Protein AF-0000000084718515 (afdb_homodimer)

Solvent-accessible surface area (backbone atoms only — not comparable to full-atom values): 38782 Å² total; per-residue (Å²): 119,48,33,38,30,37,17,71,44,68,52,27,39,49,36,49,44,44,31,42,60,73,72,44,54,61,37,30,25,18,54,46,82,58,81,75,83,65,68,54,65,41,51,36,40,34,71,29,39,22,52,46,25,47,61,64,68,50,67,68,65,65,75,66,34,21,59,36,51,31,43,33,36,21,38,40,81,62,50,79,64,43,79,39,67,63,70,60,83,90,62,51,68,36,34,62,23,34,24,26,42,37,41,55,54,45,49,58,44,55,68,71,47,57,76,86,33,52,42,56,45,34,25,74,71,43,78,46,82,69,85,79,34,35,38,38,33,26,70,74,67,53,71,50,75,24,52,31,37,36,25,25,46,27,71,79,25,60,53,35,48,70,43,28,66,84,68,66,65,40,80,70,53,34,29,38,36,33,36,62,37,72,55,84,49,94,87,59,58,70,44,28,35,41,35,36,36,46,80,30,19,38,40,33,37,36,39,37,32,71,92,69,28,28,27,32,41,40,38,36,35,63,43,81,89,46,84,81,71,52,66,70,48,46,47,59,75,48,58,75,38,49,65,67,58,47,50,51,59,66,69,36,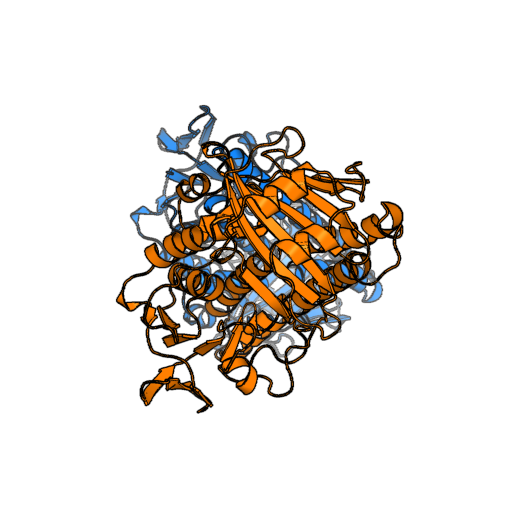56,66,91,60,48,50,70,48,75,42,56,29,43,69,37,67,82,57,55,49,42,88,55,34,35,55,38,32,39,33,42,47,19,51,68,77,76,80,36,48,52,61,24,49,18,48,46,44,39,51,44,40,45,44,24,66,50,19,40,62,53,91,50,68,56,43,22,54,50,29,28,39,64,63,40,38,58,56,49,31,52,51,46,50,48,48,48,54,53,44,40,47,47,43,70,38,60,76,78,54,76,36,59,80,61,45,46,64,52,50,50,53,49,50,58,56,64,64,68,61,85,112,118,48,32,36,31,37,18,70,42,67,54,28,39,48,36,49,45,43,32,42,60,74,73,43,54,58,36,30,24,16,54,48,84,56,82,76,81,65,67,54,66,41,52,34,42,35,68,29,39,22,51,46,24,48,60,64,68,50,67,70,65,63,76,65,34,20,60,34,51,31,44,34,36,21,38,42,80,62,51,78,62,44,80,39,68,62,70,59,84,89,62,51,69,36,34,60,23,33,22,24,40,36,40,54,54,43,49,57,45,55,67,70,48,57,74,85,34,52,40,56,44,33,23,72,72,43,78,45,80,71,84,80,33,34,38,38,32,26,69,72,68,53,70,50,77,24,54,30,38,38,24,25,45,29,70,80,25,60,54,35,49,69,42,29,66,84,67,66,64,43,79,70,52,34,29,36,37,33,38,61,36,73,56,86,50,96,87,59,58,70,44,29,35,43,34,34,37,46,81,29,19,38,40,34,35,36,38,37,32,74,93,69,27,29,27,31,40,39,39,36,36,64,42,84,89,47,83,81,72,53,67,69,48,46,48,60,76,49,57,73,38,49,65,67,57,47,50,49,58,66,68,35,57,66,92,61,48,50,70,47,76,43,57,30,43,70,38,66,82,58,55,47,43,87,55,33,37,55,38,34,39,32,42,47,20,52,68,74,78,81,36,48,50,62,24,51,18,48,45,44,38,51,45,41,45,45,25,67,50,20,40,60,53,91,51,67,55,43,21,53,50,29,28,41,64,63,40,38,59,57,47,30,51,51,44,49,49,48,48,53,52,44,40,48,48,42,70,38,63,76,79,55,77,34,58,80,61,45,46,63,54,51,52,55,50,50,56,56,65,64,67,60,84,113

Nearest PDB structures (foldseek):
  8twg-assembly1_B  TM=7.413E-01  e=2.910E-28  Legionella clemsonensis
  5tuf-assembly2_B  TM=7.878E-01  e=1.140E-26  uncultured bacterium
  8r2t-assembly1_B  TM=8.567E-01  e=8.988E-25  Gelatoporia subvermispora
  8twf-assembly1_C  TM=7.196E-01  e=1.486E-27  Legionella massiliensis
  5tuk-assembly4_D  TM=7.466E-01  e=1.817E-26  uncultured bacterium

Foldseek 3Di:
DEEEEEALALLSLLLQLLLVLLPDHYAYEEQAQDDDPDDAKAKAALLLQVLVCVSLVHCVCVVQWAFAQWAFEAEQALHTFDIDGRDDPPLPRPGTITMHGSNSSSCSSVVSDDPRRYHYNFHWDDWDDPQQWIWTATPVGDIDIGNAYEFPHALPTPLLCVFPVPWHWDFPQKKKKKAKDQADDPSDDAHHWYWYADFLKIKIKYQTDVVRSIMMMMIMAGCVPPDDDFLVRSCVVSVSHPVRVNVRSVRTDRVRMDMDGAIFTQLDDGQGDRRYGYAFNSRGNADCLVSCRVVLRSQLSNLLSCLQSPDPDPDPVSSRVSSCVVNRVLSNLLRVLRVLSSCQRRVDGPPSPHPVSVVVSVVSVSVSVSPRSD/DEEEEEALALLSLLLQLLLVLLPHHYAYEEQAQDDDQDDAKAKAALLLQVLVCVSLVHCVCVVQWAFAQWAFEAEQALHTFDIDGRDDPPLPRPGTITMHGSNSSSCSSVVSDDPRRYHYNFHWDDWDDPQQWIWTATPVGDIDIGNAYEFPHALPTPLLCVFPVPWHWDFPQKKKKKAKDQADDPSDDAHHWYWYADFLKIKIKYHTDVVRSIIMMMIMAGCVPPDDDFLVRSCVVSVSHPVRVNVRSVRTDRVRMDMDGDIFTQLDDGQGDRRYGYAFNSRGNADCLVSCRVVLRSQLSNLLSCLQSPDPDPGVVSSRVSSCVVNRVLSNLLRVLRVLSSCQRRPDGPPSPHPVSVVVSVVSVVVSVSDRSD

Organism: Cystobacter fuscus (strain ATCC 25194 / DSM 2262 / NBRC 100088 / M29) (NCBI:txid1242864)

Secondary structure (DSSP, 8-state):
-EEEEE--SHHHHHHHHHHHHTT-EEEEE-SSSS------EEEE-HHHHHHHHHHH-SSGGGGGSEEE-EEEEE-TTS-EEEEEESS-TTT-----EEEEEHHHHHHHHHHTS-GGGEE-S--EEEEEE-SS-EEEEETTS-EEEESEEEE---TT-HHHHHH-TT---EEEEEEEEEEEEE---TTS-SSEEEEEEETTEEEEEEEEETTTTEEEEEEEEE-TTPPPP-HHHHHHHTTTS-HHHHHHHHTS-GGG-EEEEEEE----S-SEETTEEE-THHHH---TTSS-HHHHHHHHHHHHHHHHHH--SS-HHHHHHHHHHHHHHHHHHHHHHHHHHHHHHHTSPTT---HHHHHHHHHHHHHHHTS---/-EEEEE--SHHHHHHHHHHHHTT-EEEEE-SSSS------EEEE-HHHHHHHHHHH-SSGGGGGSEEE-EEEEE-TTS-EEEEEESS-TTT-----EEEEEHHHHHHHHHHTS-GGGEE-S--EEEEEE-SS-EEEEETTS-EEEESEEEE---TT-HHHHHH-TT---EEEEEEEEEEEEE---TTS-SSEEEEEEETTEEEEEEEEETTTTEEEEEEEEE-TTPPPP-HHHHHHHTTTS-HHHHHHHHTS-GGG-EEEEEEE----S-SEETTEEE-THHHH---TTSS-HHHHHHHHHHHHHHHHHH--SS-HHHHHHHHHHHHHHHHHHHHHHHHHHHHHHHTSPTT---HHHHHHHHHHHHHHHHS---

InterPro domains:
  IPR002938 FAD-binding domain [PF01494] (3-335)
  IPR036188 FAD/NAD(P)-binding domain superfamily [G3DSA:3.50.50.60] (2-362)
  IPR036188 FAD/NAD(P)-binding domain superfamily [SSF51905] (1-348)
  IPR050493 FAD-dependent Monooxygenases in Biosynthesis and Metabolism [PTHR13789] (2-341)

Sequence (748 aa):
MRIAIIGAGLNGLACAIMLKRFGLECTVFERGQGPRDSGTGIYVWPQAMQVLRFVLKNRDFLGRGQAIEFLDTHDKQGRLIHSQPVRPEGLGIPAPAMMFLRTELFRLLAASLEERDIRYGMGCERLEDLGDQVQVTFSNGQVEGFDLVIGADGVSSTVRSFVDPGMIPYDTGLVASRGVVAFRSPLLHSDRCQIFTSTHSRVVTYPLNEATSLRYWFAAYQHRNQPLLDRAGLLELFAALPEELLRMIGATEEKEILTHKLKALTGEGHWFRGRVVMLGDSIHAMLPTLGYGLTLGLENGFMLAQALVGHCDKSLESALKRYELRAAQRSRDMLKVMRDMTDLYYFEREGEVSKARLTPIVQRFHHLAQSTVFMRIAIIGAGLNGLACAIMLKRFGLECTVFERGQGPRDSGTGIYVWPQAMQVLRFVLKNRDFLGRGQAIEFLDTHDKQGRLIHSQPVRPEGLGIPAPAMMFLRTELFRLLAASLEERDIRYGMGCERLEDLGDQVQVTFSNGQVEGFDLVIGADGVSSTVRSFVDPGMIPYDTGLVASRGVVAFRSPLLHSDRCQIFTSTHSRVVTYPLNEATSLRYWFAAYQHRNQPLLDRAGLLELFAALPEELLRMIGATEEKEILTHKLKALTGEGHWFRGRVVMLGDSIHAMLPTLGYGLTLGLENGFMLAQALVGHCDKSLESALKRYELRAAQRSRDMLKVMRDMTDLYYFEREGEVSKARLTPIVQRFHHLAQSTVF

pLDDT: mean 93.55, std 5.58, range [66.19, 98.94]

Radius of gyration: 28.92 Å; Cα contacts (8 Å, |Δi|>4): 1668; chains: 2; bounding box: 56×89×69 Å

Structure (mmCIF, N/CA/C/O backbone):
data_AF-0000000084718515-model_v1
#
loop_
_entity.id
_entity.type
_entity.pdbx_description
1 polymer 'Salicylate hydroxylase'
#
loop_
_atom_site.group_PDB
_atom_site.id
_atom_site.type_symbol
_atom_site.label_atom_id
_atom_site.label_alt_id
_atom_site.label_comp_id
_atom_site.label_asym_id
_atom_site.label_entity_id
_atom_site.label_seq_id
_atom_site.pdbx_PDB_ins_code
_atom_site.Cartn_x
_atom_site.Cartn_y
_atom_site.Cartn_z
_atom_site.occupancy
_atom_site.B_iso_or_equiv
_atom_site.auth_seq_id
_atom_site.auth_comp_id
_atom_site.auth_asym_id
_atom_site.auth_atom_id
_atom_site.pdbx_PDB_model_num
ATOM 1 N N . MET A 1 1 ? 9.773 7.676 -19.422 1 90.5 1 MET A N 1
ATOM 2 C CA . MET A 1 1 ? 10.508 6.457 -19.094 1 90.5 1 MET A CA 1
ATOM 3 C C . MET A 1 1 ? 10 5.273 -19.906 1 90.5 1 MET A C 1
ATOM 5 O O . MET A 1 1 ? 8.797 5.008 -19.938 1 90.5 1 MET A O 1
ATOM 9 N N . ARG A 1 2 ? 10.844 4.602 -20.734 1 96.25 2 ARG A N 1
ATOM 10 C CA . ARG A 1 2 ? 10.5 3.416 -21.5 1 96.25 2 ARG A CA 1
ATOM 11 C C . ARG A 1 2 ? 10.859 2.143 -20.75 1 96.25 2 ARG A C 1
ATOM 13 O O . ARG A 1 2 ? 12.031 1.876 -20.484 1 96.25 2 ARG A O 1
ATOM 20 N N . ILE A 1 3 ? 9.805 1.309 -20.453 1 98.62 3 ILE A N 1
ATOM 21 C CA . ILE A 1 3 ? 10.016 0.133 -19.609 1 98.62 3 ILE A CA 1
ATOM 22 C C . ILE A 1 3 ? 9.789 -1.134 -20.438 1 98.62 3 ILE A C 1
ATOM 24 O O . ILE A 1 3 ? 8.805 -1.236 -21.172 1 98.62 3 ILE A O 1
ATOM 28 N N . ALA A 1 4 ? 10.719 -2.072 -20.359 1 98.88 4 ALA A N 1
ATOM 29 C CA . ALA A 1 4 ? 10.539 -3.402 -20.938 1 98.88 4 ALA A CA 1
ATOM 30 C C . ALA A 1 4 ? 10.242 -4.438 -19.844 1 98.88 4 ALA A C 1
ATOM 32 O O . ALA A 1 4 ? 10.922 -4.477 -18.828 1 98.88 4 ALA A O 1
ATOM 33 N N . ILE A 1 5 ? 9.25 -5.18 -20.062 1 98.94 5 ILE A N 1
ATOM 34 C CA . ILE A 1 5 ? 8.969 -6.344 -19.234 1 98.94 5 ILE A CA 1
ATOM 35 C C . ILE A 1 5 ? 9.281 -7.621 -20 1 98.94 5 ILE A C 1
ATOM 37 O O . ILE A 1 5 ? 8.695 -7.875 -21.062 1 98.94 5 ILE A O 1
ATOM 41 N N . ILE A 1 6 ? 10.203 -8.375 -19.469 1 98.88 6 ILE A N 1
ATOM 42 C CA . ILE A 1 6 ? 10.602 -9.609 -20.141 1 98.88 6 ILE A CA 1
ATOM 43 C C . ILE A 1 6 ? 9.789 -10.781 -19.594 1 98.88 6 ILE A C 1
ATOM 45 O O . ILE A 1 6 ? 9.961 -11.18 -18.438 1 98.88 6 ILE A O 1
ATOM 49 N N . GLY A 1 7 ? 8.906 -11.367 -20.422 1 98.19 7 GLY A N 1
ATOM 50 C CA . GLY A 1 7 ? 8.047 -12.477 -20.031 1 98.19 7 GLY A CA 1
ATOM 51 C C . GLY A 1 7 ? 6.578 -12.102 -19.984 1 98.19 7 GLY A C 1
ATOM 52 O O . GLY A 1 7 ? 6.164 -11.289 -19.156 1 98.19 7 GLY A O 1
ATOM 53 N N . ALA A 1 8 ? 5.801 -12.719 -20.875 1 97.25 8 ALA A N 1
ATOM 54 C CA . ALA A 1 8 ? 4.359 -12.492 -20.906 1 97.25 8 ALA A CA 1
ATOM 55 C C . ALA A 1 8 ? 3.604 -13.594 -20.172 1 97.25 8 ALA A C 1
ATOM 57 O O . ALA A 1 8 ? 2.645 -14.156 -20.703 1 97.25 8 ALA A O 1
ATOM 58 N N . GLY A 1 9 ? 4.105 -13.953 -18.984 1 96.25 9 GLY A N 1
ATOM 59 C CA . GLY A 1 9 ? 3.342 -14.758 -18.047 1 96.25 9 GLY A CA 1
ATOM 60 C C . GLY A 1 9 ? 2.365 -13.953 -17.219 1 96.25 9 GLY A C 1
ATOM 61 O O . GLY A 1 9 ? 2.197 -12.75 -17.438 1 96.25 9 GLY A O 1
ATOM 62 N N . LEU A 1 10 ? 1.733 -14.555 -16.266 1 96.69 10 LEU A N 1
ATOM 63 C CA . LEU A 1 10 ? 0.721 -13.891 -15.453 1 96.69 10 LEU A CA 1
ATOM 64 C C . LEU A 1 10 ? 1.317 -12.695 -14.719 1 96.69 10 LEU A C 1
ATOM 66 O O . LEU A 1 10 ? 0.747 -11.602 -14.734 1 96.69 10 LEU A O 1
ATOM 70 N N . ASN A 1 11 ? 2.49 -12.859 -14.141 1 97.62 11 ASN A N 1
ATOM 71 C CA . ASN A 1 11 ? 3.143 -11.773 -13.43 1 97.62 11 ASN A CA 1
ATOM 72 C C . ASN A 1 11 ? 3.512 -10.625 -14.367 1 97.62 11 ASN A C 1
ATOM 74 O O . ASN A 1 11 ? 3.311 -9.453 -14.031 1 97.62 11 ASN A O 1
ATOM 78 N N . GLY A 1 12 ? 4.07 -10.977 -15.516 1 98.31 12 GLY A N 1
ATOM 79 C CA . GLY A 1 12 ? 4.465 -9.953 -16.469 1 98.31 12 GLY A CA 1
ATOM 80 C C . GLY A 1 12 ? 3.293 -9.148 -17 1 98.31 12 GLY A C 1
ATOM 81 O O . GLY A 1 12 ? 3.361 -7.914 -17.047 1 98.31 12 GLY A O 1
ATOM 82 N N . LEU A 1 13 ? 2.217 -9.812 -17.359 1 98.06 13 LEU A N 1
ATOM 83 C CA . LEU A 1 13 ? 1.031 -9.141 -17.875 1 98.06 13 LEU A CA 1
ATOM 84 C C . LEU A 1 13 ? 0.385 -8.266 -16.812 1 98.06 13 LEU A C 1
ATOM 86 O O . LEU A 1 13 ? 0.033 -7.113 -17.062 1 98.06 13 LEU A O 1
ATOM 90 N N . ALA A 1 14 ? 0.233 -8.82 -15.625 1 98.25 14 ALA A N 1
ATOM 91 C CA . ALA A 1 14 ? -0.358 -8.055 -14.531 1 98.25 14 ALA A CA 1
ATOM 92 C C . ALA A 1 14 ? 0.478 -6.82 -14.211 1 98.25 14 ALA A C 1
ATOM 94 O O . ALA A 1 14 ? -0.066 -5.738 -13.969 1 98.25 14 ALA A O 1
ATOM 95 N N . CYS A 1 15 ? 1.761 -7.016 -14.227 1 98.44 15 CYS A N 1
ATOM 96 C CA . CYS A 1 15 ? 2.66 -5.895 -13.969 1 98.44 15 CYS A CA 1
ATOM 97 C C . CYS A 1 15 ? 2.48 -4.801 -15.016 1 98.44 15 CYS A C 1
ATOM 99 O O . CYS A 1 15 ? 2.432 -3.615 -14.68 1 98.44 15 CYS A O 1
ATOM 101 N N . ALA A 1 16 ? 2.383 -5.195 -16.234 1 98.69 16 ALA A N 1
ATOM 102 C CA . ALA A 1 16 ? 2.195 -4.234 -17.312 1 98.69 16 ALA A CA 1
ATOM 103 C C . ALA A 1 16 ? 0.931 -3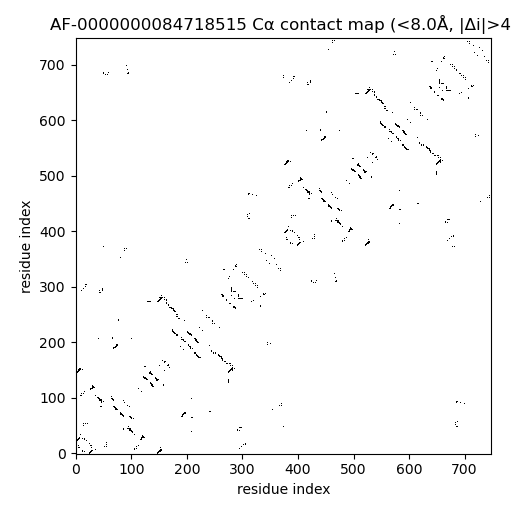.408 -17.109 1 98.69 16 ALA A C 1
ATOM 105 O O . ALA A 1 16 ? 0.961 -2.178 -17.203 1 98.69 16 ALA A O 1
ATOM 106 N N . ILE A 1 17 ? -0.158 -4.07 -16.812 1 98.06 17 ILE A N 1
ATOM 107 C CA . ILE A 1 17 ? -1.426 -3.383 -16.594 1 98.06 17 ILE A CA 1
ATOM 108 C C . ILE A 1 17 ? -1.304 -2.439 -15.398 1 98.06 17 ILE A C 1
ATOM 110 O O . ILE A 1 17 ? -1.737 -1.287 -15.461 1 98.06 17 ILE A O 1
ATOM 114 N N . MET A 1 18 ? -0.661 -2.898 -14.336 1 96.56 18 MET A N 1
ATOM 115 C CA . MET A 1 18 ? -0.479 -2.09 -13.133 1 96.56 18 MET A CA 1
ATOM 116 C C . MET A 1 18 ? 0.313 -0.824 -13.445 1 96.56 18 MET A C 1
ATOM 118 O O . MET A 1 18 ? -0.078 0.272 -13.039 1 96.56 18 MET A O 1
ATOM 122 N N . LEU A 1 19 ? 1.41 -1.029 -14.141 1 97.31 19 LEU A N 1
ATOM 123 C CA . LEU A 1 19 ? 2.24 0.117 -14.492 1 97.31 19 LEU A CA 1
ATOM 124 C C . LEU A 1 19 ? 1.449 1.126 -15.32 1 97.31 19 LEU A C 1
ATOM 126 O O . LEU A 1 19 ? 1.514 2.33 -15.062 1 97.31 19 LEU A O 1
ATOM 130 N N . LYS A 1 20 ? 0.68 0.659 -16.219 1 96 20 LYS A N 1
ATOM 131 C CA . LYS A 1 20 ? -0.125 1.544 -17.062 1 96 20 LYS A CA 1
ATOM 132 C C . LYS A 1 20 ? -1.19 2.26 -16.234 1 96 20 LYS A C 1
ATOM 134 O O . LYS A 1 20 ? -1.473 3.439 -16.453 1 96 20 LYS A O 1
ATOM 139 N N . ARG A 1 21 ? -1.737 1.547 -15.281 1 93.12 21 ARG A N 1
ATOM 140 C CA . ARG A 1 21 ? -2.727 2.152 -14.391 1 93.12 21 ARG A CA 1
ATOM 141 C C . ARG A 1 21 ? -2.111 3.277 -13.57 1 93.12 21 ARG A C 1
ATOM 143 O O . ARG A 1 21 ? -2.793 4.242 -13.219 1 93.12 21 ARG A O 1
ATOM 150 N N . PHE A 1 22 ? -0.82 3.17 -13.336 1 92.38 22 PHE A N 1
ATOM 151 C CA . PHE A 1 22 ? -0.12 4.203 -12.578 1 92.38 22 PHE A CA 1
ATOM 152 C C . PHE A 1 22 ? 0.458 5.258 -13.516 1 92.38 22 PHE A C 1
ATOM 154 O O . PHE A 1 22 ? 1.197 6.145 -13.086 1 92.38 22 PHE A O 1
ATOM 161 N N . GLY A 1 23 ? 0.194 5.152 -14.828 1 91.69 23 GLY A N 1
ATOM 162 C CA . GLY A 1 23 ? 0.554 6.184 -15.789 1 91.69 23 GLY A CA 1
ATOM 163 C C . GLY A 1 23 ? 1.896 5.941 -16.453 1 91.69 23 GLY A C 1
ATOM 164 O O . GLY A 1 23 ? 2.449 6.836 -17.094 1 91.69 23 GLY A O 1
ATOM 165 N N . LEU A 1 24 ? 2.49 4.746 -16.328 1 95.44 24 LEU A N 1
ATOM 166 C CA . LEU A 1 24 ? 3.777 4.426 -16.938 1 95.44 24 LEU A CA 1
ATOM 167 C C . LEU A 1 24 ? 3.59 3.668 -18.25 1 95.44 24 LEU A C 1
ATOM 169 O O . LEU A 1 24 ? 2.646 2.887 -18.391 1 95.44 24 LEU A O 1
ATOM 173 N N . GLU A 1 25 ? 4.461 3.883 -19.141 1 96.12 25 GLU A N 1
ATOM 174 C CA . GLU A 1 25 ? 4.445 3.168 -20.406 1 96.12 25 GLU A CA 1
ATOM 175 C C . GLU A 1 25 ? 5.398 1.978 -20.391 1 96.12 25 GLU A C 1
ATOM 177 O O . GLU A 1 25 ? 6.523 2.088 -19.891 1 96.12 25 GLU A O 1
ATOM 182 N N . CYS A 1 26 ? 4.895 0.847 -20.891 1 98.38 26 CYS A N 1
ATOM 183 C CA . CYS A 1 26 ? 5.738 -0.343 -20.906 1 98.38 26 CYS A CA 1
ATOM 184 C C . CYS A 1 26 ? 5.348 -1.271 -22.062 1 98.38 26 CYS A C 1
ATOM 186 O O . CYS A 1 26 ? 4.273 -1.129 -22.641 1 98.38 26 CYS A O 1
ATOM 188 N N . THR A 1 27 ? 6.254 -2.096 -22.438 1 98.62 27 THR A N 1
ATOM 189 C CA . THR A 1 27 ? 6.055 -3.137 -23.438 1 98.62 27 THR A CA 1
ATOM 190 C C . THR A 1 27 ? 6.496 -4.496 -22.891 1 98.62 27 THR A C 1
ATOM 192 O O . THR A 1 27 ? 7.555 -4.609 -22.266 1 98.62 27 THR A O 1
ATOM 195 N N . VAL A 1 28 ? 5.641 -5.516 -23.125 1 98.75 28 VAL A N 1
ATOM 196 C CA . VAL A 1 28 ? 5.953 -6.879 -22.703 1 98.75 28 VAL A CA 1
ATOM 197 C C . VAL A 1 28 ? 6.566 -7.652 -23.859 1 98.75 28 VAL A C 1
ATOM 199 O O . VAL A 1 28 ? 6.043 -7.621 -24.984 1 98.75 28 VAL A O 1
ATOM 202 N N . PHE A 1 29 ? 7.645 -8.305 -23.609 1 98.75 29 PHE A N 1
ATOM 203 C CA . PHE A 1 29 ? 8.312 -9.117 -24.625 1 98.75 29 PHE A CA 1
ATOM 204 C C . PHE A 1 29 ? 8.258 -10.594 -24.25 1 98.75 29 PHE A C 1
ATOM 206 O O . PHE A 1 29 ? 8.531 -10.961 -23.109 1 98.75 29 PHE A O 1
ATOM 213 N N . GLU A 1 30 ? 7.91 -11.43 -25.172 1 98.06 30 GLU A N 1
ATOM 214 C CA . GLU A 1 30 ? 7.715 -12.859 -24.938 1 98.06 30 GLU A CA 1
ATOM 215 C C . GLU A 1 30 ? 8.453 -13.695 -25.969 1 98.06 30 GLU A C 1
ATOM 217 O O . GLU A 1 30 ? 8.461 -13.359 -27.156 1 98.06 30 GLU A O 1
ATOM 222 N N . ARG A 1 31 ? 9.086 -14.727 -25.484 1 96.69 31 ARG A N 1
ATOM 223 C CA . ARG A 1 31 ? 9.836 -15.625 -26.359 1 96.69 31 ARG A CA 1
ATOM 224 C C . ARG A 1 31 ? 8.898 -16.406 -27.281 1 96.69 31 ARG A C 1
ATOM 226 O O . ARG A 1 31 ? 9.234 -16.672 -28.438 1 96.69 31 ARG A O 1
ATOM 233 N N . GLY A 1 32 ? 7.738 -16.781 -26.781 1 94.88 32 GLY A N 1
ATOM 234 C CA . GLY A 1 32 ? 6.781 -17.531 -27.578 1 94.88 32 GLY A CA 1
ATOM 235 C C . GLY A 1 32 ? 6.258 -16.766 -28.781 1 94.88 32 GLY A C 1
ATOM 236 O O . GLY A 1 32 ? 6.32 -15.539 -28.812 1 94.88 32 GLY A O 1
ATOM 237 N N . GLN A 1 33 ? 5.637 -17.484 -29.703 1 94.44 33 GLN A N 1
ATOM 238 C CA . GLN A 1 33 ? 5.16 -16.891 -30.938 1 94.44 33 GLN A CA 1
ATOM 239 C C . GLN A 1 33 ? 3.734 -16.359 -30.781 1 94.44 33 GLN A C 1
ATOM 241 O O . GLN A 1 33 ? 3.242 -15.625 -31.641 1 94.44 33 GLN A O 1
ATOM 246 N N . GLY A 1 34 ? 3.16 -16.703 -29.656 1 90.38 34 GLY A N 1
ATOM 247 C CA . GLY A 1 34 ? 1.795 -16.297 -29.359 1 90.38 34 GLY A CA 1
ATOM 248 C C . GLY A 1 34 ? 1.396 -16.531 -27.922 1 90.38 34 GLY A C 1
ATOM 249 O O . GLY A 1 34 ? 2.221 -16.953 -27.109 1 90.38 34 GLY A O 1
ATOM 250 N N . PRO A 1 35 ? 0.18 -16.219 -27.625 1 86.75 35 PRO A N 1
ATOM 251 C CA . PRO A 1 35 ? -0.299 -16.375 -26.25 1 86.75 35 PRO A CA 1
ATOM 252 C C . PRO A 1 35 ? -0.216 -17.812 -25.75 1 86.75 35 PRO A C 1
ATOM 254 O O . PRO A 1 35 ? -0.342 -18.75 -26.562 1 86.75 35 PRO A O 1
ATOM 257 N N . ARG A 1 36 ? 0.043 -17.859 -24.453 1 75.31 36 ARG A N 1
ATOM 258 C CA . ARG A 1 36 ? 0.109 -19.172 -23.844 1 75.31 36 ARG A CA 1
ATOM 259 C C . ARG A 1 36 ? -1.279 -19.797 -23.719 1 75.31 36 ARG A C 1
ATOM 261 O O . ARG A 1 36 ? -2.182 -19.203 -23.125 1 75.31 36 ARG A O 1
ATOM 268 N N . ASP A 1 37 ? -1.415 -20.844 -24.281 1 68.19 37 ASP A N 1
ATOM 269 C CA . ASP A 1 37 ? -2.705 -21.531 -24.281 1 68.19 37 ASP A CA 1
ATOM 270 C C . ASP A 1 37 ? -2.646 -22.812 -23.469 1 68.19 37 ASP A C 1
ATOM 272 O O . ASP A 1 37 ? -3.381 -23.766 -23.75 1 68.19 37 ASP A O 1
ATOM 276 N N . SER A 1 38 ? -1.701 -22.812 -22.578 1 70.44 38 SER A N 1
ATOM 277 C CA . SER A 1 38 ? -1.604 -24.062 -21.812 1 70.44 38 SER A CA 1
ATOM 278 C C . SER A 1 38 ? -1.572 -23.781 -20.312 1 70.44 38 SER A C 1
ATOM 280 O O . SER A 1 38 ? -1.324 -22.656 -19.891 1 70.44 38 SER A O 1
ATOM 282 N N . GLY A 1 39 ? -2.125 -24.719 -19.688 1 73.62 39 GLY A N 1
ATOM 283 C CA . GLY A 1 39 ? -2.086 -24.688 -18.234 1 73.62 39 GLY A CA 1
ATOM 284 C C . GLY A 1 39 ? -3.301 -25.328 -17.578 1 73.62 39 GLY A C 1
ATOM 285 O O . GLY A 1 39 ? -4.301 -25.594 -18.25 1 73.62 39 GLY A O 1
ATOM 286 N N . THR A 1 40 ? -3.082 -25.625 -16.406 1 86.5 40 THR A N 1
ATOM 287 C CA . THR A 1 40 ? -4.148 -26.312 -15.688 1 86.5 40 THR A CA 1
ATOM 288 C C . THR A 1 40 ? -4.914 -25.328 -14.797 1 86.5 40 THR A C 1
ATOM 290 O O . THR A 1 40 ? -5.723 -24.547 -15.281 1 86.5 40 THR A O 1
ATOM 293 N N . GLY A 1 41 ? -4.57 -25.219 -13.539 1 93.5 41 GLY A N 1
ATOM 294 C CA . GLY A 1 41 ? -5.23 -24.328 -12.594 1 93.5 41 GLY A CA 1
ATOM 295 C C . GLY A 1 41 ? -4.266 -23.406 -11.867 1 93.5 41 GLY A C 1
ATOM 296 O O . GLY A 1 41 ? -3.068 -23.703 -11.781 1 93.5 41 GLY A O 1
ATOM 297 N N . ILE A 1 42 ? -4.773 -22.297 -11.477 1 95.75 42 ILE A N 1
ATOM 298 C CA . ILE A 1 42 ? -3.973 -21.359 -10.703 1 95.75 42 ILE A CA 1
ATOM 299 C C . ILE A 1 42 ? -4.809 -20.781 -9.562 1 95.75 42 ILE A C 1
ATOM 301 O O . ILE A 1 42 ? -5.93 -20.328 -9.773 1 95.75 42 ILE A O 1
ATOM 305 N N . TYR A 1 43 ? -4.254 -20.906 -8.398 1 96.75 43 TYR A N 1
ATOM 306 C CA . TYR A 1 43 ? -4.922 -20.438 -7.188 1 96.75 43 TYR A CA 1
ATOM 307 C C . TYR A 1 43 ? -4.461 -19.047 -6.805 1 96.75 43 TYR A C 1
ATOM 309 O O . TYR A 1 43 ? -3.264 -18.734 -6.855 1 96.75 43 TYR A O 1
ATOM 317 N N . VAL A 1 44 ? -5.422 -18.156 -6.477 1 96.62 44 VAL A N 1
ATOM 318 C CA . VAL A 1 44 ? -5.125 -16.781 -6.094 1 96.62 44 VAL A CA 1
ATOM 319 C C . VAL A 1 44 ? -5.711 -16.484 -4.719 1 96.62 44 VAL A C 1
ATOM 321 O O . VAL A 1 44 ? -6.926 -16.578 -4.52 1 96.62 44 VAL A O 1
ATOM 324 N N . TRP A 1 45 ? -4.852 -16.109 -3.814 1 95.31 45 TRP A N 1
ATOM 325 C CA . TRP A 1 45 ? -5.277 -15.789 -2.457 1 95.31 45 TRP A CA 1
ATOM 326 C C . TRP A 1 45 ? -6.012 -14.453 -2.42 1 95.31 45 TRP A C 1
ATOM 328 O O . TRP A 1 45 ? -5.887 -13.641 -3.344 1 95.31 45 TRP A O 1
ATOM 338 N N . PRO A 1 46 ? -6.746 -14.156 -1.31 1 94.38 46 PRO A N 1
ATOM 339 C CA . PRO A 1 46 ? -7.535 -12.922 -1.212 1 94.38 46 PRO A CA 1
ATOM 340 C C . PRO A 1 46 ? -6.688 -11.664 -1.38 1 94.38 46 PRO A C 1
ATOM 342 O O . PRO A 1 46 ? -7.156 -10.672 -1.939 1 94.38 46 PRO A O 1
ATOM 345 N N . GLN A 1 47 ? -5.469 -11.727 -0.935 1 93.19 47 GLN A N 1
ATOM 346 C CA . GLN A 1 47 ? -4.57 -10.586 -1.032 1 93.19 47 GLN A CA 1
ATOM 347 C C . GLN A 1 47 ? -4.371 -10.164 -2.484 1 93.19 47 GLN A C 1
ATOM 349 O O . GLN A 1 47 ? -4.492 -8.977 -2.816 1 93.19 47 GLN A O 1
ATOM 354 N N . ALA A 1 48 ? -4.184 -11.133 -3.301 1 95.44 48 ALA A N 1
ATOM 355 C CA . ALA A 1 48 ? -3.908 -10.844 -4.707 1 95.44 48 ALA A CA 1
ATOM 356 C C . ALA A 1 48 ? -5.199 -10.586 -5.477 1 95.44 48 ALA A C 1
ATOM 358 O O . ALA A 1 48 ? -5.188 -9.938 -6.523 1 95.44 48 ALA A O 1
ATOM 359 N N . MET A 1 49 ? -6.312 -11.133 -4.961 1 96.19 49 MET A N 1
ATOM 360 C CA . MET A 1 49 ? -7.59 -10.867 -5.613 1 96.19 49 MET A CA 1
ATOM 361 C C . MET A 1 49 ? -7.926 -9.383 -5.574 1 96.19 49 MET A C 1
ATOM 363 O O . MET A 1 49 ? -8.531 -8.852 -6.508 1 96.19 49 MET A O 1
ATOM 367 N N . GLN A 1 50 ? -7.523 -8.734 -4.527 1 95.31 50 GLN A N 1
ATOM 368 C CA . GLN A 1 50 ? -7.727 -7.289 -4.453 1 95.31 50 GLN A CA 1
ATOM 369 C C . GLN A 1 50 ? -6.895 -6.562 -5.508 1 95.31 50 GLN A C 1
ATOM 371 O O . GLN A 1 50 ? -7.352 -5.582 -6.102 1 95.31 50 GLN A O 1
ATOM 376 N N . VAL A 1 51 ? -5.715 -7.023 -5.734 1 96.19 51 VAL A N 1
ATOM 377 C CA . VAL A 1 51 ? -4.84 -6.438 -6.742 1 96.19 51 VAL A CA 1
ATOM 378 C C . VAL A 1 51 ? -5.434 -6.664 -8.133 1 96.19 51 VAL A C 1
ATOM 380 O O . VAL A 1 51 ? -5.461 -5.75 -8.961 1 96.19 51 VAL A O 1
ATOM 383 N N . LEU A 1 52 ? -5.953 -7.883 -8.312 1 97.56 52 LEU A N 1
ATOM 384 C CA . LEU A 1 52 ? -6.562 -8.195 -9.602 1 97.56 52 LEU A CA 1
ATOM 385 C C . LEU A 1 52 ? -7.785 -7.32 -9.852 1 97.56 52 LEU A C 1
ATOM 387 O O . LEU A 1 52 ? -8.016 -6.879 -10.977 1 97.56 52 LEU A O 1
ATOM 391 N N . ARG A 1 53 ? -8.531 -7.09 -8.797 1 97 53 ARG A N 1
ATOM 392 C CA . ARG A 1 53 ? -9.688 -6.207 -8.914 1 97 53 ARG A CA 1
ATOM 393 C C . ARG A 1 53 ? -9.273 -4.82 -9.398 1 97 53 ARG A C 1
ATOM 395 O O . ARG A 1 53 ? -9.93 -4.234 -10.258 1 97 53 ARG A O 1
ATOM 402 N N . PHE A 1 54 ? -8.242 -4.348 -8.867 1 94.69 54 PHE A N 1
ATOM 403 C CA . PHE A 1 54 ? -7.699 -3.057 -9.273 1 94.69 54 PHE A CA 1
ATOM 404 C C . PHE A 1 54 ? -7.203 -3.113 -10.719 1 94.69 54 PHE A C 1
ATOM 406 O O . PHE A 1 54 ? -7.535 -2.248 -11.531 1 94.69 54 PHE A O 1
ATOM 413 N N . VAL A 1 55 ? -6.531 -4.168 -11.008 1 95.31 55 VAL A N 1
ATOM 414 C CA . VAL A 1 55 ? -5.891 -4.348 -12.305 1 95.31 55 VAL A CA 1
ATOM 415 C C . VAL A 1 55 ? -6.957 -4.523 -13.391 1 95.31 55 VAL A C 1
ATOM 417 O O . VAL A 1 55 ? -6.871 -3.92 -14.461 1 95.31 55 VAL A O 1
ATOM 420 N N . LEU A 1 56 ? -7.973 -5.242 -13.094 1 95.81 56 LEU A N 1
ATOM 421 C CA . LEU A 1 56 ? -8.961 -5.605 -14.102 1 95.81 56 LEU A CA 1
ATOM 422 C C . LEU A 1 56 ? -10.148 -4.645 -14.078 1 95.81 56 LEU A C 1
ATOM 424 O O . LEU A 1 56 ? -11.023 -4.711 -14.938 1 95.81 56 LEU A O 1
ATOM 428 N N . LYS A 1 57 ? -10.289 -3.764 -13.102 1 90.94 57 LYS A N 1
ATOM 429 C CA . LYS A 1 57 ? -11.172 -2.602 -12.992 1 90.94 57 LYS A CA 1
ATOM 430 C C . LYS A 1 57 ? -12.578 -3.012 -12.57 1 90.94 57 LYS A C 1
ATOM 432 O O . LYS A 1 57 ? -13.289 -2.236 -11.922 1 90.94 57 LYS A O 1
ATOM 437 N N . ASN A 1 58 ? -13.047 -4.199 -13.008 1 89.69 58 ASN A N 1
ATOM 438 C CA . ASN A 1 58 ? -14.414 -4.551 -12.641 1 89.69 58 ASN A CA 1
ATOM 439 C C . ASN A 1 58 ? -14.484 -5.941 -12.016 1 89.69 58 ASN A C 1
ATOM 441 O O . ASN A 1 58 ? -13.477 -6.645 -11.938 1 89.69 58 ASN A O 1
ATOM 445 N N . ARG A 1 59 ? -15.672 -6.312 -11.555 1 94 59 ARG A N 1
ATOM 446 C CA . ARG A 1 59 ? -15.867 -7.539 -10.789 1 94 59 ARG A CA 1
ATOM 447 C C . ARG A 1 59 ? -16.25 -8.695 -11.695 1 94 59 ARG A C 1
ATOM 449 O O . ARG A 1 59 ? -16.469 -9.82 -11.234 1 94 59 ARG A O 1
ATOM 456 N N . ASP A 1 60 ? -16.297 -8.477 -12.992 1 93.81 60 ASP A N 1
ATOM 457 C CA . ASP A 1 60 ? -16.734 -9.516 -13.922 1 93.81 60 ASP A CA 1
ATOM 458 C C . ASP A 1 60 ? -15.805 -10.719 -13.891 1 93.81 60 ASP A C 1
ATOM 460 O O . ASP A 1 60 ? -16.25 -11.852 -14.078 1 93.81 60 ASP A O 1
ATOM 464 N N . PHE A 1 61 ? -14.57 -10.477 -13.578 1 96.06 61 PHE A N 1
ATOM 465 C CA . PHE A 1 61 ? -13.586 -11.547 -13.602 1 96.06 61 PHE A CA 1
ATOM 466 C C . PHE A 1 61 ? -13.867 -12.57 -12.508 1 96.06 61 PHE A C 1
ATOM 468 O O . PHE A 1 61 ? -13.43 -13.719 -12.594 1 96.06 61 PHE A O 1
ATOM 475 N N . LEU A 1 62 ? -14.633 -12.195 -11.492 1 95.88 62 LEU A N 1
ATOM 476 C CA . LEU A 1 62 ? -14.961 -13.086 -10.383 1 95.88 62 LEU A CA 1
ATOM 477 C C . LEU A 1 62 ? -15.797 -14.266 -10.867 1 95.88 62 LEU A C 1
ATOM 479 O O . LEU A 1 62 ? -15.734 -15.352 -10.289 1 95.88 62 LEU A O 1
ATOM 483 N N . GLY A 1 63 ? -16.531 -14.023 -11.922 1 94.88 63 GLY A N 1
ATOM 484 C CA . GLY A 1 63 ? -17.359 -15.078 -12.469 1 94.88 63 GLY A CA 1
ATOM 485 C C . GLY A 1 63 ? -16.594 -16.062 -13.336 1 94.88 63 GLY A C 1
ATOM 486 O O . GLY A 1 63 ? -17.141 -17.094 -13.75 1 94.88 63 GLY A O 1
ATOM 487 N N . ARG A 1 64 ? -15.336 -15.797 -13.508 1 95 64 ARG A N 1
ATOM 488 C CA . ARG A 1 64 ? -14.531 -16.609 -14.406 1 95 64 ARG A CA 1
ATOM 489 C C . ARG A 1 64 ? -13.727 -17.656 -13.633 1 95 64 ARG A C 1
ATOM 491 O O . ARG A 1 64 ? -12.992 -18.438 -14.227 1 95 64 ARG A O 1
ATOM 498 N N . GLY A 1 65 ? -13.844 -17.672 -12.352 1 96 65 GLY A N 1
ATOM 499 C CA . GLY A 1 65 ? -13.195 -18.641 -11.484 1 96 65 GLY A CA 1
ATOM 500 C C . GLY A 1 65 ? -14.117 -19.219 -10.438 1 96 65 GLY A C 1
ATOM 501 O O . GLY A 1 65 ? -15.336 -19.047 -10.516 1 96 65 GLY A O 1
ATOM 502 N N . GLN A 1 66 ? -13.547 -20.062 -9.57 1 97.06 66 GLN A N 1
ATOM 503 C CA . GLN A 1 66 ? -14.289 -20.703 -8.5 1 97.06 66 GLN A CA 1
ATOM 504 C C . GLN A 1 66 ? -13.766 -20.281 -7.129 1 97.06 66 GLN A C 1
ATOM 506 O O . GLN A 1 66 ? -12.562 -20.375 -6.863 1 97.06 66 GLN A O 1
ATOM 511 N N . ALA A 1 67 ? -14.727 -19.766 -6.266 1 96.38 67 ALA A N 1
ATOM 512 C CA . ALA A 1 67 ? -14.328 -19.312 -4.934 1 96.38 67 ALA A CA 1
ATOM 513 C C . ALA A 1 67 ? -13.93 -20.5 -4.051 1 96.38 67 ALA A C 1
ATOM 515 O O . ALA A 1 67 ? -14.578 -21.547 -4.086 1 96.38 67 ALA A O 1
ATOM 516 N N . ILE A 1 68 ? -12.852 -20.359 -3.277 1 96.94 68 ILE A N 1
ATOM 517 C CA . ILE A 1 68 ? -12.359 -21.328 -2.299 1 96.94 68 ILE A CA 1
ATOM 518 C C . ILE A 1 68 ? -12.453 -20.734 -0.896 1 96.94 68 ILE A C 1
ATOM 520 O O . ILE A 1 68 ? -11.875 -19.672 -0.619 1 96.94 68 ILE A O 1
ATOM 524 N N . GLU A 1 69 ? -13.086 -21.422 -0.011 1 94.69 69 GLU A N 1
ATOM 525 C CA . GLU A 1 69 ? -13.336 -20.859 1.309 1 94.69 69 GLU A CA 1
ATOM 526 C C . GLU A 1 69 ? -12.461 -21.516 2.369 1 94.69 69 GLU A C 1
ATOM 528 O O . GLU A 1 69 ? -12.156 -20.906 3.396 1 94.69 69 GLU A O 1
ATOM 533 N N . PHE A 1 70 ? -12.055 -22.75 2.045 1 94.69 70 PHE A N 1
ATOM 534 C CA . PHE A 1 70 ? -11.297 -23.484 3.053 1 94.69 70 PHE A CA 1
ATOM 535 C C . PHE A 1 70 ? -10.156 -24.266 2.414 1 94.69 70 PHE A C 1
ATOM 537 O O . PHE A 1 70 ? -10.227 -24.641 1.241 1 94.69 70 PHE A O 1
ATOM 544 N N . LEU A 1 71 ? -9.102 -24.469 3.18 1 93.31 71 LEU A N 1
ATOM 545 C CA . LEU A 1 71 ? -8.062 -25.453 2.916 1 93.31 71 LEU A CA 1
ATOM 546 C C . LEU A 1 71 ? -8.117 -26.594 3.934 1 93.31 71 LEU A C 1
ATOM 548 O O . LEU A 1 71 ? -7.875 -26.375 5.125 1 93.31 71 LEU A O 1
ATOM 552 N N . ASP A 1 72 ? -8.414 -27.781 3.453 1 95.06 72 ASP A N 1
ATOM 553 C CA . ASP A 1 72 ? -8.547 -28.953 4.324 1 95.06 72 ASP A CA 1
ATOM 554 C C . ASP A 1 72 ? -7.406 -29.938 4.098 1 95.06 72 ASP A C 1
ATOM 556 O O . ASP A 1 72 ? -7.109 -30.297 2.957 1 95.06 72 ASP A O 1
ATOM 560 N N . THR A 1 73 ? -6.812 -30.312 5.184 1 93.44 73 THR A N 1
ATOM 561 C CA . THR A 1 73 ? -5.801 -31.375 5.133 1 93.44 73 THR A CA 1
ATOM 562 C C . THR A 1 73 ? -6.355 -32.688 5.695 1 93.44 73 THR A C 1
ATOM 564 O O . THR A 1 73 ? -6.902 -32.688 6.801 1 93.44 73 THR A O 1
ATOM 567 N N . HIS A 1 74 ? -6.215 -33.719 4.859 1 94.25 74 HIS A N 1
ATOM 568 C CA . HIS A 1 74 ? -6.672 -35.031 5.234 1 94.25 74 HIS A CA 1
ATOM 569 C C . HIS A 1 74 ? -5.508 -36 5.332 1 94.25 74 HIS A C 1
ATOM 571 O O . HIS A 1 74 ? -4.473 -35.812 4.688 1 94.25 74 HIS A O 1
ATOM 577 N N . ASP A 1 75 ? -5.762 -37 6.164 1 90.94 75 ASP A N 1
ATOM 578 C CA . ASP A 1 75 ? -4.766 -38.062 6.199 1 90.94 75 ASP A CA 1
ATOM 579 C C . ASP A 1 75 ? -4.988 -39.094 5.07 1 90.94 75 ASP A C 1
ATOM 581 O O . ASP A 1 75 ? -5.809 -38.844 4.18 1 90.94 75 ASP A O 1
ATOM 585 N N . LYS A 1 76 ? -4.262 -40.188 5.086 1 89.88 76 LYS A N 1
ATOM 586 C CA . LYS A 1 76 ? -4.246 -41.188 4.008 1 89.88 76 LYS A CA 1
ATOM 587 C C . LYS A 1 76 ? -5.586 -41.906 3.898 1 89.88 76 LYS A C 1
ATOM 589 O O . LYS A 1 76 ? -5.918 -42.438 2.846 1 89.88 76 LYS A O 1
ATOM 594 N N . GLN A 1 77 ? -6.328 -41.875 4.949 1 90.62 77 GLN A N 1
ATOM 595 C CA . GLN A 1 77 ? -7.621 -42.562 4.957 1 90.62 77 GLN A CA 1
ATOM 596 C C . GLN A 1 77 ? -8.758 -41.594 4.633 1 90.62 77 GLN A C 1
ATOM 598 O O . GLN A 1 77 ? -9.914 -42 4.555 1 90.62 77 GLN A O 1
ATOM 603 N N . GLY A 1 78 ? -8.445 -40.312 4.418 1 92.31 78 GLY A N 1
ATOM 604 C CA . GLY A 1 78 ? -9.445 -39.312 4.078 1 92.31 78 GLY A CA 1
ATOM 605 C C . GLY A 1 78 ? -10.023 -38.594 5.289 1 92.31 78 GLY A C 1
ATOM 606 O O . GLY A 1 78 ? -10.961 -37.812 5.164 1 92.31 78 GLY A O 1
ATOM 607 N N . ARG A 1 79 ? -9.508 -38.875 6.535 1 93.25 79 ARG A N 1
ATOM 608 C CA . ARG A 1 79 ? -9.969 -38.219 7.746 1 93.25 79 ARG A CA 1
ATOM 609 C C . ARG A 1 79 ? -9.414 -36.812 7.836 1 93.25 79 ARG A C 1
ATOM 611 O O . ARG A 1 79 ? -8.234 -36.562 7.539 1 93.25 79 ARG A O 1
ATOM 618 N N . LEU A 1 80 ? -10.18 -35.875 8.188 1 93.75 80 LEU A N 1
ATOM 619 C CA . LEU A 1 80 ? -9.797 -34.469 8.289 1 93.75 80 LEU A CA 1
ATOM 620 C C . LEU A 1 80 ? -8.82 -34.25 9.445 1 93.75 80 LEU A C 1
ATOM 622 O O . LEU A 1 80 ? -9.117 -34.594 10.586 1 93.75 80 LEU A O 1
ATOM 626 N N . ILE A 1 81 ? -7.664 -33.688 9.148 1 89.19 81 ILE A N 1
ATOM 627 C CA . ILE A 1 81 ? -6.648 -33.375 10.141 1 89.19 81 ILE A CA 1
ATOM 628 C C . ILE A 1 81 ? -6.801 -31.906 10.57 1 89.19 81 ILE A C 1
ATOM 630 O O . ILE A 1 81 ? -6.723 -31.594 11.758 1 89.19 81 ILE A O 1
ATOM 634 N N . HIS A 1 82 ? -7.008 -31.125 9.594 1 89.5 82 HIS A N 1
ATOM 635 C CA . HIS A 1 82 ? -7.039 -29.688 9.836 1 89.5 82 HIS A CA 1
ATOM 636 C C . HIS A 1 82 ? -7.852 -28.969 8.766 1 89.5 82 HIS A C 1
ATOM 638 O O . HIS A 1 82 ? -7.762 -29.297 7.586 1 89.5 82 HIS A O 1
ATOM 644 N N . SER A 1 83 ? -8.719 -28.016 9.234 1 91.38 83 SER A N 1
ATOM 645 C CA . SER A 1 83 ? -9.453 -27.141 8.336 1 91.38 83 SER A CA 1
ATOM 646 C C . SER A 1 83 ? -9.125 -25.672 8.617 1 91.38 83 SER A C 1
ATOM 648 O O . SER A 1 83 ? -9.211 -25.219 9.758 1 91.38 83 SER A O 1
ATOM 650 N N . GLN A 1 84 ? -8.766 -25.016 7.508 1 86.62 84 GLN A N 1
ATOM 651 C CA . GLN A 1 84 ? -8.359 -23.625 7.656 1 86.62 84 GLN A CA 1
ATOM 652 C C . GLN A 1 84 ? -9.188 -22.719 6.754 1 86.62 84 GLN A C 1
ATOM 654 O O . GLN A 1 84 ? -9.227 -22.906 5.535 1 86.62 84 GLN A O 1
ATOM 659 N N . PRO A 1 85 ? -9.844 -21.703 7.367 1 89 85 PRO A N 1
ATOM 660 C CA . PRO A 1 85 ? -10.445 -20.688 6.496 1 89 85 PRO A CA 1
ATOM 661 C C . PRO A 1 85 ? -9.406 -19.891 5.719 1 89 85 PRO A C 1
ATOM 663 O O . PRO A 1 85 ? -8.32 -19.594 6.242 1 89 85 PRO A O 1
ATOM 666 N N . VAL A 1 86 ? -9.766 -19.641 4.492 1 88.38 86 VAL A N 1
ATOM 667 C CA . VAL A 1 86 ? -8.805 -18.953 3.639 1 88.38 86 VAL A CA 1
ATOM 668 C C . VAL A 1 86 ? -8.797 -17.453 3.971 1 88.38 86 VAL A C 1
ATOM 670 O O . VAL A 1 86 ? -7.773 -16.781 3.818 1 88.38 86 VAL A O 1
ATOM 673 N N . ARG A 1 87 ? -9.867 -16.812 4.391 1 82.94 87 ARG A N 1
ATOM 674 C CA . ARG A 1 87 ? -9.906 -15.406 4.785 1 82.94 87 ARG A CA 1
ATOM 675 C C . ARG A 1 87 ? -9.531 -15.242 6.258 1 82.94 87 ARG A C 1
ATOM 677 O O . ARG A 1 87 ? -10.227 -15.758 7.137 1 82.94 87 ARG A O 1
ATOM 684 N N . PRO A 1 88 ? -8.359 -14.68 6.461 1 70.06 88 PRO A N 1
ATOM 685 C CA . PRO A 1 88 ? -7.93 -14.516 7.852 1 70.06 88 PRO A CA 1
ATOM 686 C C . PRO A 1 88 ? -8.898 -13.672 8.672 1 70.06 88 PRO A C 1
ATOM 688 O O . PRO A 1 88 ? -9.43 -12.68 8.18 1 70.06 88 PRO A O 1
ATOM 691 N N . GLU A 1 89 ? -9.148 -14.18 9.867 1 71.75 89 GLU A N 1
ATOM 692 C CA . GLU A 1 89 ? -10.008 -13.422 10.773 1 71.75 89 GLU A CA 1
ATOM 693 C C . GLU A 1 89 ? -9.383 -12.07 11.125 1 71.75 89 GLU A C 1
ATOM 695 O O . GLU A 1 89 ? -8.156 -11.969 11.258 1 71.75 89 GLU A O 1
ATOM 700 N N . GLY A 1 90 ? -10.086 -11.102 11.094 1 74.19 90 GLY A N 1
ATOM 701 C CA . GLY A 1 90 ? -9.617 -9.844 11.641 1 74.19 90 GLY A CA 1
ATOM 702 C C . GLY A 1 90 ? -9.062 -8.898 10.586 1 74.19 90 GLY A C 1
ATOM 703 O O . GLY A 1 90 ? -8.914 -7.703 10.828 1 74.19 90 GLY A O 1
ATOM 704 N N . LEU A 1 91 ? -8.797 -9.477 9.344 1 78.88 91 LEU A N 1
ATOM 705 C CA . LEU A 1 91 ? -8.188 -8.594 8.359 1 78.88 91 LEU A CA 1
ATOM 706 C C . LEU A 1 91 ? -9.242 -7.93 7.484 1 78.88 91 LEU A C 1
ATOM 708 O O . LEU A 1 91 ? -8.961 -6.945 6.801 1 78.88 91 LEU A O 1
ATOM 712 N N . GLY A 1 92 ? -10.414 -8.523 7.48 1 85.69 92 GLY A N 1
ATOM 713 C CA . GLY A 1 92 ? -11.508 -7.91 6.742 1 85.69 92 GLY A CA 1
ATOM 714 C C . GLY A 1 92 ? -11.211 -7.746 5.262 1 85.69 92 GLY A C 1
ATOM 715 O O . GLY A 1 92 ? -11.562 -6.73 4.66 1 85.69 92 GLY A O 1
ATOM 716 N N . ILE A 1 93 ? -10.484 -8.656 4.664 1 87.94 93 ILE A N 1
ATOM 717 C CA . ILE A 1 93 ? -10.18 -8.562 3.242 1 87.94 93 ILE A CA 1
ATOM 718 C C . ILE A 1 93 ? -11.438 -8.82 2.424 1 87.94 93 ILE A C 1
ATOM 720 O O . ILE A 1 93 ? -12.016 -9.914 2.486 1 87.94 93 ILE A O 1
ATOM 724 N N . PRO A 1 94 ? -11.836 -7.828 1.713 1 91.19 94 PRO A N 1
ATOM 725 C CA . PRO A 1 94 ? -13.102 -7.953 0.983 1 91.19 94 PRO A CA 1
ATOM 726 C C . PRO A 1 94 ? -12.938 -8.648 -0.367 1 91.19 94 PRO A C 1
ATOM 728 O O . PRO A 1 94 ? -13.344 -8.109 -1.396 1 91.19 94 PRO A O 1
ATOM 731 N N . ALA A 1 95 ? -12.391 -9.812 -0.354 1 93.12 95 ALA A N 1
ATOM 732 C CA . ALA A 1 95 ? -12.148 -10.609 -1.553 1 93.12 95 ALA A CA 1
ATOM 733 C C . ALA A 1 95 ? -12.094 -12.102 -1.219 1 93.12 95 ALA A C 1
ATOM 735 O O . ALA A 1 95 ? -11.578 -12.492 -0.171 1 93.12 95 ALA A O 1
ATOM 736 N N . PRO A 1 96 ? -12.617 -12.922 -2.07 1 93.44 96 PRO A N 1
ATOM 737 C CA . PRO A 1 96 ? -12.43 -14.367 -1.914 1 93.44 96 PRO A CA 1
ATOM 738 C C . PRO A 1 96 ? -11.094 -14.852 -2.455 1 93.44 96 PRO A C 1
ATOM 740 O O . PRO A 1 96 ? -10.414 -14.125 -3.182 1 93.44 96 PRO A O 1
ATOM 743 N N . ALA A 1 97 ? -10.664 -16.031 -1.976 1 95.81 97 ALA A N 1
ATOM 744 C CA . ALA A 1 97 ? -9.688 -16.766 -2.771 1 95.81 97 ALA A CA 1
ATOM 745 C C . ALA A 1 97 ? -10.352 -17.453 -3.957 1 95.81 97 ALA A C 1
ATOM 747 O O . ALA A 1 97 ? -11.508 -17.891 -3.863 1 95.81 97 ALA A O 1
ATOM 748 N N . MET A 1 98 ? -9.594 -17.562 -5.008 1 96.94 98 MET A N 1
ATOM 749 C CA . MET A 1 98 ? -10.242 -18.125 -6.184 1 96.94 98 MET A CA 1
ATOM 750 C C . MET A 1 98 ? -9.297 -19.062 -6.926 1 96.94 98 MET A C 1
ATOM 752 O O . MET A 1 98 ? -8.086 -18.844 -6.953 1 96.94 98 MET A O 1
ATOM 756 N N . MET A 1 99 ? -9.883 -20.047 -7.504 1 97.44 99 MET A N 1
ATOM 757 C CA . MET A 1 99 ? -9.211 -20.922 -8.469 1 97.44 99 MET A CA 1
ATOM 758 C C . MET A 1 99 ? -9.656 -20.594 -9.891 1 97.44 99 MET A C 1
ATOM 760 O O . MET A 1 99 ? -10.852 -20.484 -10.164 1 97.44 99 MET A O 1
ATOM 764 N N . PHE A 1 100 ? -8.68 -20.344 -10.75 1 96.75 100 PHE A N 1
ATOM 765 C CA . PHE A 1 100 ? -8.93 -20.109 -12.172 1 96.75 100 PHE A CA 1
ATOM 766 C C . PHE A 1 100 ? -8.281 -21.188 -13.023 1 96.75 100 PHE A C 1
ATOM 768 O O . PHE A 1 100 ? -7.285 -21.797 -12.617 1 96.75 100 PHE A O 1
ATOM 775 N N . LEU A 1 101 ? -8.938 -21.438 -14.18 1 95.56 101 LEU A N 1
ATOM 776 C CA . LEU A 1 101 ? -8.086 -21.969 -15.234 1 95.56 101 LEU A CA 1
ATOM 777 C C . LEU A 1 101 ? -6.98 -20.969 -15.586 1 95.56 101 LEU A C 1
ATOM 779 O O . LEU A 1 101 ? -7.254 -19.781 -15.789 1 95.56 101 LEU A O 1
ATOM 783 N N . ARG A 1 102 ? -5.801 -21.453 -15.625 1 94.44 102 ARG A N 1
ATOM 784 C CA . ARG A 1 102 ? -4.676 -20.562 -15.891 1 94.44 102 ARG A CA 1
ATOM 785 C C . ARG A 1 102 ? -4.879 -19.781 -17.188 1 94.44 102 ARG A C 1
ATOM 787 O O . ARG A 1 102 ? -4.594 -18.594 -17.266 1 94.44 102 ARG A O 1
ATOM 794 N N . THR A 1 103 ? -5.398 -20.438 -18.188 1 93.88 103 THR A N 1
ATOM 795 C CA . THR A 1 103 ? -5.633 -19.844 -19.484 1 93.88 103 THR A CA 1
ATOM 796 C C . THR A 1 103 ? -6.691 -18.734 -19.406 1 93.88 103 THR A C 1
ATOM 798 O O . THR A 1 103 ? -6.613 -17.734 -20.109 1 93.88 103 THR A O 1
ATOM 801 N N . GLU A 1 104 ? -7.613 -18.922 -18.516 1 94.38 104 GLU A N 1
ATOM 802 C CA . GLU A 1 104 ? -8.664 -17.922 -18.344 1 94.38 104 GLU A CA 1
ATOM 803 C C . GLU A 1 104 ? -8.109 -16.641 -17.734 1 94.38 104 GLU A C 1
ATOM 805 O O . GLU A 1 104 ? -8.414 -15.547 -18.203 1 94.38 104 GLU A O 1
ATOM 810 N N . LEU A 1 105 ? -7.348 -16.828 -16.766 1 95.81 105 LEU A N 1
ATOM 811 C CA . LEU A 1 105 ? -6.746 -15.648 -16.141 1 95.81 105 LEU A CA 1
ATOM 812 C C . LEU A 1 105 ? -5.785 -14.953 -17.094 1 95.81 105 LEU A C 1
ATOM 814 O O . LEU A 1 105 ? -5.754 -13.719 -17.172 1 95.81 105 LEU A O 1
ATOM 818 N N . PHE A 1 106 ? -5.074 -15.719 -17.828 1 96 106 PHE A N 1
ATOM 819 C CA . PHE A 1 106 ? -4.172 -15.18 -18.828 1 96 106 PHE A CA 1
ATOM 820 C C . PHE A 1 106 ? -4.938 -14.328 -19.844 1 96 106 PHE A C 1
ATOM 822 O O . PHE A 1 106 ? -4.543 -13.195 -20.141 1 96 106 PHE A O 1
ATOM 829 N N . ARG A 1 107 ? -6.016 -14.852 -20.312 1 94.94 107 ARG A N 1
ATOM 830 C CA . ARG A 1 107 ? -6.82 -14.156 -21.312 1 94.94 107 ARG A CA 1
ATOM 831 C C . ARG A 1 107 ? -7.387 -12.852 -20.75 1 94.94 107 ARG A C 1
ATOM 833 O O . ARG A 1 107 ? -7.41 -11.836 -21.438 1 94.94 107 ARG A O 1
ATOM 840 N N . LEU A 1 108 ? -7.828 -12.914 -19.547 1 95.75 108 LEU A N 1
ATOM 841 C CA . LEU A 1 108 ? -8.359 -11.727 -18.891 1 95.75 108 LEU A CA 1
ATOM 842 C C . LEU A 1 108 ? -7.297 -10.625 -18.812 1 95.75 108 LEU A C 1
ATOM 844 O O . LEU A 1 108 ? -7.574 -9.469 -19.125 1 95.75 108 LEU A O 1
ATOM 848 N N . LEU A 1 109 ? -6.082 -11.008 -18.453 1 97 109 LEU A N 1
ATOM 849 C CA . LEU A 1 109 ? -4.996 -10.039 -18.328 1 97 109 LEU A CA 1
ATOM 850 C C . LEU A 1 109 ? -4.559 -9.531 -19.688 1 97 109 LEU A C 1
ATOM 852 O O . LEU A 1 109 ? -4.387 -8.328 -19.875 1 97 109 LEU A O 1
ATOM 856 N N . ALA A 1 110 ? -4.41 -10.445 -20.625 1 95.88 110 ALA A N 1
ATOM 857 C CA . ALA A 1 110 ? -3.979 -10.07 -21.969 1 95.88 110 ALA A CA 1
ATOM 858 C C . ALA A 1 110 ? -4.98 -9.125 -22.625 1 95.88 110 ALA A C 1
ATOM 860 O O . ALA A 1 110 ? -4.594 -8.172 -23.312 1 95.88 110 ALA A O 1
ATOM 861 N N . ALA A 1 111 ? -6.258 -9.352 -22.375 1 95.19 111 ALA A N 1
ATOM 862 C CA . ALA A 1 111 ? -7.32 -8.555 -22.984 1 95.19 111 ALA A CA 1
ATOM 863 C C . ALA A 1 111 ? -7.32 -7.129 -22.422 1 95.19 111 ALA A C 1
ATOM 865 O O . ALA A 1 111 ? -7.906 -6.223 -23.016 1 95.19 111 ALA A O 1
ATOM 866 N N . SER A 1 112 ? -6.691 -6.98 -21.297 1 95.75 112 SER A N 1
ATOM 867 C CA . SER A 1 112 ? -6.645 -5.668 -20.656 1 95.75 112 SER A CA 1
ATOM 868 C C . SER A 1 112 ? -5.516 -4.816 -21.234 1 95.75 112 SER A C 1
ATOM 870 O O . SER A 1 112 ? -5.348 -3.66 -20.828 1 95.75 112 SER A O 1
ATOM 872 N N . LEU A 1 113 ? -4.699 -5.375 -22.125 1 96.88 113 LEU A N 1
ATOM 873 C CA . LEU A 1 113 ? -3.604 -4.676 -22.781 1 96.88 113 LEU A CA 1
ATOM 874 C C . LEU A 1 113 ? -3.895 -4.473 -24.266 1 96.88 113 LEU A C 1
ATOM 876 O O . LEU A 1 113 ? -4.707 -5.199 -24.844 1 96.88 113 LEU A O 1
ATOM 880 N N . GLU A 1 114 ? -3.279 -3.459 -24.844 1 96.25 114 GLU A N 1
ATOM 881 C CA . GLU A 1 114 ? -3.383 -3.246 -26.281 1 96.25 114 GLU A CA 1
ATOM 882 C C . GLU A 1 114 ? -2.463 -4.195 -27.047 1 96.25 114 GLU A C 1
ATOM 884 O O . GLU A 1 114 ? -1.487 -4.703 -26.5 1 96.25 114 GLU A O 1
ATOM 889 N N . GLU A 1 115 ? -2.787 -4.391 -28.25 1 92.56 115 GLU A N 1
ATOM 890 C CA . GLU A 1 115 ? -2 -5.293 -29.078 1 92.56 115 GLU A CA 1
ATOM 891 C C . GLU A 1 115 ? -0.539 -4.859 -29.141 1 92.56 115 GLU A C 1
ATOM 893 O O . GLU A 1 115 ? 0.364 -5.699 -29.141 1 92.56 115 GLU A O 1
ATOM 898 N N . ARG A 1 116 ? -0.297 -3.645 -29.156 1 94.19 116 ARG A N 1
ATOM 899 C CA . ARG A 1 116 ? 1.056 -3.111 -29.281 1 94.19 116 ARG A CA 1
ATOM 900 C C . ARG A 1 116 ? 1.839 -3.307 -27.984 1 94.19 116 ARG A C 1
ATOM 902 O O . ARG A 1 116 ? 3.061 -3.146 -27.953 1 94.19 116 ARG A O 1
ATOM 909 N N . ASP A 1 117 ? 1.141 -3.678 -26.922 1 97.75 117 ASP A N 1
ATOM 910 C CA . ASP A 1 117 ? 1.766 -3.75 -25.609 1 97.75 117 ASP A CA 1
ATOM 911 C C . ASP A 1 117 ? 2.506 -5.074 -25.422 1 97.75 117 ASP A C 1
ATOM 913 O O . ASP A 1 117 ? 3.316 -5.211 -24.5 1 97.75 117 ASP A O 1
ATOM 917 N N . ILE A 1 118 ? 2.229 -6.062 -26.234 1 98.06 118 ILE A N 1
ATOM 918 C CA . ILE A 1 118 ? 2.863 -7.375 -26.141 1 98.06 118 ILE A CA 1
ATOM 919 C C . ILE A 1 118 ? 3.529 -7.727 -27.469 1 98.06 118 ILE A C 1
ATOM 921 O O . ILE A 1 118 ? 2.877 -7.727 -28.516 1 98.06 118 ILE A O 1
ATOM 925 N N . ARG A 1 119 ? 4.766 -8 -27.422 1 98.19 119 ARG A N 1
ATOM 926 C CA . ARG A 1 119 ? 5.523 -8.414 -28.594 1 98.19 119 ARG A CA 1
ATOM 927 C C . ARG A 1 119 ? 6.008 -9.852 -28.453 1 98.19 119 ARG A C 1
ATOM 929 O O . ARG A 1 119 ? 6.863 -10.148 -27.625 1 98.19 119 ARG A O 1
ATOM 936 N N . TYR A 1 120 ? 5.484 -10.711 -29.297 1 97.06 120 TYR A N 1
ATOM 937 C CA . TYR A 1 120 ? 5.82 -12.133 -29.297 1 97.06 120 TYR A CA 1
ATOM 938 C C . TYR A 1 120 ? 7.023 -12.414 -30.188 1 97.06 120 TYR A C 1
ATOM 940 O O . TYR A 1 120 ? 7.398 -11.578 -31.016 1 97.06 120 TYR A O 1
ATOM 948 N N . GLY A 1 121 ? 7.629 -13.586 -29.938 1 97.06 121 GLY A N 1
ATOM 949 C CA . GLY A 1 121 ? 8.805 -13.977 -30.719 1 97.06 121 GLY A CA 1
ATOM 950 C C . GLY A 1 121 ? 10.031 -13.156 -30.375 1 97.06 121 GLY A C 1
ATOM 951 O O . GLY A 1 121 ? 10.938 -13.016 -31.203 1 97.06 121 GLY A O 1
ATOM 952 N N . MET A 1 122 ? 10.008 -12.578 -29.219 1 97.44 122 MET A N 1
ATOM 953 C CA . MET A 1 122 ? 11.086 -11.68 -28.781 1 97.44 122 MET A CA 1
ATOM 954 C C . MET A 1 122 ? 11.617 -12.094 -27.406 1 97.44 122 MET A C 1
ATOM 956 O O . MET A 1 122 ? 11.562 -11.305 -26.469 1 97.44 122 MET A O 1
ATOM 960 N N . GLY A 1 123 ? 12.25 -13.234 -27.391 1 97.38 123 GLY A N 1
ATOM 961 C CA . GLY A 1 123 ? 12.906 -13.688 -26.172 1 97.38 123 GLY A CA 1
ATOM 962 C C . GLY A 1 123 ? 14.164 -12.914 -25.859 1 97.38 123 GLY A C 1
ATOM 963 O O . GLY A 1 123 ? 14.938 -12.578 -26.75 1 97.38 123 GLY A O 1
ATOM 964 N N . CYS A 1 124 ? 14.359 -12.555 -24.641 1 98.5 124 CYS A N 1
ATOM 965 C CA . CYS A 1 124 ? 15.562 -11.859 -24.203 1 98.5 124 CYS A CA 1
ATOM 966 C C . CYS A 1 124 ? 16.781 -12.781 -24.219 1 98.5 124 CYS A C 1
ATOM 968 O O . CYS A 1 124 ? 16.766 -13.828 -23.562 1 98.5 124 CYS A O 1
ATOM 970 N N . GLU A 1 125 ? 17.781 -12.383 -24.859 1 98 125 GLU A N 1
ATOM 971 C CA . GLU A 1 125 ? 18.984 -13.211 -24.969 1 98 125 GLU A CA 1
ATOM 972 C C . GLU A 1 125 ? 20.141 -12.594 -24.203 1 98 125 GLU A C 1
ATOM 974 O O . GLU A 1 125 ? 21 -13.305 -23.672 1 98 125 GLU A O 1
ATOM 979 N N . ARG A 1 126 ? 20.141 -11.305 -24.234 1 97.31 126 ARG A N 1
ATOM 980 C CA . ARG A 1 126 ? 21.266 -10.617 -23.609 1 97.31 126 ARG A CA 1
ATOM 981 C C . ARG A 1 126 ? 20.875 -9.211 -23.156 1 97.31 126 ARG A C 1
ATOM 983 O O . ARG A 1 126 ? 20.078 -8.547 -23.812 1 97.31 126 ARG A O 1
ATOM 990 N N . LEU A 1 127 ? 21.484 -8.852 -22.016 1 98.25 127 LEU A N 1
ATOM 991 C CA . LEU A 1 127 ? 21.312 -7.496 -21.5 1 98.25 127 LEU A CA 1
ATOM 992 C C . LEU A 1 127 ? 22.672 -6.812 -21.328 1 98.25 127 LEU A C 1
ATOM 994 O O . LEU A 1 127 ? 23.656 -7.453 -20.953 1 98.25 127 LEU A O 1
ATOM 998 N N . GLU A 1 128 ? 22.672 -5.527 -21.625 1 96.88 128 GLU A N 1
ATOM 999 C CA . GLU A 1 128 ? 23.844 -4.684 -21.375 1 96.88 128 GLU A CA 1
ATOM 1000 C C . GLU A 1 128 ? 23.438 -3.371 -20.719 1 96.88 128 GLU A C 1
ATOM 1002 O O . GLU A 1 128 ? 22.609 -2.623 -21.25 1 96.88 128 GLU A O 1
ATOM 1007 N N . ASP A 1 129 ? 23.953 -3.156 -19.547 1 92.38 129 ASP A N 1
ATOM 1008 C CA . ASP A 1 129 ? 23.703 -1.898 -18.844 1 92.38 129 ASP A CA 1
ATOM 1009 C C . ASP A 1 129 ? 24.641 -0.805 -19.328 1 92.38 129 ASP A C 1
ATOM 1011 O O . ASP A 1 129 ? 25.859 -0.867 -19.078 1 92.38 129 ASP A O 1
ATOM 1015 N N . LEU A 1 130 ? 24.125 0.263 -19.922 1 94.56 130 LEU A N 1
ATOM 1016 C CA . LEU A 1 130 ? 24.938 1.348 -20.469 1 94.56 130 LEU A CA 1
ATOM 1017 C C . LEU A 1 130 ? 24.969 2.539 -19.516 1 94.56 130 LEU A C 1
ATOM 1019 O O . LEU A 1 130 ? 25.453 3.611 -19.875 1 94.56 130 LEU A O 1
ATOM 1023 N N . GLY A 1 131 ? 24.469 2.404 -18.328 1 90 131 GLY A N 1
ATOM 1024 C CA . GLY A 1 131 ? 24.438 3.465 -17.344 1 90 131 GLY A CA 1
ATOM 1025 C C . GLY A 1 131 ? 23.141 4.246 -17.32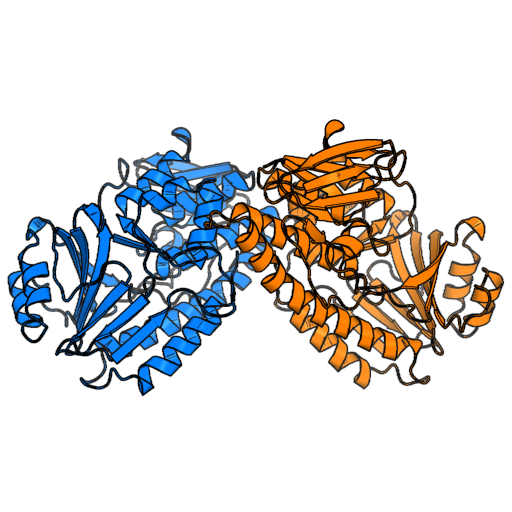8 1 90 131 GLY A C 1
ATOM 1026 O O . GLY A 1 131 ? 22.422 4.254 -16.344 1 90 131 GLY A O 1
ATOM 1027 N N . ASP A 1 132 ? 22.812 4.793 -18.594 1 91.56 132 ASP A N 1
ATOM 1028 C CA . ASP A 1 132 ? 21.594 5.609 -18.672 1 91.56 132 ASP A CA 1
ATOM 1029 C C . ASP A 1 132 ? 20.453 4.832 -19.328 1 91.56 132 ASP A C 1
ATOM 1031 O O . ASP A 1 132 ? 19.312 5.277 -19.297 1 91.56 132 ASP A O 1
ATOM 1035 N N . GLN A 1 133 ? 20.844 3.66 -19.844 1 96.69 133 GLN A N 1
ATOM 1036 C CA . GLN A 1 133 ? 19.859 2.775 -20.453 1 96.69 133 GLN A CA 1
ATOM 1037 C C . GLN A 1 133 ? 20.328 1.326 -20.438 1 96.69 133 GLN A C 1
ATOM 1039 O O . GLN A 1 133 ? 21.5 1.056 -20.188 1 96.69 133 GLN A O 1
ATOM 1044 N N . VAL A 1 134 ? 19.406 0.419 -20.672 1 98 134 VAL A N 1
ATOM 1045 C CA . VAL A 1 134 ? 19.703 -1 -20.828 1 98 134 VAL A CA 1
ATOM 1046 C C . VAL A 1 134 ? 19.391 -1.448 -22.25 1 98 134 VAL A C 1
ATOM 1048 O O . VAL A 1 134 ? 18.281 -1.218 -22.75 1 98 134 VAL A O 1
ATOM 1051 N N . GLN A 1 135 ? 20.359 -2 -22.844 1 98.5 135 GLN A N 1
ATOM 1052 C CA . GLN A 1 135 ? 20.141 -2.582 -24.172 1 98.5 135 GLN A CA 1
ATOM 1053 C C . GLN A 1 135 ? 19.766 -4.055 -24.062 1 98.5 135 GLN A C 1
ATOM 1055 O O . GLN A 1 135 ? 20.438 -4.828 -23.375 1 98.5 135 GLN A O 1
ATOM 1060 N N . VAL A 1 136 ? 18.688 -4.445 -24.75 1 98.69 136 VAL A N 1
ATOM 1061 C CA . VAL A 1 136 ? 18.219 -5.832 -24.781 1 98.69 136 VAL A CA 1
ATOM 1062 C C . VAL A 1 136 ? 18.375 -6.406 -26.188 1 98.69 136 VAL A C 1
ATOM 1064 O O . VAL A 1 136 ? 17.922 -5.809 -27.156 1 98.69 136 VAL A O 1
ATOM 1067 N N . THR A 1 137 ? 19.031 -7.477 -26.25 1 98.69 137 THR A N 1
ATOM 1068 C CA . THR A 1 137 ? 19.094 -8.25 -27.5 1 98.69 137 THR A CA 1
ATOM 1069 C C . THR A 1 137 ? 18.078 -9.391 -27.469 1 98.69 137 THR A C 1
ATOM 1071 O O . THR A 1 137 ? 18.078 -10.211 -26.547 1 98.69 137 THR A O 1
ATOM 1074 N N . PHE A 1 138 ? 17.266 -9.391 -28.5 1 98.38 138 PHE A N 1
ATOM 1075 C CA . PHE A 1 138 ? 16.203 -10.391 -28.547 1 98.38 138 PHE A CA 1
ATOM 1076 C C . PHE A 1 138 ? 16.578 -11.539 -29.484 1 98.38 138 PHE A C 1
ATOM 1078 O O . PHE A 1 138 ? 17.531 -11.43 -30.266 1 98.38 138 PHE A O 1
ATOM 1085 N N . SER A 1 139 ? 15.867 -12.602 -29.344 1 96.62 139 SER A N 1
ATOM 1086 C CA . SER A 1 139 ? 16.141 -13.844 -30.062 1 96.62 139 SER A CA 1
ATOM 1087 C C . SER A 1 139 ? 16 -13.648 -31.562 1 96.62 139 SER A C 1
ATOM 1089 O O . SER A 1 139 ? 16.609 -14.383 -32.344 1 96.62 139 SER A O 1
ATOM 1091 N N . ASN A 1 140 ? 15.195 -12.672 -32.031 1 96.5 140 ASN A N 1
ATOM 1092 C CA . ASN A 1 140 ? 15.016 -12.43 -33.438 1 96.5 140 ASN A CA 1
ATOM 1093 C C . ASN A 1 140 ? 16.094 -11.5 -34 1 96.5 140 ASN A C 1
ATOM 1095 O O . ASN A 1 140 ? 16.047 -11.086 -35.156 1 96.5 140 ASN A O 1
ATOM 1099 N N . GLY A 1 141 ? 16.953 -11.078 -33.156 1 96.62 141 GLY A N 1
ATOM 1100 C CA . GLY A 1 141 ? 18.094 -10.273 -33.594 1 96.62 141 GLY A CA 1
ATOM 1101 C C . GLY A 1 141 ? 17.906 -8.789 -33.312 1 96.62 141 GLY A C 1
ATOM 1102 O O . GLY A 1 141 ? 18.875 -8.023 -33.344 1 96.62 141 GLY A O 1
ATOM 1103 N N . GLN A 1 142 ? 16.781 -8.352 -32.969 1 97.81 142 GLN A N 1
ATOM 1104 C CA . GLN A 1 142 ? 16.531 -6.945 -32.688 1 97.81 142 GLN A CA 1
ATOM 1105 C C . GLN A 1 142 ? 17.203 -6.516 -31.391 1 97.81 142 GLN A C 1
ATOM 1107 O O . GLN A 1 142 ? 17.312 -7.301 -30.453 1 97.81 142 GLN A O 1
ATOM 1112 N N . VAL A 1 143 ? 17.688 -5.324 -31.391 1 98.12 143 VAL A N 1
ATOM 1113 C CA . VAL A 1 143 ? 18.281 -4.699 -30.219 1 98.12 143 VAL A CA 1
ATOM 1114 C C . VAL A 1 143 ? 17.562 -3.391 -29.906 1 98.12 143 VAL A C 1
ATOM 1116 O O . VAL A 1 143 ? 17.391 -2.543 -30.781 1 98.12 143 VAL A O 1
ATOM 1119 N N . GLU A 1 144 ? 17.078 -3.256 -28.688 1 98.12 144 GLU A N 1
ATOM 1120 C CA . GLU A 1 144 ? 16.344 -2.062 -28.281 1 98.12 144 GLU A CA 1
ATOM 1121 C C . GLU A 1 144 ? 16.812 -1.552 -26.938 1 98.12 144 GLU A C 1
ATOM 1123 O O . GLU A 1 144 ? 17.25 -2.336 -26.078 1 98.12 144 GLU A O 1
ATOM 1128 N N . GLY A 1 145 ? 16.75 -0.243 -26.734 1 98.25 145 GLY A N 1
ATOM 1129 C CA . GLY A 1 145 ? 17.125 0.381 -25.484 1 98.25 145 GLY A CA 1
ATOM 1130 C C . GLY A 1 145 ? 15.938 0.751 -24.625 1 98.25 145 GLY A C 1
ATOM 1131 O O . GLY A 1 145 ? 14.914 1.202 -25.125 1 98.25 145 GLY A O 1
ATOM 1132 N N . PHE A 1 146 ? 16.094 0.563 -23.297 1 98.56 146 PHE A N 1
ATOM 1133 C CA . PHE A 1 146 ? 15.031 0.867 -22.344 1 98.56 146 PHE A CA 1
ATOM 1134 C C . PHE A 1 146 ? 15.586 1.593 -21.125 1 98.56 146 PHE A C 1
ATOM 1136 O O . PHE A 1 146 ? 16.766 1.442 -20.781 1 98.56 146 PHE A O 1
ATOM 1143 N N . ASP A 1 147 ? 14.773 2.398 -20.484 1 97.94 147 ASP A N 1
ATOM 1144 C CA . ASP A 1 147 ? 15.156 3.078 -19.25 1 97.94 147 ASP A CA 1
ATOM 1145 C C . ASP A 1 147 ? 15.141 2.113 -18.078 1 97.94 147 ASP A C 1
ATOM 1147 O O . ASP A 1 147 ? 15.867 2.316 -17.094 1 97.94 147 ASP A O 1
ATOM 1151 N N . LEU A 1 148 ? 14.336 1.075 -18.156 1 98.44 148 LEU A N 1
ATOM 1152 C CA . LEU A 1 148 ? 14.18 0.055 -17.125 1 98.44 148 LEU A CA 1
ATOM 1153 C C . LEU A 1 148 ? 13.75 -1.273 -17.75 1 98.44 148 LEU A C 1
ATOM 1155 O O . LEU A 1 148 ? 12.891 -1.307 -18.625 1 98.44 148 LEU A O 1
ATOM 1159 N N . VAL A 1 149 ? 14.359 -2.342 -17.266 1 98.81 149 VAL A N 1
ATOM 1160 C CA . VAL A 1 149 ? 13.969 -3.691 -17.656 1 98.81 149 VAL A CA 1
ATOM 1161 C C . VAL A 1 149 ? 13.477 -4.465 -16.438 1 98.81 149 VAL A C 1
ATOM 1163 O O . VAL A 1 149 ? 14.156 -4.512 -15.406 1 98.81 149 VAL A O 1
ATOM 1166 N N . ILE A 1 150 ? 12.297 -4.992 -16.516 1 98.88 150 ILE A N 1
ATOM 1167 C CA . ILE A 1 150 ? 11.727 -5.836 -15.477 1 98.88 150 ILE A CA 1
ATOM 1168 C C . ILE A 1 150 ? 11.75 -7.297 -15.93 1 98.88 150 ILE A C 1
ATOM 1170 O O . ILE A 1 150 ? 11.141 -7.652 -16.938 1 98.88 150 ILE A O 1
ATOM 1174 N N . GLY A 1 151 ? 12.484 -8.109 -15.156 1 98.81 151 GLY A N 1
ATOM 1175 C CA . GLY A 1 151 ? 12.562 -9.531 -15.461 1 98.81 151 GLY A CA 1
ATOM 1176 C C . GLY A 1 151 ? 11.438 -10.336 -14.844 1 98.81 151 GLY A C 1
ATOM 1177 O O . GLY A 1 151 ? 11.469 -10.641 -13.648 1 98.81 151 GLY A O 1
ATOM 1178 N N . ALA A 1 152 ? 10.492 -10.727 -15.633 1 98.5 152 ALA A N 1
ATOM 1179 C CA . ALA A 1 152 ? 9.398 -11.625 -15.258 1 98.5 152 ALA A CA 1
ATOM 1180 C C . ALA A 1 152 ? 9.391 -12.875 -16.125 1 98.5 152 ALA A C 1
ATOM 1182 O O . ALA A 1 152 ? 8.328 -13.344 -16.547 1 98.5 152 ALA A O 1
ATOM 1183 N N . ASP A 1 153 ? 10.562 -13.398 -16.375 1 97.94 153 ASP A N 1
ATOM 1184 C CA . ASP A 1 153 ? 10.719 -14.453 -17.375 1 97.94 153 ASP A CA 1
ATOM 1185 C C . ASP A 1 153 ? 10.859 -15.82 -16.719 1 97.94 153 ASP A C 1
ATOM 1187 O O . ASP A 1 153 ? 11.367 -16.766 -17.328 1 97.94 153 ASP A O 1
ATOM 1191 N N . GLY A 1 154 ? 10.477 -15.945 -15.508 1 95.75 154 GLY A N 1
ATOM 1192 C CA . GLY A 1 154 ? 10.234 -17.234 -14.875 1 95.75 154 GLY A CA 1
ATOM 1193 C C . GLY A 1 154 ? 11.484 -17.844 -14.273 1 95.75 154 GLY A C 1
ATOM 1194 O O . GLY A 1 154 ? 12.508 -17.172 -14.133 1 95.75 154 GLY A O 1
ATOM 1195 N N . VAL A 1 155 ? 11.383 -19.062 -13.891 1 94.94 155 VAL A N 1
ATOM 1196 C CA . VAL A 1 155 ? 12.375 -19.797 -13.102 1 94.94 155 VAL A CA 1
ATOM 1197 C C . VAL A 1 155 ? 13.664 -19.938 -13.906 1 94.94 155 VAL A C 1
ATOM 1199 O O . VAL A 1 155 ? 14.758 -20 -13.336 1 94.94 155 VAL A O 1
ATOM 1202 N N . SER A 1 156 ? 13.594 -19.953 -15.211 1 93.88 156 SER A N 1
ATOM 1203 C CA . SER A 1 156 ? 14.758 -20.047 -16.094 1 93.88 156 SER A CA 1
ATOM 1204 C C . SER A 1 156 ? 15.133 -18.672 -16.641 1 93.88 156 SER A C 1
ATOM 1206 O O . SER A 1 156 ? 15.516 -18.547 -17.797 1 93.88 156 SER A O 1
ATOM 1208 N N . SER A 1 157 ? 15.141 -17.75 -15.891 1 96.75 157 SER A N 1
ATOM 1209 C CA . SER A 1 157 ? 15.242 -16.328 -16.234 1 96.75 157 SER A CA 1
ATOM 1210 C C . SER A 1 157 ? 16.625 -16 -16.797 1 96.75 157 SER A C 1
ATOM 1212 O O . SER A 1 157 ? 17.625 -16.188 -16.125 1 96.75 157 SER A O 1
ATOM 1214 N N . THR A 1 158 ? 16.625 -15.43 -17.984 1 96.88 158 THR A N 1
ATOM 1215 C CA . THR A 1 158 ? 17.812 -14.812 -18.562 1 96.88 158 THR A CA 1
ATOM 1216 C C . THR A 1 158 ? 18.156 -13.516 -17.828 1 96.88 158 THR A C 1
ATOM 1218 O O . THR A 1 158 ? 19.328 -13.203 -17.609 1 96.88 158 THR A O 1
ATOM 1221 N N . VAL A 1 159 ? 17.188 -12.82 -17.422 1 97.88 159 VAL A N 1
ATOM 1222 C CA . VAL A 1 159 ? 17.375 -11.539 -16.734 1 97.88 159 VAL A CA 1
ATOM 1223 C C . VAL A 1 159 ? 18.062 -11.773 -15.391 1 97.88 159 VAL A C 1
ATOM 1225 O O . VAL A 1 159 ? 18.953 -11.008 -15 1 97.88 159 VAL A O 1
ATOM 1228 N N . ARG A 1 160 ? 17.656 -12.82 -14.711 1 97.12 160 ARG A N 1
ATOM 1229 C CA . ARG A 1 160 ? 18.266 -13.133 -13.422 1 97.12 160 ARG A CA 1
ATOM 1230 C C . ARG A 1 160 ? 19.766 -13.359 -13.57 1 97.12 160 ARG A C 1
ATOM 1232 O O . ARG A 1 160 ? 20.562 -12.938 -12.727 1 97.12 160 ARG A O 1
ATOM 1239 N N . SER A 1 161 ? 20.125 -14.062 -14.648 1 95.88 161 SER A N 1
ATOM 1240 C CA . SER A 1 161 ? 21.547 -14.336 -14.883 1 95.88 161 SER A CA 1
ATOM 1241 C C . SER A 1 161 ? 22.344 -13.047 -15 1 95.88 161 SER A C 1
ATOM 1243 O O . SER A 1 161 ? 23.531 -13.008 -14.641 1 95.88 161 SER A O 1
ATOM 1245 N N . PHE A 1 162 ? 21.703 -12.008 -15.469 1 96.06 162 PHE A N 1
ATOM 1246 C CA . PHE A 1 162 ? 22.344 -10.703 -15.539 1 96.06 162 PHE A CA 1
ATOM 1247 C C . PHE A 1 162 ? 22.391 -10.039 -14.172 1 96.06 162 PHE A C 1
ATOM 1249 O O . PHE A 1 162 ? 23.438 -9.516 -13.758 1 96.06 162 PHE A O 1
ATOM 1256 N N . VAL A 1 163 ? 21.328 -10.062 -13.422 1 96.75 163 VAL A N 1
ATOM 1257 C CA . VAL A 1 163 ? 21.188 -9.344 -12.164 1 96.75 163 VAL A CA 1
ATOM 1258 C C . VAL A 1 163 ? 22.031 -10.016 -11.086 1 96.75 163 VAL A C 1
ATOM 1260 O O . VAL A 1 163 ? 22.75 -9.336 -10.328 1 96.75 163 VAL A O 1
ATOM 1263 N N . ASP A 1 164 ? 21.906 -11.312 -11.039 1 95.12 164 ASP A N 1
ATOM 1264 C CA . ASP A 1 164 ? 22.625 -12.102 -10.039 1 95.12 164 ASP A CA 1
ATOM 1265 C C . ASP A 1 164 ? 23.031 -13.461 -10.594 1 95.12 164 ASP A C 1
ATOM 1267 O O . ASP A 1 164 ? 22.391 -14.477 -10.305 1 95.12 164 ASP A O 1
ATOM 1271 N N . PRO A 1 165 ? 24.219 -13.523 -11.211 1 91.19 165 PRO A N 1
ATOM 1272 C CA . PRO A 1 165 ? 24.656 -14.75 -11.867 1 91.19 165 PRO A CA 1
ATOM 1273 C C . PRO A 1 165 ? 24.828 -15.914 -10.891 1 91.19 165 PRO A C 1
ATOM 1275 O O . PRO A 1 165 ? 24.75 -17.078 -11.297 1 91.19 165 PRO A O 1
ATOM 1278 N N . GLY A 1 166 ? 24.969 -15.641 -9.672 1 90.44 166 GLY A N 1
ATOM 1279 C CA . GLY A 1 166 ? 25.172 -16.688 -8.688 1 90.44 166 GLY A CA 1
ATOM 1280 C C . GLY A 1 166 ? 23.875 -17.297 -8.18 1 90.44 166 GLY A C 1
ATOM 1281 O O . GLY A 1 166 ? 23.875 -18.359 -7.57 1 90.44 166 GLY A O 1
ATOM 1282 N N . MET A 1 167 ? 22.844 -16.672 -8.516 1 91.38 167 MET A N 1
ATOM 1283 C CA . MET A 1 167 ? 21.547 -17.172 -8.078 1 91.38 167 MET A CA 1
ATOM 1284 C C . MET A 1 167 ? 20.969 -18.156 -9.086 1 91.38 167 MET A C 1
ATOM 1286 O O . MET A 1 167 ? 20.469 -17.766 -10.141 1 91.38 167 MET A O 1
ATOM 1290 N N . ILE A 1 168 ? 21 -19.438 -8.75 1 92.31 168 ILE A N 1
ATOM 1291 C CA . ILE A 1 168 ? 20.547 -20.516 -9.633 1 92.31 168 ILE A CA 1
ATOM 1292 C C . ILE A 1 168 ? 19.406 -21.281 -8.961 1 92.31 168 ILE A C 1
ATOM 1294 O O . ILE A 1 168 ? 19.469 -21.547 -7.758 1 92.31 168 ILE A O 1
ATOM 1298 N N . PRO A 1 169 ? 18.391 -21.578 -9.758 1 94.44 169 PRO A N 1
ATOM 1299 C CA . PRO A 1 169 ? 17.344 -22.422 -9.18 1 94.44 169 PRO A CA 1
ATOM 1300 C C . PRO A 1 169 ? 17.875 -23.781 -8.719 1 94.44 169 PRO A C 1
ATOM 1302 O O . PRO A 1 169 ? 18.75 -24.359 -9.375 1 94.44 169 PRO A O 1
ATOM 1305 N N . TYR A 1 170 ? 17.375 -24.297 -7.652 1 93.12 170 TYR A N 1
ATOM 1306 C CA . TYR A 1 170 ? 17.828 -25.609 -7.18 1 93.12 170 TYR A CA 1
ATOM 1307 C C . TYR A 1 170 ? 16.75 -26.656 -7.391 1 93.12 170 TYR A C 1
ATOM 1309 O O . TYR A 1 170 ? 15.555 -26.344 -7.402 1 93.12 170 TYR A O 1
ATOM 1317 N N . ASP A 1 171 ? 17.203 -27.875 -7.578 1 94.12 171 ASP A N 1
ATOM 1318 C CA . ASP A 1 171 ? 16.297 -29.031 -7.668 1 94.12 171 ASP A CA 1
ATOM 1319 C C . ASP A 1 171 ? 15.734 -29.391 -6.293 1 94.12 171 ASP A C 1
ATOM 1321 O O . ASP A 1 171 ? 16.5 -29.703 -5.371 1 94.12 171 ASP A O 1
ATOM 1325 N N . THR A 1 172 ? 14.43 -29.422 -6.176 1 93.06 172 THR A N 1
ATOM 1326 C CA . THR A 1 172 ? 13.805 -29.656 -4.883 1 93.06 172 THR A CA 1
ATOM 1327 C C . THR A 1 172 ? 13.727 -31.156 -4.578 1 93.06 172 THR A C 1
ATOM 1329 O O . THR A 1 172 ? 13.445 -31.547 -3.443 1 93.06 172 THR A O 1
ATOM 1332 N N . GLY A 1 173 ? 13.922 -31.953 -5.641 1 94.94 173 GLY A N 1
ATOM 1333 C CA . GLY A 1 173 ? 13.734 -33.375 -5.504 1 94.94 173 GLY A CA 1
ATOM 1334 C C . GLY A 1 173 ? 12.297 -33.812 -5.672 1 94.94 173 GLY A C 1
ATOM 1335 O O . GLY A 1 173 ? 11.984 -35 -5.566 1 94.94 173 GLY A O 1
ATOM 1336 N N . LEU A 1 174 ? 11.492 -32.906 -5.965 1 95.62 174 LEU A N 1
ATOM 1337 C CA . LEU A 1 174 ? 10.07 -33.188 -6.078 1 95.62 174 LEU A CA 1
ATOM 1338 C C . LEU A 1 174 ? 9.602 -33.062 -7.523 1 95.62 174 LEU A C 1
ATOM 1340 O O . LEU A 1 174 ? 10.211 -32.344 -8.32 1 95.62 174 LEU A O 1
ATOM 1344 N N . VAL A 1 175 ? 8.602 -33.844 -7.805 1 96.19 175 VAL A N 1
ATOM 1345 C CA . VAL A 1 175 ? 7.906 -33.781 -9.086 1 96.19 175 VAL A CA 1
ATOM 1346 C C . VAL A 1 175 ? 6.402 -33.656 -8.852 1 96.19 175 VAL A C 1
ATOM 1348 O O . VAL A 1 175 ? 5.879 -34.125 -7.844 1 96.19 175 VAL A O 1
ATOM 1351 N N . ALA A 1 176 ? 5.793 -32.938 -9.75 1 95.31 176 ALA A N 1
ATOM 1352 C CA . ALA A 1 176 ? 4.348 -32.781 -9.656 1 95.31 176 ALA A CA 1
ATOM 1353 C C . ALA A 1 176 ? 3.66 -33.125 -10.961 1 95.31 176 ALA A C 1
ATOM 1355 O O . ALA A 1 176 ? 4.148 -32.812 -12.047 1 95.31 176 ALA A O 1
ATOM 1356 N N . SER A 1 177 ? 2.621 -33.906 -10.828 1 96.5 177 SER A N 1
ATOM 1357 C CA . SER A 1 177 ? 1.687 -34.156 -11.922 1 96.5 177 SER A CA 1
ATOM 1358 C C . SER A 1 177 ? 0.376 -33.406 -11.719 1 96.5 177 SER A C 1
ATOM 1360 O O . SER A 1 177 ? -0.135 -33.344 -10.594 1 96.5 177 SER A O 1
ATOM 1362 N N . ARG A 1 178 ? -0.094 -32.844 -12.844 1 96.31 178 ARG A N 1
ATOM 1363 C CA . ARG A 1 178 ? -1.298 -32.031 -12.766 1 96.31 178 ARG A CA 1
ATOM 1364 C C . ARG A 1 178 ? -2.295 -32.406 -13.852 1 96.31 178 ARG A C 1
ATOM 1366 O O . ARG A 1 178 ? -1.901 -32.812 -14.945 1 96.31 178 ARG A O 1
ATOM 1373 N N . GLY A 1 179 ? -3.541 -32.25 -13.508 1 96.56 179 GLY A N 1
ATOM 1374 C CA . GLY A 1 179 ? -4.59 -32.469 -14.484 1 96.56 179 GLY A CA 1
ATOM 1375 C C . GLY A 1 179 ? -5.875 -31.734 -14.18 1 96.56 179 GLY A C 1
ATOM 1376 O O . GLY A 1 179 ? -6.043 -31.203 -13.078 1 96.56 179 GLY A O 1
ATOM 1377 N N . VAL A 1 180 ? -6.672 -31.578 -15.172 1 97 180 VAL A N 1
ATOM 1378 C CA . VAL A 1 180 ? -8.023 -31.047 -15.086 1 97 180 VAL A CA 1
ATOM 1379 C C . VAL A 1 180 ? -9.016 -32.062 -15.648 1 97 180 VAL A C 1
ATOM 1381 O O . VAL A 1 180 ? -8.781 -32.656 -16.703 1 97 180 VAL A O 1
ATOM 1384 N N . VAL A 1 181 ? -10.062 -32.281 -14.859 1 97.44 181 VAL A N 1
ATOM 1385 C CA . VAL A 1 181 ? -11 -33.312 -15.289 1 97.44 181 VAL A CA 1
ATOM 1386 C C . VAL A 1 181 ? -12.391 -33 -14.742 1 97.44 181 VAL A C 1
ATOM 1388 O O . VAL A 1 181 ? -12.523 -32.438 -13.648 1 97.44 181 VAL A O 1
ATOM 1391 N N . ALA A 1 182 ? -13.398 -33.312 -15.531 1 97.38 182 ALA A N 1
ATOM 1392 C CA . ALA A 1 182 ? -14.75 -33.281 -14.992 1 97.38 182 ALA A CA 1
ATOM 1393 C C . ALA A 1 182 ? -15 -34.5 -14.07 1 97.38 182 ALA A C 1
ATOM 1395 O O . ALA A 1 182 ? -14.93 -35.625 -14.508 1 97.38 182 ALA A O 1
ATOM 1396 N N . PHE A 1 183 ? -15.266 -34.188 -12.812 1 97.12 183 PHE A N 1
ATOM 1397 C CA . PHE A 1 183 ? -15.398 -35.25 -11.836 1 97.12 183 PHE A CA 1
ATOM 1398 C C . PHE A 1 183 ? -16.203 -34.781 -10.625 1 97.12 183 PHE A C 1
ATOM 1400 O O . PHE A 1 183 ? -15.984 -33.688 -10.125 1 97.12 183 PHE A O 1
ATOM 1407 N N . ARG A 1 184 ? -17.141 -35.625 -10.211 1 95.44 184 ARG A N 1
ATOM 1408 C CA . ARG A 1 184 ? -17.938 -35.344 -9.016 1 95.44 184 ARG A CA 1
ATOM 1409 C C . ARG A 1 184 ? -17.828 -36.5 -8.016 1 95.44 184 ARG A C 1
ATOM 1411 O O . ARG A 1 184 ? -17.781 -37.656 -8.406 1 95.44 184 ARG A O 1
ATOM 1418 N N . SER A 1 185 ? -17.766 -36.156 -6.848 1 95.31 185 SER A N 1
ATOM 1419 C CA . SER A 1 185 ? -17.75 -37.094 -5.738 1 95.31 185 SER A CA 1
ATOM 1420 C C . SER A 1 185 ? -18.281 -36.469 -4.457 1 95.31 185 SER A C 1
ATOM 1422 O O . SER A 1 185 ? -18.047 -35.281 -4.199 1 95.31 185 SER A O 1
ATOM 1424 N N . PRO A 1 186 ? -18.984 -37.312 -3.635 1 93.69 186 PRO A N 1
ATOM 1425 C CA . PRO A 1 186 ? -19.422 -36.781 -2.336 1 93.69 186 PRO A CA 1
ATOM 1426 C C . PRO A 1 186 ? -18.266 -36.438 -1.419 1 93.69 186 PRO A C 1
ATOM 1428 O O . PRO A 1 186 ? -18.422 -35.625 -0.489 1 93.69 186 PRO A O 1
ATOM 1431 N N . LEU A 1 187 ? -17.109 -36.969 -1.702 1 95.38 187 LEU A N 1
ATOM 1432 C CA . LEU A 1 187 ? -15.922 -36.719 -0.881 1 95.38 187 LEU A CA 1
ATOM 1433 C C . LEU A 1 187 ? -15.32 -35.344 -1.188 1 95.38 187 LEU A C 1
ATOM 1435 O O . LEU A 1 187 ? -14.641 -34.75 -0.342 1 95.38 187 LEU A O 1
ATOM 1439 N N . LEU A 1 188 ? -15.531 -34.906 -2.377 1 96.25 188 LEU A N 1
ATOM 1440 C CA . LEU A 1 188 ? -14.875 -33.688 -2.854 1 96.25 188 LEU A CA 1
ATOM 1441 C C . LEU A 1 188 ? -15.852 -32.531 -2.883 1 96.25 188 LEU A C 1
ATOM 1443 O O . LEU A 1 188 ? -16.859 -32.562 -3.6 1 96.25 188 LEU A O 1
ATOM 1447 N N . HIS A 1 189 ? -15.484 -31.484 -2.168 1 96 189 HIS A N 1
ATOM 1448 C CA . HIS A 1 189 ? -16.406 -30.359 -1.952 1 96 189 HIS A CA 1
ATOM 1449 C C . HIS A 1 189 ? -16.109 -29.219 -2.918 1 96 189 HIS A C 1
ATOM 1451 O O . HIS A 1 189 ? -15 -29.109 -3.436 1 96 189 HIS A O 1
ATOM 1457 N N . SER A 1 190 ? -17.109 -28.328 -3.119 1 95.25 190 SER A N 1
ATOM 1458 C CA . SER A 1 190 ? -17.016 -27.312 -4.156 1 95.25 190 SER A CA 1
ATOM 1459 C C . SER A 1 190 ? -16.531 -25.984 -3.588 1 95.25 190 SER A C 1
ATOM 1461 O O . SER A 1 190 ? -16.344 -25.016 -4.328 1 95.25 190 SER A O 1
ATOM 1463 N N . ASP A 1 191 ? -16.25 -25.891 -2.32 1 95.19 191 ASP A N 1
ATOM 1464 C CA . ASP A 1 191 ? -15.883 -24.609 -1.736 1 95.19 191 ASP A CA 1
ATOM 1465 C C . ASP A 1 191 ? -14.531 -24.672 -1.042 1 95.19 191 ASP A C 1
ATOM 1467 O O . ASP A 1 191 ? -14.195 -23.812 -0.223 1 95.19 191 ASP A O 1
ATOM 1471 N N . ARG A 1 192 ? -13.766 -25.75 -1.314 1 96.25 192 ARG A N 1
ATOM 1472 C CA . ARG A 1 192 ? -12.531 -25.875 -0.544 1 96.25 192 ARG A CA 1
ATOM 1473 C C . ARG A 1 192 ? -11.453 -26.594 -1.354 1 96.25 192 ARG A C 1
ATOM 1475 O O . ARG A 1 192 ? -11.758 -27.328 -2.293 1 96.25 192 ARG A O 1
ATOM 1482 N N . CYS A 1 193 ? -10.266 -26.25 -1.057 1 96.94 193 CYS A N 1
ATOM 1483 C CA . CYS A 1 193 ? -9.109 -27.062 -1.416 1 96.94 193 CYS A CA 1
ATOM 1484 C C . CYS A 1 193 ? -8.961 -28.25 -0.475 1 96.94 193 CYS A C 1
ATOM 1486 O O . CYS A 1 193 ? -9.055 -28.094 0.744 1 96.94 193 CYS A O 1
ATOM 1488 N N . GLN A 1 194 ? -8.773 -29.375 -1 1 97.38 194 GLN A N 1
ATOM 1489 C CA . GLN A 1 194 ? -8.57 -30.562 -0.171 1 97.38 194 GLN A CA 1
ATOM 1490 C C . GLN A 1 194 ? -7.215 -31.203 -0.453 1 97.38 194 GLN A C 1
ATOM 1492 O O . GLN A 1 194 ? -6.895 -31.516 -1.604 1 97.38 194 GLN A O 1
ATOM 1497 N N . ILE A 1 195 ? -6.469 -31.375 0.59 1 95.94 195 ILE A N 1
ATOM 1498 C CA . ILE A 1 195 ? -5.141 -31.969 0.545 1 95.94 195 ILE A CA 1
ATOM 1499 C C . ILE A 1 195 ? -5.176 -33.344 1.198 1 95.94 195 ILE A C 1
ATOM 1501 O O . ILE A 1 195 ? -5.551 -33.469 2.365 1 95.94 195 ILE A O 1
ATOM 1505 N N . PHE A 1 196 ? -4.793 -34.344 0.492 1 95.5 196 PHE A N 1
ATOM 1506 C CA . PHE A 1 196 ? -4.688 -35.688 1.015 1 95.5 196 PHE A CA 1
ATOM 1507 C C . PHE A 1 196 ? -3.229 -36.125 1.109 1 95.5 196 PHE A C 1
ATOM 1509 O O . PHE A 1 196 ? -2.543 -36.25 0.091 1 95.5 196 PHE A O 1
ATOM 1516 N N . THR A 1 197 ? -2.857 -36.406 2.297 1 92.56 197 THR A N 1
ATOM 1517 C CA . THR A 1 197 ? -1.444 -36.719 2.523 1 92.56 197 THR A CA 1
ATOM 1518 C C . THR A 1 197 ? -1.18 -38.219 2.457 1 92.56 197 THR A C 1
ATOM 1520 O O . THR A 1 197 ? -2.014 -39 2.883 1 92.56 197 THR A O 1
ATOM 1523 N N . SER A 1 198 ? -0.125 -38.5 1.861 1 90.75 198 SER A N 1
ATOM 1524 C CA . SER A 1 198 ? 0.409 -39.875 1.807 1 90.75 198 SER A CA 1
ATOM 1525 C C . SER A 1 198 ? 1.899 -39.875 2.131 1 90.75 198 SER A C 1
ATOM 1527 O O . SER A 1 198 ? 2.471 -38.875 2.512 1 90.75 198 SER A O 1
ATOM 1529 N N . THR A 1 199 ? 2.518 -41.125 2.049 1 86.94 199 THR A N 1
ATOM 1530 C CA . THR A 1 199 ? 3.93 -41.25 2.398 1 86.94 199 THR A CA 1
ATOM 1531 C C . THR A 1 199 ? 4.797 -40.438 1.426 1 86.94 199 THR A C 1
ATOM 1533 O O . THR A 1 199 ? 4.98 -40.844 0.275 1 86.94 199 THR A O 1
ATOM 1536 N N . HIS A 1 200 ? 5.406 -39.344 1.902 1 88.25 200 HIS A N 1
ATOM 1537 C CA . HIS A 1 200 ? 6.297 -38.469 1.151 1 88.25 200 HIS A CA 1
ATOM 1538 C C . HIS A 1 200 ? 5.641 -38 -0.143 1 88.25 200 HIS A C 1
ATOM 1540 O O . HIS A 1 200 ? 6.305 -37.875 -1.174 1 88.25 200 HIS A O 1
ATOM 1546 N N . SER A 1 201 ? 4.332 -37.875 -0.052 1 89.31 201 SER A N 1
ATOM 1547 C CA . SER A 1 201 ? 3.543 -37.469 -1.22 1 89.31 201 SER A CA 1
ATOM 1548 C C . SER A 1 201 ? 2.186 -36.906 -0.811 1 89.31 201 SER A C 1
ATOM 1550 O O . SER A 1 201 ? 1.766 -37.062 0.338 1 89.31 201 SER A O 1
ATOM 1552 N N . ARG A 1 202 ? 1.595 -36.219 -1.758 1 93.81 202 ARG A N 1
ATOM 1553 C CA . ARG A 1 202 ? 0.247 -35.719 -1.496 1 93.81 202 ARG A CA 1
ATOM 1554 C C . ARG A 1 202 ? -0.514 -35.469 -2.799 1 93.81 202 ARG A C 1
ATOM 1556 O O . ARG A 1 202 ? 0.094 -35.344 -3.863 1 93.81 202 ARG A O 1
ATOM 1563 N N . VAL A 1 203 ? -1.801 -35.531 -2.668 1 96.38 203 VAL A N 1
ATOM 1564 C CA . VAL A 1 203 ? -2.715 -35.156 -3.732 1 96.38 203 VAL A CA 1
ATOM 1565 C C . VAL A 1 203 ? -3.576 -33.969 -3.268 1 96.38 203 VAL A C 1
ATOM 1567 O O . VAL A 1 203 ? -4.148 -34 -2.176 1 96.38 203 VAL A O 1
ATOM 1570 N N . VAL A 1 204 ? -3.557 -32.969 -4.09 1 97.06 204 VAL A N 1
ATOM 1571 C CA . VAL A 1 204 ? -4.348 -31.766 -3.812 1 97.06 204 VAL A CA 1
ATOM 1572 C C . VAL A 1 204 ? -5.383 -31.562 -4.918 1 97.06 204 VAL A C 1
ATOM 1574 O O . VAL A 1 204 ? -5.094 -31.797 -6.094 1 97.06 204 VAL A O 1
ATOM 1577 N N . THR A 1 205 ? -6.562 -31.156 -4.52 1 97.44 205 THR A N 1
ATOM 1578 C CA . THR A 1 205 ? -7.566 -30.875 -5.543 1 97.44 205 THR A CA 1
ATOM 1579 C C . THR A 1 205 ? -8.367 -29.625 -5.191 1 97.44 205 THR A C 1
ATOM 1581 O O . THR A 1 205 ? -8.578 -29.328 -4.012 1 97.44 205 THR A O 1
ATOM 1584 N N . TYR A 1 206 ? -8.719 -28.938 -6.25 1 97 206 TYR A N 1
ATOM 1585 C CA . TYR A 1 206 ? -9.547 -27.734 -6.211 1 97 206 TYR A CA 1
ATOM 1586 C C . TYR A 1 206 ? -10.734 -27.859 -7.156 1 97 206 TYR A C 1
ATOM 1588 O O . TYR A 1 206 ? -10.602 -28.406 -8.258 1 97 206 TYR A O 1
ATOM 1596 N N . PRO A 1 207 ? -11.883 -27.281 -6.715 1 97.31 207 PRO A N 1
ATOM 1597 C CA . PRO A 1 207 ? -12.891 -27.062 -7.75 1 97.31 207 PRO A CA 1
ATOM 1598 C C . PRO A 1 207 ? -12.523 -25.922 -8.688 1 97.31 207 PRO A C 1
ATOM 1600 O O . PRO A 1 207 ? -11.961 -24.906 -8.25 1 97.31 207 PRO A O 1
ATOM 1603 N N . LEU A 1 208 ? -12.789 -26.078 -9.938 1 96.19 208 LEU A N 1
ATOM 1604 C CA . LEU A 1 208 ? -12.547 -25.031 -10.938 1 96.19 208 LEU A CA 1
ATOM 1605 C C . LEU A 1 208 ? -13.859 -24.438 -11.422 1 96.19 208 LEU A C 1
ATOM 1607 O O . LEU A 1 208 ? -13.93 -23.234 -11.688 1 96.19 208 LEU A O 1
ATOM 1611 N N . ASN A 1 209 ? -14.773 -25.25 -11.609 1 94.94 209 ASN A N 1
ATOM 1612 C CA . ASN A 1 209 ? -16.125 -24.859 -12.023 1 94.94 209 ASN A CA 1
ATOM 1613 C C . ASN A 1 209 ? -17.172 -25.859 -11.539 1 94.94 209 ASN A C 1
ATOM 1615 O O . ASN A 1 209 ? -17.266 -26.969 -12.062 1 94.94 209 ASN A O 1
ATOM 1619 N N . GLU A 1 210 ? -17.938 -25.422 -10.641 1 93.25 210 GLU A N 1
ATOM 1620 C CA . GLU A 1 210 ? -18.906 -26.312 -10.023 1 93.25 210 GLU A CA 1
ATOM 1621 C C . GLU A 1 210 ? -20 -26.719 -11.008 1 93.25 210 GLU A C 1
ATOM 1623 O O . GLU A 1 210 ? -20.453 -27.859 -11.016 1 93.25 210 GLU A O 1
ATOM 1628 N N . ALA A 1 211 ? -20.422 -25.781 -11.82 1 92.5 211 ALA A N 1
ATOM 1629 C CA . ALA A 1 211 ? -21.516 -26.031 -12.758 1 92.5 211 ALA A CA 1
ATOM 1630 C C . ALA A 1 211 ? -21.156 -27.172 -13.719 1 92.5 211 ALA A C 1
ATOM 1632 O O . ALA A 1 211 ? -22.031 -27.953 -14.109 1 92.5 211 ALA A O 1
ATOM 1633 N N . THR A 1 212 ? -19.906 -27.344 -14.086 1 94.25 212 THR A N 1
ATOM 1634 C CA . THR A 1 212 ? -19.484 -28.375 -15.031 1 94.25 212 THR A CA 1
ATOM 1635 C C . THR A 1 212 ? -18.719 -29.484 -14.312 1 94.25 212 THR A C 1
ATOM 1637 O O . THR A 1 212 ? -18.141 -30.359 -14.961 1 94.25 212 THR A O 1
ATOM 1640 N N . SER A 1 213 ? -18.578 -29.438 -13.039 1 95.38 213 SER A N 1
ATOM 1641 C CA . SER A 1 213 ? -17.875 -30.375 -12.195 1 95.38 213 SER A CA 1
ATOM 1642 C C . SER A 1 213 ? -16.391 -30.453 -12.578 1 95.38 213 SER A C 1
ATOM 1644 O O . SER A 1 213 ? -15.789 -31.531 -12.516 1 95.38 213 SER A O 1
ATOM 1646 N N . LEU A 1 214 ? -15.953 -29.328 -13.125 1 96.5 214 LEU A N 1
ATOM 1647 C CA . LEU A 1 214 ? -14.547 -29.297 -13.492 1 96.5 214 LEU A CA 1
ATOM 1648 C C . LEU A 1 214 ? -13.664 -29.156 -12.258 1 96.5 214 LEU A C 1
ATOM 1650 O O . LEU A 1 214 ? -13.914 -28.312 -11.398 1 96.5 214 LEU A O 1
ATOM 1654 N N . ARG A 1 215 ? -12.617 -30.031 -12.227 1 97.06 215 ARG A N 1
ATOM 1655 C CA . ARG A 1 215 ? -11.711 -30.016 -11.078 1 97.06 215 ARG A CA 1
ATOM 1656 C C . ARG A 1 215 ? -10.258 -30.031 -11.523 1 97.06 215 ARG A C 1
ATOM 1658 O O . ARG A 1 215 ? -9.922 -30.609 -12.562 1 97.06 215 ARG A O 1
ATOM 1665 N N . TYR A 1 216 ? -9.43 -29.359 -10.68 1 97.25 216 TYR A N 1
ATOM 1666 C CA . TYR A 1 216 ? -7.977 -29.406 -10.781 1 97.25 216 TYR A CA 1
ATOM 1667 C C . TYR A 1 216 ? -7.387 -30.344 -9.734 1 97.25 216 TYR A C 1
ATOM 1669 O O . TYR A 1 216 ? -7.852 -30.391 -8.594 1 97.25 216 TYR A O 1
ATOM 1677 N N . TRP A 1 217 ? -6.434 -31.125 -10.164 1 97 217 TRP A N 1
ATOM 1678 C CA . TRP A 1 217 ? -5.695 -31.906 -9.18 1 97 217 TRP A CA 1
ATOM 1679 C C . TRP A 1 217 ? -4.191 -31.797 -9.414 1 97 217 TRP A C 1
ATOM 1681 O O . TRP A 1 217 ? -3.752 -31.562 -10.539 1 97 217 TRP A O 1
ATOM 1691 N N . PHE A 1 218 ? -3.502 -31.891 -8.344 1 95.94 218 PHE A N 1
ATOM 1692 C CA . PHE A 1 218 ? -2.049 -31.828 -8.242 1 95.94 218 PHE A CA 1
ATOM 1693 C C . PHE A 1 218 ? -1.521 -32.969 -7.383 1 95.94 218 PHE A C 1
ATOM 1695 O O . PHE A 1 218 ? -1.926 -33.125 -6.23 1 95.94 218 PHE A O 1
ATOM 1702 N N . ALA A 1 219 ? -0.672 -33.812 -7.965 1 96.12 219 ALA A N 1
ATOM 1703 C CA . ALA A 1 219 ? -0.024 -34.938 -7.266 1 96.12 219 ALA A CA 1
ATOM 1704 C C . ALA A 1 219 ? 1.493 -34.75 -7.258 1 96.12 219 ALA A C 1
ATOM 1706 O O . ALA A 1 219 ? 2.121 -34.688 -8.32 1 96.12 219 ALA A O 1
ATOM 1707 N N . ALA A 1 220 ? 2.051 -34.719 -6.109 1 95.94 220 ALA A N 1
ATOM 1708 C CA . ALA A 1 220 ? 3.492 -34.5 -6.012 1 95.94 220 ALA A CA 1
ATOM 1709 C C . ALA A 1 220 ? 4.148 -35.594 -5.164 1 95.94 220 AL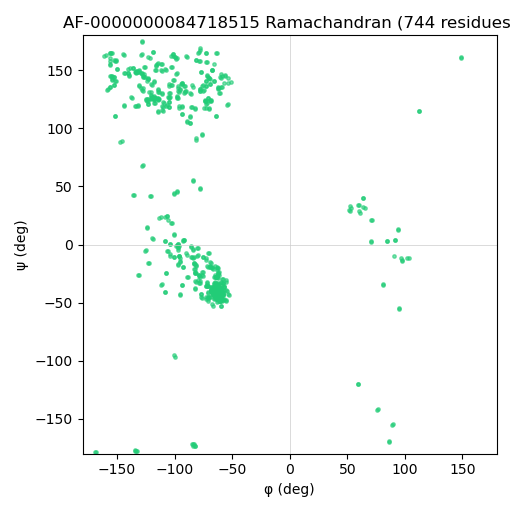A A C 1
ATOM 1711 O O . ALA A 1 220 ? 3.535 -36.125 -4.227 1 95.94 220 ALA A O 1
ATOM 1712 N N . TYR A 1 221 ? 5.355 -35.969 -5.535 1 95 221 TYR A N 1
ATOM 1713 C CA . TYR A 1 221 ? 6.133 -37.031 -4.879 1 95 221 TYR A CA 1
ATOM 1714 C C . TYR A 1 221 ? 7.625 -36.812 -5.105 1 95 221 TYR A C 1
ATOM 1716 O O . TYR A 1 221 ? 8.023 -35.969 -5.898 1 95 221 TYR A O 1
ATOM 1724 N N . GLN A 1 222 ? 8.43 -37.5 -4.332 1 95.38 222 GLN A N 1
ATOM 1725 C CA . GLN A 1 222 ? 9.875 -37.469 -4.535 1 95.38 222 GLN A CA 1
ATOM 1726 C C . GLN A 1 222 ? 10.266 -38.281 -5.77 1 95.38 222 GLN A C 1
ATOM 1728 O O . GLN A 1 222 ? 9.922 -39.469 -5.883 1 95.38 222 GLN A O 1
ATOM 1733 N N . HIS A 1 223 ? 10.945 -37.688 -6.699 1 93.5 223 HIS A N 1
ATOM 1734 C CA . HIS A 1 223 ? 11.297 -38.438 -7.902 1 93.5 223 HIS A CA 1
ATOM 1735 C C . HIS A 1 223 ? 12.531 -39.281 -7.68 1 93.5 223 HIS A C 1
ATOM 1737 O O . HIS A 1 223 ? 12.75 -40.281 -8.391 1 93.5 223 HIS A O 1
ATOM 1743 N N . ARG A 1 224 ? 13.406 -38.969 -6.738 1 93.81 224 ARG A N 1
ATOM 1744 C CA . ARG A 1 224 ? 14.578 -39.75 -6.363 1 93.81 224 ARG A CA 1
ATOM 1745 C C . ARG A 1 224 ? 15.422 -40.094 -7.586 1 93.81 224 ARG A C 1
ATOM 1747 O O . ARG A 1 224 ? 15.938 -41.219 -7.695 1 93.81 224 ARG A O 1
ATOM 1754 N N . ASN A 1 225 ? 15.359 -39.25 -8.516 1 92.94 225 ASN A N 1
ATOM 1755 C CA . ASN A 1 225 ? 16.109 -39.375 -9.766 1 92.94 225 ASN A CA 1
ATOM 1756 C C . ASN A 1 225 ? 15.656 -40.625 -10.555 1 92.94 225 ASN A C 1
ATOM 1758 O O . ASN A 1 225 ? 16.469 -41.281 -11.203 1 92.94 225 ASN A O 1
ATOM 1762 N N . GLN A 1 226 ? 14.43 -40.969 -10.453 1 93.56 226 GLN A N 1
ATOM 1763 C CA . GLN A 1 226 ? 13.797 -42.031 -11.219 1 93.56 226 GLN A CA 1
ATOM 1764 C C . GLN A 1 226 ? 12.945 -41.469 -12.352 1 93.56 226 GLN A C 1
ATOM 1766 O O . GLN A 1 226 ? 12.656 -40.281 -12.375 1 93.56 226 GLN A O 1
ATOM 1771 N N . PRO A 1 227 ? 12.672 -42.344 -13.258 1 94.5 227 PRO A N 1
ATOM 1772 C CA . PRO A 1 227 ? 11.766 -41.875 -14.305 1 94.5 227 PRO A CA 1
ATOM 1773 C C . PRO A 1 227 ? 10.438 -41.344 -13.75 1 94.5 227 PRO A C 1
ATOM 1775 O O . PRO A 1 227 ? 9.922 -41.875 -12.766 1 94.5 227 PRO A O 1
ATOM 1778 N N . LEU A 1 228 ? 9.922 -40.344 -14.406 1 95.88 228 LEU A N 1
ATOM 1779 C CA . LEU A 1 228 ? 8.664 -39.75 -13.961 1 95.88 228 LEU A CA 1
ATOM 1780 C C . LEU A 1 228 ? 7.508 -40.75 -14.156 1 95.88 228 LEU A C 1
ATOM 1782 O O . LEU A 1 228 ? 7.5 -41.5 -15.109 1 95.88 228 LEU A O 1
ATOM 1786 N N . LEU A 1 229 ? 6.543 -40.656 -13.352 1 95.88 229 LEU A N 1
ATOM 1787 C CA . LEU A 1 229 ? 5.426 -41.594 -13.352 1 95.88 229 LEU A CA 1
ATOM 1788 C C . LEU A 1 229 ? 4.379 -41.156 -14.383 1 95.88 229 LEU A C 1
ATOM 1790 O O . LEU A 1 229 ? 4.082 -39.969 -14.539 1 95.88 229 LEU A O 1
ATOM 1794 N N . ASP A 1 230 ? 3.9 -42.188 -15.094 1 96.56 230 ASP A N 1
ATOM 1795 C CA . ASP A 1 230 ? 2.699 -41.969 -15.891 1 96.56 230 ASP A CA 1
ATOM 1796 C C . ASP A 1 230 ? 1.438 -42.156 -15.055 1 96.56 230 ASP A C 1
ATOM 1798 O O . ASP A 1 230 ? 1.516 -42.281 -13.828 1 96.56 230 ASP A O 1
ATOM 1802 N N . ARG A 1 231 ? 0.327 -42.156 -15.688 1 97.5 231 ARG A N 1
ATOM 1803 C CA . ARG A 1 231 ? -0.932 -42.25 -14.953 1 97.5 231 ARG A CA 1
ATOM 1804 C C . ARG A 1 231 ? -0.989 -43.531 -14.117 1 97.5 231 ARG A C 1
ATOM 1806 O O . ARG A 1 231 ? -1.391 -43.5 -12.953 1 97.5 231 ARG A O 1
ATOM 1813 N N . ALA A 1 232 ? -0.646 -44.656 -14.68 1 97.38 232 ALA A N 1
ATOM 1814 C CA . ALA A 1 232 ? -0.66 -45.938 -13.977 1 97.38 232 ALA A CA 1
ATOM 1815 C C . ALA A 1 232 ? 0.267 -45.906 -12.766 1 97.38 232 ALA A C 1
ATOM 1817 O O . ALA A 1 232 ? -0.071 -46.438 -11.695 1 97.38 232 ALA A O 1
ATOM 1818 N N . GLY A 1 233 ? 1.417 -45.312 -13.031 1 97.12 233 GLY A N 1
ATOM 1819 C CA . GLY A 1 233 ? 2.355 -45.156 -11.93 1 97.12 233 GLY A CA 1
ATOM 1820 C C . GLY A 1 233 ? 1.819 -44.312 -10.797 1 97.12 233 GLY A C 1
ATOM 1821 O O . GLY A 1 233 ? 2.057 -44.594 -9.625 1 97.12 233 GLY A O 1
ATOM 1822 N N . LEU A 1 234 ? 1.141 -43.312 -11.148 1 97.81 234 LEU A N 1
ATOM 1823 C CA . LEU A 1 234 ? 0.531 -42.438 -10.133 1 97.81 234 LEU A CA 1
ATOM 1824 C C . LEU A 1 234 ? -0.534 -43.188 -9.352 1 97.81 234 LEU A C 1
ATOM 1826 O O . LEU A 1 234 ? -0.598 -43.094 -8.125 1 97.81 234 LEU A O 1
ATOM 1830 N N . LEU A 1 235 ? -1.359 -43.938 -10.031 1 97.69 235 LEU A N 1
ATOM 1831 C CA . LEU A 1 235 ? -2.424 -44.688 -9.383 1 97.69 235 LEU A CA 1
ATOM 1832 C C . LEU A 1 235 ? -1.848 -45.719 -8.422 1 97.69 235 LEU A C 1
ATOM 1834 O O . LEU A 1 235 ? -2.416 -45.969 -7.355 1 97.69 235 LEU A O 1
ATOM 1838 N N . GLU A 1 236 ? -0.742 -46.25 -8.797 1 97.44 236 GLU A N 1
ATOM 1839 C CA . GLU A 1 236 ? -0.075 -47.219 -7.918 1 97.44 236 GLU A CA 1
ATOM 1840 C C . GLU A 1 236 ? 0.506 -46.531 -6.688 1 97.44 236 GLU A C 1
ATOM 1842 O O . GLU A 1 236 ? 0.352 -47.031 -5.566 1 97.44 236 GLU A O 1
ATOM 1847 N N . LEU A 1 237 ? 1.186 -45.438 -6.914 1 95.69 237 LEU A N 1
ATOM 1848 C CA . LEU A 1 237 ? 1.821 -44.719 -5.828 1 95.69 237 LEU A CA 1
ATOM 1849 C C . LEU A 1 237 ? 0.791 -44.281 -4.793 1 95.69 237 LEU A C 1
ATOM 1851 O O . LEU A 1 237 ? 1.057 -44.312 -3.588 1 95.69 237 LEU A O 1
ATOM 1855 N N . PHE A 1 238 ? -0.433 -43.938 -5.277 1 96.69 238 PHE A N 1
ATOM 1856 C CA . PHE A 1 238 ? -1.425 -43.344 -4.395 1 96.69 238 PHE A CA 1
ATOM 1857 C C . PHE A 1 238 ? -2.547 -44.312 -4.086 1 96.69 238 PHE A C 1
ATOM 1859 O O . PHE A 1 238 ? -3.648 -43.906 -3.709 1 96.69 238 PHE A O 1
ATOM 1866 N N . ALA A 1 239 ? -2.295 -45.531 -4.188 1 96.44 239 ALA A N 1
ATOM 1867 C CA . ALA A 1 239 ? -3.287 -46.594 -4.059 1 96.44 239 ALA A CA 1
ATOM 1868 C C . ALA A 1 239 ? -3.896 -46.625 -2.66 1 96.44 239 ALA A C 1
ATOM 1870 O O . ALA A 1 239 ? -5.027 -47.062 -2.473 1 96.44 239 ALA A O 1
ATOM 1871 N N . ALA A 1 240 ? -3.215 -46.094 -1.725 1 94.12 240 ALA A N 1
ATOM 1872 C CA . ALA A 1 240 ? -3.676 -46.125 -0.339 1 94.12 240 ALA A CA 1
ATOM 1873 C C . ALA A 1 240 ? -4.656 -45 -0.054 1 94.12 240 ALA A C 1
ATOM 1875 O O . ALA A 1 240 ? -5.336 -45 0.976 1 94.12 240 ALA A O 1
ATOM 1876 N N . LEU A 1 241 ? -4.766 -44.062 -0.97 1 96.38 241 LEU A N 1
ATOM 1877 C CA . LEU A 1 241 ? -5.672 -42.938 -0.779 1 96.38 241 LEU A CA 1
ATOM 1878 C C . LEU A 1 241 ? -7.109 -43.344 -1.089 1 96.38 241 LEU A C 1
ATOM 1880 O O . LEU A 1 241 ? -7.355 -44.406 -1.646 1 96.38 241 LEU A O 1
ATOM 1884 N N . PRO A 1 242 ? -8.07 -42.469 -0.65 1 96.62 242 PRO A N 1
ATOM 1885 C CA . PRO A 1 242 ? -9.469 -42.781 -0.951 1 96.62 242 PRO A CA 1
ATOM 1886 C C . PRO A 1 242 ? -9.711 -43.031 -2.434 1 96.62 242 PRO A C 1
ATOM 1888 O O . PRO A 1 242 ? -9.156 -42.344 -3.291 1 96.62 242 PRO A O 1
ATOM 1891 N N . GLU A 1 243 ? -10.508 -44 -2.695 1 97.06 243 GLU A N 1
ATOM 1892 C CA . GLU A 1 243 ? -10.766 -44.5 -4.043 1 97.06 243 GLU A CA 1
ATOM 1893 C C . GLU A 1 243 ? -11.234 -43.375 -4.965 1 97.06 243 GLU A C 1
ATOM 1895 O O . GLU A 1 243 ? -10.938 -43.375 -6.16 1 97.06 243 GLU A O 1
ATOM 1900 N N . GLU A 1 244 ? -11.883 -42.438 -4.457 1 96.62 244 GLU A N 1
ATOM 1901 C CA . GLU A 1 244 ? -12.414 -41.312 -5.234 1 96.62 244 GLU A CA 1
ATOM 1902 C C . GLU A 1 244 ? -11.289 -40.531 -5.875 1 96.62 244 GLU A C 1
ATOM 1904 O O . GLU A 1 244 ? -11.445 -40 -6.977 1 96.62 244 GLU A O 1
ATOM 1909 N N . LEU A 1 245 ? -10.219 -40.406 -5.18 1 97.88 245 LEU A N 1
ATOM 1910 C CA . LEU A 1 245 ? -9.07 -39.688 -5.734 1 97.88 245 LEU A CA 1
ATOM 1911 C C . LEU A 1 245 ? -8.453 -40.469 -6.891 1 97.88 245 LEU A C 1
ATOM 1913 O O . LEU A 1 245 ? -8.047 -39.875 -7.895 1 97.88 245 LEU A O 1
ATOM 1917 N N . LEU A 1 246 ? -8.414 -41.75 -6.688 1 97.75 246 LEU A N 1
ATOM 1918 C CA . LEU A 1 246 ? -7.887 -42.594 -7.746 1 97.75 246 LEU A CA 1
ATOM 1919 C C . LEU A 1 246 ? -8.766 -42.531 -8.992 1 97.75 246 LEU A C 1
ATOM 1921 O O . LEU A 1 246 ? -8.258 -42.469 -10.109 1 97.75 246 LEU A O 1
ATOM 1925 N N . ARG A 1 247 ? -10.023 -42.531 -8.734 1 98.12 247 ARG A N 1
ATOM 1926 C CA . ARG A 1 247 ? -10.961 -42.406 -9.844 1 98.12 247 ARG A CA 1
ATOM 1927 C C . ARG A 1 247 ? -10.805 -41.094 -10.562 1 98.12 247 ARG A C 1
ATOM 1929 O O . ARG A 1 247 ? -10.898 -41 -11.789 1 98.12 247 ARG A O 1
ATOM 1936 N N . MET A 1 248 ? -10.578 -40.031 -9.836 1 98 248 MET A N 1
ATOM 1937 C CA . MET A 1 248 ? -10.383 -38.688 -10.414 1 98 248 MET A CA 1
ATOM 1938 C C . MET A 1 248 ? -9.148 -38.656 -11.297 1 98 248 MET A C 1
ATOM 1940 O O . MET A 1 248 ? -9.219 -38.219 -12.453 1 98 248 MET A O 1
ATOM 1944 N N . ILE A 1 249 ? -8.047 -39.156 -10.773 1 98.12 249 ILE A N 1
ATOM 1945 C CA . ILE A 1 249 ? -6.797 -39.219 -11.531 1 98.12 249 ILE A CA 1
ATOM 1946 C C . ILE A 1 249 ? -6.957 -40.156 -12.734 1 98.12 249 ILE A C 1
ATOM 1948 O O . ILE A 1 249 ? -6.551 -39.781 -13.852 1 98.12 249 ILE A O 1
ATOM 1952 N N . GLY A 1 250 ? -7.629 -41.25 -12.508 1 98 250 GLY A N 1
ATOM 1953 C CA . GLY A 1 250 ? -7.844 -42.25 -13.562 1 98 250 GLY A CA 1
ATOM 1954 C C . GLY A 1 250 ? -8.727 -41.719 -14.688 1 98 250 GLY A C 1
ATOM 1955 O O . GLY A 1 250 ? -8.586 -42.156 -15.836 1 98 250 GLY A O 1
ATOM 1956 N N . ALA A 1 251 ? -9.547 -40.844 -14.391 1 97.69 251 ALA A N 1
ATOM 1957 C CA . ALA A 1 251 ? -10.477 -40.281 -15.367 1 97.69 251 ALA A CA 1
ATOM 1958 C C . ALA A 1 251 ? -9.805 -39.219 -16.25 1 97.69 251 ALA A C 1
ATOM 1960 O O . ALA A 1 251 ? -10.359 -38.812 -17.25 1 97.69 251 ALA A O 1
ATOM 1961 N N . THR A 1 252 ? -8.617 -38.844 -15.922 1 97.31 252 THR A N 1
ATOM 1962 C CA . THR A 1 252 ? -7.875 -37.844 -16.688 1 97.31 252 THR A CA 1
ATOM 1963 C C . THR A 1 252 ? -7.113 -38.531 -17.844 1 97.31 252 THR A C 1
ATOM 1965 O O . THR A 1 252 ? -6.379 -39.5 -17.625 1 97.31 252 THR A O 1
ATOM 1968 N N . GLU A 1 253 ? -7.277 -37.969 -19.031 1 95.69 253 GLU A N 1
ATOM 1969 C CA . GLU A 1 253 ? -6.543 -38.5 -20.156 1 95.69 253 GLU A CA 1
ATOM 1970 C C . GLU A 1 253 ? -5.035 -38.375 -19.969 1 95.69 253 GLU A C 1
ATOM 1972 O O . GLU A 1 253 ? -4.559 -37.312 -19.547 1 95.69 253 GLU A O 1
ATOM 1977 N N . GLU A 1 254 ? -4.371 -39.375 -20.266 1 95.5 254 GLU A N 1
ATOM 1978 C CA . GLU A 1 254 ? -2.928 -39.438 -20.031 1 95.5 254 GLU A CA 1
ATOM 1979 C C . GLU A 1 254 ? -2.236 -38.219 -20.688 1 95.5 254 GLU A C 1
ATOM 1981 O O . GLU A 1 254 ? -1.373 -37.594 -20.078 1 95.5 254 GLU A O 1
ATOM 1986 N N . LYS A 1 255 ? -2.623 -37.875 -21.875 1 93.12 255 LYS A N 1
ATOM 1987 C CA . LYS A 1 255 ? -1.976 -36.812 -22.641 1 93.12 255 LYS A CA 1
ATOM 1988 C C . LYS A 1 255 ? -2.242 -35.438 -22.016 1 93.12 255 LYS A C 1
ATOM 1990 O O . LYS A 1 255 ? -1.564 -34.469 -22.328 1 93.12 255 LYS A O 1
ATOM 1995 N N . GLU A 1 256 ? -3.221 -35.438 -21.141 1 94 256 GLU A N 1
ATOM 1996 C CA . GLU A 1 256 ? -3.604 -34.188 -20.516 1 94 256 GLU A CA 1
ATOM 1997 C C . GLU A 1 256 ? -2.955 -34 -19.156 1 94 256 GLU A C 1
ATOM 1999 O O . GLU A 1 256 ? -3.127 -32.969 -18.5 1 94 256 GLU A O 1
ATOM 2004 N N . ILE A 1 257 ? -2.238 -35.031 -18.734 1 96.25 257 ILE A N 1
ATOM 2005 C CA . ILE A 1 257 ? -1.517 -34.938 -17.469 1 96.25 257 ILE A CA 1
ATOM 2006 C C . ILE A 1 257 ? -0.152 -34.281 -17.688 1 96.25 257 ILE A C 1
ATOM 2008 O O . ILE A 1 257 ? 0.673 -34.812 -18.453 1 96.25 257 ILE A O 1
ATOM 2012 N N . LEU A 1 258 ? 0.046 -33.156 -17.062 1 94.56 258 LEU A N 1
ATOM 2013 C CA . LEU A 1 258 ? 1.314 -32.438 -17.156 1 94.56 258 LEU A CA 1
ATOM 2014 C C . LEU A 1 258 ? 2.213 -32.781 -15.961 1 94.56 258 LEU A C 1
ATOM 2016 O O . LEU A 1 258 ? 1.844 -32.531 -14.812 1 94.56 258 LEU A O 1
ATOM 2020 N N . THR A 1 259 ? 3.348 -33.344 -16.219 1 95.38 259 THR A N 1
ATOM 2021 C CA . THR A 1 259 ? 4.277 -33.75 -15.172 1 95.38 259 THR A CA 1
ATOM 2022 C C . THR A 1 259 ? 5.613 -33.031 -15.336 1 95.38 259 THR A C 1
ATOM 2024 O O . THR A 1 259 ? 6.215 -33.062 -16.406 1 95.38 259 THR A O 1
ATOM 2027 N N . HIS A 1 260 ? 6.074 -32.344 -14.266 1 92.94 260 HIS A N 1
ATOM 2028 C CA . HIS A 1 260 ? 7.34 -31.609 -14.305 1 92.94 260 HIS A CA 1
ATOM 2029 C C . HIS A 1 260 ? 8.07 -31.688 -12.969 1 92.94 260 HIS A C 1
ATOM 2031 O O . HIS A 1 260 ? 7.434 -31.719 -11.914 1 92.94 260 HIS A O 1
ATOM 2037 N N . LYS A 1 261 ? 9.367 -31.688 -13.078 1 94.81 261 LYS A N 1
ATOM 2038 C CA . LYS A 1 261 ? 10.18 -31.531 -11.875 1 94.81 261 LYS A CA 1
ATOM 2039 C C . LYS A 1 261 ? 10.07 -30.109 -11.32 1 94.81 261 LYS A C 1
ATOM 2041 O O . LYS A 1 261 ? 9.984 -29.141 -12.078 1 94.81 261 LYS A O 1
ATOM 2046 N N . LEU A 1 262 ? 10.07 -30.031 -10.047 1 93.81 262 LEU A N 1
ATOM 2047 C CA . LEU A 1 262 ? 9.891 -28.734 -9.406 1 93.81 262 LEU A CA 1
ATOM 2048 C C . LEU A 1 262 ? 11.242 -28.141 -9 1 93.81 262 LEU A C 1
ATOM 2050 O O . LEU A 1 262 ? 12.047 -28.812 -8.359 1 93.81 262 LEU A O 1
ATOM 2054 N N . LYS A 1 263 ? 11.477 -26.906 -9.422 1 93.94 263 LYS A N 1
ATOM 2055 C CA . LYS A 1 263 ? 12.641 -26.125 -9.023 1 93.94 263 LYS A CA 1
ATOM 2056 C C . LYS A 1 263 ? 12.227 -24.906 -8.211 1 93.94 263 LYS A C 1
ATOM 2058 O O . LYS A 1 263 ? 11.07 -24.469 -8.281 1 93.94 263 LYS A O 1
ATOM 2063 N N . ALA A 1 264 ? 13.117 -24.438 -7.418 1 93.62 264 ALA A N 1
ATOM 2064 C CA . ALA A 1 264 ? 12.797 -23.297 -6.574 1 93.62 264 ALA A CA 1
ATOM 2065 C C . ALA A 1 264 ? 14 -22.375 -6.418 1 93.62 264 ALA A C 1
ATOM 2067 O O . ALA A 1 264 ? 15.117 -22.719 -6.82 1 93.62 264 ALA A O 1
ATOM 2068 N N . LEU A 1 265 ? 13.719 -21.172 -5.969 1 93.5 265 LEU A N 1
ATOM 2069 C CA . LEU A 1 265 ? 14.727 -20.172 -5.629 1 93.5 265 LEU A CA 1
ATOM 2070 C C . LEU A 1 265 ? 14.641 -19.797 -4.156 1 93.5 265 LEU A C 1
ATOM 2072 O O . LEU A 1 265 ? 13.641 -20.094 -3.49 1 93.5 265 LEU A O 1
ATOM 2076 N N . THR A 1 266 ? 15.664 -19.125 -3.631 1 88.12 266 THR A N 1
ATOM 2077 C CA . THR A 1 266 ? 15.695 -18.75 -2.221 1 88.12 266 THR A CA 1
ATOM 2078 C C . THR A 1 266 ? 15.297 -17.297 -2.041 1 88.12 266 THR A C 1
ATOM 2080 O O . THR A 1 266 ? 15 -16.859 -0.927 1 88.12 266 THR A O 1
ATOM 2083 N N . GLY A 1 267 ? 15.211 -16.547 -3.109 1 88 267 GLY A N 1
ATOM 2084 C CA . GLY A 1 267 ? 14.938 -15.125 -3.018 1 88 267 GLY A CA 1
ATOM 2085 C C . GLY A 1 267 ? 16.094 -14.328 -2.453 1 88 267 GLY A C 1
ATOM 2086 O O . GLY A 1 267 ? 16.016 -13.109 -2.311 1 88 267 GLY A O 1
ATOM 2087 N N . GLU A 1 268 ? 17.141 -14.984 -2.197 1 89.5 268 GLU A N 1
ATOM 2088 C CA . GLU A 1 268 ? 18.328 -14.32 -1.67 1 89.5 268 GLU A CA 1
ATOM 2089 C C . GLU A 1 268 ? 19.094 -13.594 -2.775 1 89.5 268 GLU A C 1
ATOM 2091 O O . GLU A 1 268 ? 18.703 -13.641 -3.941 1 89.5 268 GLU A O 1
ATOM 2096 N N . GLY A 1 269 ? 19.984 -12.797 -2.357 1 90.88 269 GLY A N 1
ATOM 2097 C CA . GLY A 1 269 ? 20.812 -12.094 -3.328 1 90.88 269 GLY A CA 1
ATOM 2098 C C . GLY A 1 269 ? 20.219 -10.766 -3.76 1 90.88 269 GLY A C 1
ATOM 2099 O O . GLY A 1 269 ? 19.453 -10.148 -3.018 1 90.88 269 GLY A O 1
ATOM 2100 N N . HIS A 1 270 ? 20.625 -10.344 -5.012 1 95.31 270 HIS A N 1
ATOM 2101 C CA . HIS A 1 270 ? 20.219 -9.039 -5.516 1 95.31 270 HIS A CA 1
ATOM 2102 C C . HIS A 1 270 ? 18.922 -9.125 -6.309 1 95.31 270 HIS A C 1
ATOM 2104 O O . HIS A 1 270 ? 18.766 -10.023 -7.137 1 95.31 270 HIS A O 1
ATOM 2110 N N . TRP A 1 271 ? 18.078 -8.188 -6.055 1 97.19 271 TRP A N 1
ATOM 2111 C CA . TRP A 1 271 ? 16.797 -8.156 -6.754 1 97.19 271 TRP A CA 1
ATOM 2112 C C . TRP A 1 271 ? 16.859 -7.234 -7.965 1 97.19 271 TRP A C 1
ATOM 2114 O O . TRP A 1 271 ? 15.969 -7.266 -8.82 1 97.19 271 TRP A O 1
ATOM 2124 N N . PHE A 1 272 ? 17.922 -6.418 -7.965 1 97.75 272 PHE A N 1
ATOM 2125 C CA . PHE A 1 272 ? 18.125 -5.547 -9.117 1 97.75 272 PHE A CA 1
ATOM 2126 C C . PHE A 1 272 ? 19.594 -5.258 -9.32 1 97.75 272 PHE A C 1
ATOM 2128 O O . PHE A 1 272 ? 20.406 -5.473 -8.414 1 97.75 272 PHE A O 1
ATOM 2135 N N . ARG A 1 273 ? 20.016 -4.891 -10.43 1 97.31 273 ARG A N 1
ATOM 2136 C CA . ARG A 1 273 ? 21.328 -4.406 -10.82 1 97.31 273 ARG A CA 1
ATOM 2137 C C . ARG A 1 273 ? 21.219 -3.322 -11.883 1 97.31 273 ARG A C 1
ATOM 2139 O O . ARG A 1 273 ? 20.719 -3.568 -12.977 1 97.31 273 ARG A O 1
ATOM 2146 N N . GLY A 1 274 ? 21.766 -2.129 -11.469 1 96.38 274 GLY A N 1
ATOM 2147 C CA . GLY A 1 274 ? 21.562 -1.014 -12.375 1 96.38 274 GLY A CA 1
ATOM 2148 C C . GLY A 1 274 ? 20.109 -0.706 -12.641 1 96.38 274 GLY A C 1
ATOM 2149 O O . GLY A 1 274 ? 19.328 -0.49 -11.703 1 96.38 274 GLY A O 1
ATOM 2150 N N . ARG A 1 275 ? 19.734 -0.803 -13.953 1 97.62 275 ARG A N 1
ATOM 2151 C CA . ARG A 1 275 ? 18.375 -0.459 -14.359 1 97.62 275 ARG A CA 1
ATOM 2152 C C . ARG A 1 275 ? 17.562 -1.711 -14.703 1 97.62 275 ARG A C 1
ATOM 2154 O O . ARG A 1 275 ? 16.594 -1.647 -15.461 1 97.62 275 ARG A O 1
ATOM 2161 N N . VAL A 1 276 ? 17.969 -2.854 -14.125 1 98.38 276 VAL A N 1
ATOM 2162 C CA . VAL A 1 276 ? 17.297 -4.133 -14.336 1 98.38 276 VAL A CA 1
ATOM 2163 C C . VAL A 1 276 ? 16.781 -4.672 -13.008 1 98.38 276 VAL A C 1
ATOM 2165 O O . VAL A 1 276 ? 17.547 -4.766 -12.031 1 98.38 276 VAL A O 1
ATOM 2168 N N . VAL A 1 277 ? 15.5 -5.012 -12.914 1 98.5 277 VAL A N 1
ATOM 2169 C CA . VAL A 1 277 ? 14.898 -5.457 -11.664 1 98.5 277 VAL A CA 1
ATOM 2170 C C . VAL A 1 277 ? 14.102 -6.738 -11.898 1 98.5 277 VAL A C 1
ATOM 2172 O O . VAL A 1 277 ? 13.57 -6.957 -12.992 1 98.5 277 VAL A O 1
ATOM 2175 N N . MET A 1 278 ? 14.031 -7.578 -10.867 1 98.19 278 MET A N 1
ATOM 2176 C CA . MET A 1 278 ? 13.391 -8.883 -10.992 1 98.19 278 MET A CA 1
ATOM 2177 C C . MET A 1 278 ? 12 -8.859 -10.367 1 98.19 278 MET A C 1
ATOM 2179 O O . MET A 1 278 ? 11.742 -8.102 -9.438 1 98.19 278 MET A O 1
ATOM 2183 N N . LEU A 1 279 ? 11.117 -9.75 -10.898 1 98.19 279 LEU A N 1
ATOM 2184 C CA . LEU A 1 279 ? 9.742 -9.875 -10.422 1 98.19 279 LEU A CA 1
ATOM 2185 C C . LEU A 1 279 ? 9.227 -11.297 -10.633 1 98.19 279 LEU A C 1
ATOM 2187 O O . LEU A 1 279 ? 9.469 -11.906 -11.672 1 98.19 279 LEU A O 1
ATOM 2191 N N . GLY A 1 280 ? 8.484 -11.812 -9.68 1 96.81 280 GLY A N 1
ATOM 2192 C CA . GLY A 1 280 ? 7.816 -13.102 -9.82 1 96.81 280 GLY A CA 1
ATOM 2193 C C . GLY A 1 280 ? 8.758 -14.281 -9.664 1 96.81 280 GLY A C 1
ATOM 2194 O O . GLY A 1 280 ? 9.656 -14.258 -8.82 1 96.81 280 GLY A O 1
ATOM 2195 N N . ASP A 1 281 ? 8.516 -15.352 -10.508 1 95.88 281 ASP A N 1
ATOM 2196 C CA . ASP A 1 281 ? 9.258 -16.594 -10.375 1 95.88 281 ASP A CA 1
ATOM 2197 C C . ASP A 1 281 ? 10.711 -16.422 -10.828 1 95.88 281 ASP A C 1
ATOM 2199 O O . ASP A 1 281 ? 11.547 -17.297 -10.57 1 95.88 281 ASP A O 1
ATOM 2203 N N . SER A 1 282 ? 11.023 -15.273 -11.383 1 97.06 282 SER A N 1
ATOM 2204 C CA . SER A 1 282 ? 12.406 -14.992 -11.742 1 97.06 282 SER A CA 1
ATOM 2205 C C . SER A 1 282 ? 13.266 -14.758 -10.5 1 97.06 282 SER A C 1
ATOM 2207 O O . SER A 1 282 ? 14.492 -14.867 -10.555 1 97.06 282 SER A O 1
ATOM 2209 N N . ILE A 1 283 ? 12.617 -14.445 -9.352 1 96.06 283 ILE A N 1
ATOM 2210 C CA . ILE A 1 283 ? 13.406 -14.117 -8.172 1 96.06 283 ILE A CA 1
ATOM 2211 C C . ILE A 1 283 ? 12.898 -14.906 -6.969 1 96.06 283 ILE A C 1
ATOM 2213 O O . ILE A 1 283 ? 13.656 -15.195 -6.035 1 96.06 283 ILE A O 1
ATOM 2217 N N . HIS A 1 284 ? 11.633 -15.281 -7.004 1 95.19 284 HIS A N 1
ATOM 2218 C CA . HIS A 1 284 ? 11.102 -15.961 -5.828 1 95.19 284 HIS A CA 1
ATOM 2219 C C . HIS A 1 284 ? 10.258 -17.172 -6.223 1 95.19 284 HIS A C 1
ATOM 2221 O O . HIS A 1 284 ? 9.172 -17.375 -5.676 1 95.19 284 HIS A O 1
ATOM 2227 N N . ALA A 1 285 ? 10.727 -17.891 -7.156 1 93.44 285 ALA A N 1
ATOM 2228 C CA . ALA A 1 285 ? 10.062 -19.141 -7.504 1 93.44 285 ALA A CA 1
ATOM 2229 C C . ALA A 1 285 ? 9.898 -20.031 -6.281 1 93.44 285 ALA A C 1
ATOM 2231 O O . ALA A 1 285 ? 10.875 -20.312 -5.582 1 93.44 285 ALA A O 1
ATOM 2232 N N . MET A 1 286 ? 8.672 -20.344 -6 1 90.56 286 MET A N 1
ATOM 2233 C CA . MET A 1 286 ? 8.391 -21.188 -4.836 1 90.56 286 MET A CA 1
ATOM 2234 C C . MET A 1 286 ? 7.617 -22.438 -5.238 1 90.56 286 MET A C 1
ATOM 2236 O O . MET A 1 286 ? 7.059 -22.5 -6.336 1 90.56 286 MET A O 1
ATOM 2240 N N . LEU A 1 287 ? 7.648 -23.391 -4.395 1 88.31 287 LEU A N 1
ATOM 2241 C CA . LEU A 1 287 ? 6.871 -24.609 -4.625 1 88.31 287 LEU A CA 1
ATOM 2242 C C . LEU A 1 287 ? 5.379 -24.344 -4.445 1 88.31 287 LEU A C 1
ATOM 2244 O O . LEU A 1 287 ? 4.992 -23.5 -3.631 1 88.31 287 LEU A O 1
ATOM 2248 N N . PRO A 1 288 ? 4.609 -24.984 -5.199 1 83.38 288 PRO A N 1
ATOM 2249 C CA . PRO A 1 288 ? 3.166 -24.75 -5.113 1 83.38 288 PRO A CA 1
ATOM 2250 C C . PRO A 1 288 ? 2.525 -25.453 -3.918 1 83.38 288 PRO A C 1
ATOM 2252 O O . PRO A 1 288 ? 1.479 -26.094 -4.059 1 83.38 288 PRO A O 1
ATOM 2255 N N . THR A 1 289 ? 3.08 -25.312 -2.818 1 83 289 THR A N 1
ATOM 2256 C CA . THR A 1 289 ? 2.604 -25.984 -1.618 1 83 289 THR A CA 1
ATOM 2257 C C . THR A 1 289 ? 1.37 -25.281 -1.056 1 83 289 THR A C 1
ATOM 2259 O O . THR A 1 289 ? 0.385 -25.938 -0.702 1 83 289 THR A O 1
ATOM 2262 N N . LEU A 1 290 ? 1.411 -23.953 -1.047 1 83.06 290 LEU A N 1
ATOM 2263 C CA . LEU A 1 290 ? 0.246 -23.203 -0.6 1 83.06 290 LEU A CA 1
ATOM 2264 C C . LEU A 1 290 ? -0.279 -22.297 -1.713 1 83.06 290 LEU A C 1
ATOM 2266 O O . LEU A 1 290 ? -1.179 -21.484 -1.488 1 83.06 290 LEU A O 1
ATOM 2270 N N . GLY A 1 291 ? 0.3 -22.422 -2.852 1 90.38 291 GLY A N 1
ATOM 2271 C CA . GLY A 1 291 ? -0.173 -21.688 -4.012 1 90.38 291 GLY A CA 1
ATOM 2272 C C . GLY A 1 291 ? -0.042 -20.172 -3.854 1 90.38 291 GLY A C 1
ATOM 2273 O O . GLY A 1 291 ? -0.926 -19.422 -4.27 1 90.38 291 GLY A O 1
ATOM 2274 N N . TYR A 1 292 ? 1.032 -19.719 -3.291 1 93.25 292 TYR A N 1
ATOM 2275 C CA . TYR A 1 292 ? 1.143 -18.297 -2.99 1 93.25 292 TYR A CA 1
ATOM 2276 C C . TYR A 1 292 ? 2.066 -17.594 -3.98 1 93.25 292 TYR A C 1
ATOM 2278 O O . TYR A 1 292 ? 2.291 -16.391 -3.885 1 93.25 292 TYR A O 1
ATOM 2286 N N . GLY A 1 293 ? 2.607 -18.297 -4.926 1 94.69 293 GLY A N 1
ATOM 2287 C CA . GLY A 1 293 ? 3.574 -17.734 -5.855 1 94.69 293 GLY A CA 1
ATOM 2288 C C . GLY A 1 293 ? 3.021 -16.578 -6.66 1 94.69 293 GLY A C 1
ATOM 2289 O O . GLY A 1 293 ? 3.607 -15.492 -6.676 1 94.69 293 GLY A O 1
ATOM 2290 N N . LEU A 1 294 ? 1.917 -16.812 -7.293 1 96.25 294 LEU A N 1
ATOM 2291 C CA . LEU A 1 294 ? 1.316 -15.75 -8.086 1 96.25 294 LEU A CA 1
ATOM 2292 C C . LEU A 1 294 ? 0.886 -14.586 -7.191 1 96.25 294 LEU A C 1
ATOM 2294 O O . LEU A 1 294 ? 1.078 -13.422 -7.543 1 96.25 294 LEU A O 1
ATOM 2298 N N . THR A 1 295 ? 0.299 -14.922 -6.043 1 96.19 295 THR A N 1
ATOM 2299 C CA . THR A 1 295 ? -0.117 -13.898 -5.086 1 96.19 295 THR A CA 1
ATOM 2300 C C . THR A 1 295 ? 1.058 -13 -4.711 1 96.19 295 THR A C 1
ATOM 2302 O O . THR A 1 295 ? 0.961 -11.773 -4.789 1 96.19 295 THR A O 1
ATOM 2305 N N . LEU A 1 296 ? 2.127 -13.633 -4.398 1 96.12 296 LEU A N 1
ATOM 2306 C CA . LEU A 1 296 ? 3.314 -12.867 -4.027 1 96.12 296 LEU A CA 1
ATOM 2307 C C . LEU A 1 296 ? 3.811 -12.031 -5.199 1 96.12 296 LEU A C 1
ATOM 2309 O O . LEU A 1 296 ? 4.23 -10.883 -5.016 1 96.12 296 LEU A O 1
ATOM 2313 N N . GLY A 1 297 ? 3.775 -12.562 -6.371 1 97 297 GLY A N 1
ATOM 2314 C CA . GLY A 1 297 ? 4.168 -11.836 -7.566 1 97 297 GLY A CA 1
ATOM 2315 C C . GLY A 1 297 ? 3.338 -10.594 -7.809 1 97 297 GLY A C 1
ATOM 2316 O O . GLY A 1 297 ? 3.875 -9.539 -8.172 1 97 297 GLY A O 1
ATOM 2317 N N . LEU A 1 298 ? 2.066 -10.727 -7.621 1 97.38 298 LEU A N 1
ATOM 2318 C CA . LEU A 1 298 ? 1.165 -9.594 -7.809 1 97.38 298 LEU A CA 1
ATOM 2319 C C . LEU A 1 298 ? 1.404 -8.531 -6.742 1 97.38 298 LEU A C 1
ATOM 2321 O O . LEU A 1 298 ? 1.43 -7.332 -7.047 1 97.38 298 LEU A O 1
ATOM 2325 N N . GLU A 1 299 ? 1.604 -8.969 -5.516 1 95.94 299 GLU A N 1
ATOM 2326 C CA . GLU A 1 299 ? 1.919 -8.039 -4.441 1 95.94 299 GLU A CA 1
ATOM 2327 C C . GLU A 1 299 ? 3.217 -7.285 -4.723 1 95.94 299 GLU A C 1
ATOM 2329 O O . GLU A 1 299 ? 3.275 -6.062 -4.59 1 95.94 299 GLU A O 1
ATOM 2334 N N . ASN A 1 300 ? 4.219 -8.031 -5.129 1 96.88 300 ASN A N 1
ATOM 2335 C CA . ASN A 1 300 ? 5.512 -7.426 -5.434 1 96.88 300 ASN A CA 1
ATOM 2336 C C . ASN A 1 300 ? 5.426 -6.492 -6.633 1 96.88 300 ASN A C 1
ATOM 2338 O O . ASN A 1 300 ? 6.094 -5.453 -6.668 1 96.88 300 ASN A O 1
ATOM 2342 N N . GLY A 1 301 ? 4.637 -6.895 -7.629 1 97.44 301 GLY A N 1
ATOM 2343 C CA . GLY A 1 301 ? 4.414 -6.008 -8.758 1 97.44 301 GLY A CA 1
ATOM 2344 C C . GLY A 1 301 ? 3.812 -4.672 -8.359 1 97.44 301 GLY A C 1
ATOM 2345 O O . GLY A 1 301 ? 4.219 -3.625 -8.867 1 97.44 301 GLY A O 1
ATOM 2346 N N . PHE A 1 302 ? 2.898 -4.699 -7.449 1 96.31 302 PHE A N 1
ATOM 2347 C CA . PHE A 1 302 ? 2.277 -3.48 -6.949 1 96.31 302 PHE A CA 1
ATOM 2348 C C . PHE A 1 302 ? 3.293 -2.619 -6.211 1 96.31 302 PHE A C 1
ATOM 2350 O O . PHE A 1 302 ? 3.34 -1.402 -6.398 1 96.31 302 PHE A O 1
ATOM 2357 N N . MET A 1 303 ? 4.102 -3.244 -5.398 1 95.31 303 MET A N 1
ATOM 2358 C CA . MET A 1 303 ? 5.133 -2.521 -4.66 1 95.31 303 MET A CA 1
ATOM 2359 C C . MET A 1 303 ? 6.141 -1.888 -5.613 1 95.31 303 MET A C 1
ATOM 2361 O O . MET A 1 303 ? 6.613 -0.776 -5.371 1 95.31 303 MET A O 1
ATOM 2365 N N . LEU A 1 304 ? 6.457 -2.602 -6.676 1 97.12 304 LEU A N 1
ATOM 2366 C CA . LEU A 1 304 ? 7.375 -2.062 -7.672 1 97.12 304 LEU A CA 1
ATOM 2367 C C . LEU A 1 304 ? 6.789 -0.823 -8.336 1 97.12 304 LEU A C 1
ATOM 2369 O O . LEU A 1 304 ? 7.469 0.199 -8.469 1 97.12 304 LEU A O 1
ATOM 2373 N N . ALA A 1 305 ? 5.543 -0.922 -8.734 1 96.44 305 ALA A N 1
ATOM 2374 C CA . ALA A 1 305 ? 4.871 0.219 -9.352 1 96.44 305 ALA A CA 1
ATOM 2375 C C . ALA A 1 305 ? 4.859 1.422 -8.414 1 96.44 305 ALA A C 1
ATOM 2377 O O . ALA A 1 305 ? 5.164 2.543 -8.82 1 96.44 305 ALA A O 1
ATOM 2378 N N . GLN A 1 306 ? 4.582 1.18 -7.152 1 94.31 306 GLN A N 1
ATOM 2379 C CA . GLN A 1 306 ? 4.574 2.24 -6.148 1 94.31 306 GLN A CA 1
ATOM 2380 C C . GLN A 1 306 ? 5.945 2.9 -6.035 1 94.31 306 GLN A C 1
ATOM 2382 O O . GLN A 1 306 ? 6.047 4.129 -5.996 1 94.31 306 GLN A O 1
ATOM 2387 N N . ALA A 1 307 ? 6.934 2.035 -5.969 1 95.19 307 ALA A N 1
ATOM 2388 C CA . ALA A 1 307 ? 8.289 2.551 -5.836 1 95.19 307 ALA A CA 1
ATOM 2389 C C . ALA A 1 307 ? 8.664 3.436 -7.023 1 95.19 307 ALA A C 1
ATOM 2391 O O . ALA A 1 307 ? 9.297 4.477 -6.855 1 95.19 307 ALA A O 1
ATOM 2392 N N . LEU A 1 308 ? 8.227 3.076 -8.18 1 96.5 308 LEU A N 1
ATOM 2393 C CA . LEU A 1 308 ? 8.594 3.781 -9.406 1 96.5 308 LEU A CA 1
ATOM 2394 C C . LEU A 1 308 ? 7.887 5.129 -9.484 1 96.5 308 LEU A C 1
ATOM 2396 O O . LEU A 1 308 ? 8.461 6.109 -9.961 1 96.5 308 LEU A O 1
ATOM 2400 N N . VAL A 1 309 ? 6.648 5.203 -9 1 95.06 309 VAL A N 1
ATOM 2401 C CA . VAL A 1 309 ? 5.891 6.434 -9.188 1 95.06 309 VAL A CA 1
ATOM 2402 C C . VAL A 1 309 ? 6.023 7.316 -7.949 1 95.06 309 VAL A C 1
ATOM 2404 O O . VAL A 1 309 ? 5.668 8.5 -7.98 1 95.06 309 VAL A O 1
ATOM 2407 N N . GLY A 1 310 ? 6.586 6.785 -6.859 1 94.25 310 GLY A N 1
ATOM 2408 C CA . GLY A 1 310 ? 6.609 7.52 -5.605 1 94.25 310 GLY A CA 1
ATOM 2409 C C . GLY A 1 310 ? 7.98 8.055 -5.25 1 94.25 310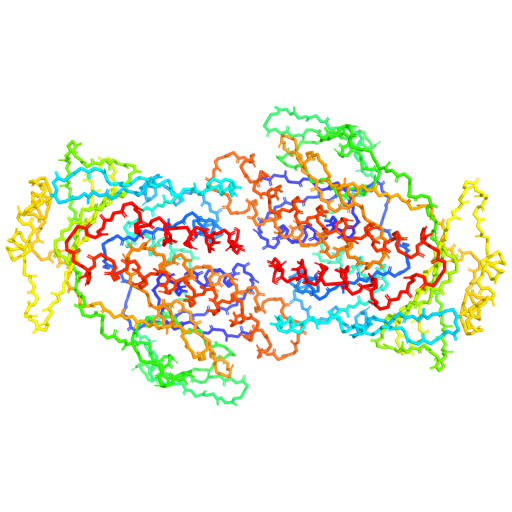 GLY A C 1
ATOM 2410 O O . GLY A 1 310 ? 8.133 8.797 -4.273 1 94.25 310 GLY A O 1
ATOM 2411 N N . HIS A 1 311 ? 9.039 7.727 -6.027 1 94.44 311 HIS A N 1
ATOM 2412 C CA . HIS A 1 311 ? 10.391 8.141 -5.66 1 94.44 311 HIS A CA 1
ATOM 2413 C C . HIS A 1 311 ? 10.625 9.609 -5.992 1 94.44 311 HIS A C 1
ATOM 2415 O O . HIS A 1 311 ? 10.25 10.07 -7.074 1 94.44 311 HIS A O 1
ATOM 2421 N N . CYS A 1 312 ? 11.195 10.312 -5.055 1 94.75 312 CYS A N 1
ATOM 2422 C CA . CYS A 1 312 ? 11.453 11.742 -5.211 1 94.75 312 CYS A CA 1
ATOM 2423 C C . CYS A 1 312 ? 12.891 11.984 -5.664 1 94.75 312 CYS A C 1
ATOM 2425 O O . CYS A 1 312 ? 13.211 13.07 -6.141 1 94.75 312 CYS A O 1
ATOM 2427 N N . ASP A 1 313 ? 13.742 11 -5.516 1 91.5 313 ASP A N 1
ATOM 2428 C CA . ASP A 1 313 ? 15.141 11.133 -5.91 1 91.5 313 ASP A CA 1
ATOM 2429 C C . ASP A 1 313 ? 15.281 11.133 -7.43 1 91.5 313 ASP A C 1
ATOM 2431 O O . ASP A 1 313 ? 14.406 10.625 -8.141 1 91.5 313 ASP A O 1
ATOM 2435 N N . LYS A 1 314 ? 16.344 11.68 -7.895 1 88.12 314 LYS A N 1
ATOM 2436 C CA . LYS A 1 314 ? 16.578 11.734 -9.336 1 88.12 314 LYS A CA 1
ATOM 2437 C C . LYS A 1 314 ? 17.016 10.375 -9.875 1 88.12 314 LYS A C 1
ATOM 2439 O O . LYS A 1 314 ? 16.734 10.039 -11.031 1 88.12 314 LYS A O 1
ATOM 2444 N N . SER A 1 315 ? 17.531 9.625 -9.023 1 90.69 315 SER A N 1
ATOM 2445 C CA . SER A 1 315 ? 18.078 8.336 -9.438 1 90.69 315 SER A CA 1
ATOM 2446 C C . SER A 1 315 ? 17.031 7.234 -9.352 1 90.69 315 SER A C 1
ATOM 2448 O O . SER A 1 315 ? 16.375 7.082 -8.32 1 90.69 315 SER A O 1
ATOM 2450 N N . LEU A 1 316 ? 16.969 6.465 -10.453 1 94.56 316 LEU A N 1
ATOM 2451 C CA . LEU A 1 316 ? 16.109 5.285 -10.484 1 94.56 316 LEU A CA 1
ATOM 2452 C C . LEU A 1 316 ? 16.531 4.266 -9.438 1 94.56 316 LEU A C 1
ATOM 2454 O O . LEU A 1 316 ? 15.711 3.51 -8.922 1 94.56 316 LEU A O 1
ATOM 2458 N N . GLU A 1 317 ? 17.766 4.328 -9.062 1 94.56 317 GLU A N 1
ATOM 2459 C CA . GLU A 1 317 ? 18.344 3.379 -8.109 1 94.56 317 GLU A CA 1
ATOM 2460 C C . GLU A 1 317 ? 17.625 3.461 -6.762 1 94.56 317 GLU A C 1
ATOM 2462 O O . GLU A 1 317 ? 17.406 2.441 -6.105 1 94.56 317 GLU A O 1
ATOM 2467 N N . SER A 1 318 ? 17.266 4.625 -6.379 1 94.19 318 SER A N 1
ATOM 2468 C CA . SER A 1 318 ? 16.594 4.797 -5.098 1 94.19 318 SER A CA 1
ATOM 2469 C C . SER A 1 318 ? 15.227 4.105 -5.094 1 94.19 318 SER A C 1
ATOM 2471 O O . SER A 1 318 ? 14.812 3.539 -4.082 1 94.19 318 SER A O 1
ATOM 2473 N N . ALA A 1 319 ? 14.547 4.156 -6.227 1 95.5 319 ALA A N 1
ATOM 2474 C CA . ALA A 1 319 ? 13.258 3.486 -6.363 1 95.5 319 ALA A CA 1
ATOM 2475 C C . ALA A 1 319 ? 13.414 1.97 -6.305 1 95.5 319 ALA A C 1
ATOM 2477 O O . ALA A 1 319 ? 12.648 1.282 -5.625 1 95.5 319 ALA A O 1
ATOM 2478 N N . LEU A 1 320 ? 14.406 1.476 -6.957 1 96.75 320 LEU A N 1
ATOM 2479 C CA . LEU A 1 320 ? 14.625 0.036 -7.02 1 96.75 320 LEU A CA 1
ATOM 2480 C C . LEU A 1 320 ? 15.109 -0.497 -5.672 1 96.75 320 LEU A C 1
ATOM 2482 O O . LEU A 1 320 ? 14.75 -1.607 -5.277 1 96.75 320 LEU A O 1
ATOM 2486 N N . LYS A 1 321 ? 15.898 0.286 -4.984 1 94.94 321 LYS A N 1
ATOM 2487 C CA . LYS A 1 321 ? 16.312 -0.077 -3.633 1 94.94 321 LYS A CA 1
ATOM 2488 C C . LYS A 1 321 ? 15.109 -0.156 -2.695 1 94.94 321 LYS A C 1
ATOM 2490 O O . LYS A 1 321 ? 15.016 -1.07 -1.872 1 94.94 321 LYS A O 1
ATOM 2495 N N . ARG A 1 322 ? 14.219 0.804 -2.816 1 93.5 322 ARG A N 1
ATOM 2496 C CA . ARG A 1 322 ? 12.992 0.804 -2.025 1 93.5 322 ARG A CA 1
ATOM 2497 C C . ARG A 1 322 ? 12.172 -0.455 -2.285 1 93.5 322 ARG A C 1
ATOM 2499 O O . ARG A 1 322 ? 11.656 -1.074 -1.351 1 93.5 322 ARG A O 1
ATOM 2506 N N . TYR A 1 323 ? 12.07 -0.842 -3.549 1 95.69 323 TYR A N 1
ATOM 2507 C CA . TYR A 1 323 ? 11.375 -2.068 -3.922 1 95.69 323 TYR A CA 1
ATOM 2508 C C . TYR A 1 323 ? 12.031 -3.285 -3.277 1 95.69 323 TYR A C 1
ATOM 2510 O O . TYR A 1 323 ? 11.352 -4.105 -2.658 1 95.69 323 TYR A O 1
ATOM 2518 N N . GLU A 1 324 ? 13.312 -3.357 -3.404 1 95.31 324 GLU A N 1
ATOM 2519 C CA . GLU A 1 324 ? 14.031 -4.496 -2.842 1 95.31 324 GLU A CA 1
ATOM 2520 C C . GLU A 1 324 ? 13.82 -4.59 -1.333 1 95.31 324 GLU A C 1
ATOM 2522 O O . GLU A 1 324 ? 13.5 -5.66 -0.813 1 95.31 324 GLU A O 1
ATOM 2527 N N . LEU A 1 325 ? 13.93 -3.535 -0.647 1 90.88 325 LEU A N 1
ATOM 2528 C CA . LEU A 1 325 ? 13.797 -3.51 0.806 1 90.88 325 LEU A CA 1
ATOM 2529 C C . LEU A 1 325 ? 12.406 -3.955 1.235 1 90.88 325 LEU A C 1
ATOM 2531 O O . LEU A 1 325 ? 12.258 -4.68 2.223 1 90.88 325 LEU A O 1
ATOM 2535 N N . ARG A 1 326 ? 11.43 -3.596 0.498 1 89.44 326 ARG A N 1
ATOM 2536 C CA . ARG A 1 326 ? 10.047 -3.896 0.877 1 89.44 326 ARG A CA 1
ATOM 2537 C C . ARG A 1 326 ? 9.672 -5.32 0.487 1 89.44 326 ARG A C 1
ATOM 2539 O O . ARG A 1 326 ? 8.992 -6.016 1.24 1 89.44 326 ARG A O 1
ATOM 2546 N N . ALA A 1 327 ? 10.148 -5.742 -0.641 1 92.75 327 ALA A N 1
ATOM 2547 C CA . ALA A 1 327 ? 9.656 -6.996 -1.211 1 92.75 327 ALA A CA 1
ATOM 2548 C C . ALA A 1 327 ? 10.539 -8.164 -0.799 1 92.75 327 ALA A C 1
ATOM 2550 O O . ALA A 1 327 ? 10.047 -9.273 -0.567 1 92.75 327 ALA A O 1
ATOM 2551 N N . ALA A 1 328 ? 11.836 -7.934 -0.676 1 92.19 328 ALA A N 1
ATOM 2552 C CA . ALA A 1 328 ? 12.805 -9.023 -0.575 1 92.19 328 ALA A CA 1
ATOM 2553 C C . ALA A 1 328 ? 12.617 -9.797 0.727 1 92.19 328 ALA A C 1
ATOM 2555 O O . ALA A 1 328 ? 12.422 -11.016 0.71 1 92.19 328 ALA A O 1
ATOM 2556 N N . GLN A 1 329 ? 12.609 -9.047 1.817 1 88.06 329 GLN A N 1
ATOM 2557 C CA . GLN A 1 329 ? 12.539 -9.75 3.096 1 88.06 329 GLN A CA 1
ATOM 2558 C C . GLN A 1 329 ? 11.234 -10.531 3.227 1 88.06 329 GLN A C 1
ATOM 2560 O O . GLN A 1 329 ? 11.234 -11.688 3.643 1 88.06 329 GLN A O 1
ATOM 2565 N N . ARG A 1 330 ? 10.195 -9.891 2.912 1 89.94 330 ARG A N 1
ATOM 2566 C CA . ARG A 1 330 ? 8.906 -10.57 2.975 1 89.94 330 ARG A CA 1
ATOM 2567 C C . ARG A 1 330 ? 8.891 -11.805 2.078 1 89.94 330 ARG A C 1
ATOM 2569 O O . ARG A 1 330 ? 8.383 -12.852 2.469 1 89.94 330 ARG A O 1
ATOM 2576 N N . SER A 1 331 ? 9.422 -11.695 0.909 1 94.44 331 SER A N 1
ATOM 2577 C CA . SER A 1 331 ? 9.469 -12.812 -0.027 1 94.44 331 SER A CA 1
ATOM 2578 C C . SER A 1 331 ? 10.312 -13.961 0.523 1 94.44 331 SER A C 1
ATOM 2580 O O . SER A 1 331 ? 9.922 -15.125 0.438 1 94.44 331 SER A O 1
ATOM 2582 N N . ARG A 1 332 ? 11.406 -13.617 1.116 1 94.19 332 ARG A N 1
ATOM 2583 C CA . ARG A 1 332 ? 12.273 -14.633 1.708 1 94.19 332 ARG A CA 1
ATOM 2584 C C . ARG A 1 332 ? 11.562 -15.359 2.848 1 94.19 332 ARG A C 1
ATOM 2586 O O . ARG A 1 332 ? 11.664 -16.578 2.967 1 94.19 332 ARG A O 1
ATOM 2593 N N . ASP A 1 333 ? 10.883 -14.594 3.643 1 93.44 333 ASP A N 1
ATOM 2594 C CA . ASP A 1 333 ? 10.156 -15.195 4.754 1 93.44 333 ASP A CA 1
ATOM 2595 C C . ASP A 1 333 ? 9.047 -16.125 4.25 1 93.44 333 ASP A C 1
ATOM 2597 O O . ASP A 1 333 ? 8.836 -17.203 4.809 1 93.44 333 ASP A O 1
ATOM 2601 N N . MET A 1 334 ? 8.375 -15.672 3.254 1 93.5 334 MET A N 1
ATOM 2602 C CA . MET A 1 334 ? 7.336 -16.5 2.664 1 93.5 334 MET A CA 1
ATOM 2603 C C . MET A 1 334 ? 7.922 -17.781 2.088 1 93.5 334 MET A C 1
ATOM 2605 O O . MET A 1 334 ? 7.367 -18.875 2.273 1 93.5 334 MET A O 1
ATOM 2609 N N . LEU A 1 335 ? 9.031 -17.656 1.415 1 94.38 335 LEU A N 1
ATOM 2610 C CA . LEU A 1 335 ? 9.703 -18.828 0.839 1 94.38 335 LEU A CA 1
ATOM 2611 C C . LEU A 1 335 ? 10.125 -19.812 1.928 1 94.38 335 LEU A C 1
ATOM 2613 O O . LEU A 1 335 ? 10.016 -21.016 1.747 1 94.38 335 LEU A O 1
ATOM 2617 N N . LYS A 1 336 ? 10.562 -19.281 3.025 1 93.5 336 LYS A N 1
ATOM 2618 C CA . LYS A 1 336 ? 10.961 -20.141 4.141 1 93.5 336 LYS A CA 1
ATOM 2619 C C . LYS A 1 336 ? 9.758 -20.906 4.695 1 93.5 336 LYS A C 1
ATOM 2621 O O . LYS A 1 336 ? 9.867 -22.094 5 1 93.5 336 LYS A O 1
ATOM 2626 N N . VAL A 1 337 ? 8.664 -20.219 4.816 1 92.69 337 VAL A N 1
ATOM 2627 C CA . VAL A 1 337 ? 7.449 -20.875 5.281 1 92.69 337 VAL A CA 1
ATOM 2628 C C . VAL A 1 337 ? 7.059 -21.984 4.309 1 92.69 337 VAL A C 1
ATOM 2630 O O . VAL A 1 337 ? 6.715 -23.094 4.73 1 92.69 337 VAL A O 1
ATOM 2633 N N . MET A 1 338 ? 7.145 -21.703 3.057 1 91.12 338 MET A N 1
ATOM 2634 C CA . MET A 1 338 ? 6.797 -22.688 2.039 1 91.12 338 MET A CA 1
ATOM 2635 C C . MET A 1 338 ? 7.75 -23.875 2.092 1 91.12 338 MET A C 1
ATOM 2637 O O . MET A 1 338 ? 7.324 -25.031 1.933 1 91.12 338 MET A O 1
ATOM 2641 N N . ARG A 1 339 ? 8.953 -23.625 2.309 1 90.62 339 ARG A N 1
ATOM 2642 C CA . ARG A 1 339 ? 9.938 -24.688 2.422 1 90.62 339 ARG A CA 1
ATOM 2643 C C . ARG A 1 339 ? 9.648 -25.578 3.625 1 90.62 339 ARG A C 1
ATOM 2645 O O . ARG A 1 339 ? 9.734 -26.812 3.529 1 90.62 339 ARG A O 1
ATOM 2652 N N . ASP A 1 340 ? 9.359 -24.984 4.73 1 91.56 340 ASP A N 1
ATOM 2653 C CA . ASP A 1 340 ? 9.055 -25.75 5.934 1 91.56 340 ASP A CA 1
ATOM 2654 C C . ASP A 1 340 ? 7.82 -26.625 5.734 1 91.56 340 ASP A C 1
ATOM 2656 O O . ASP A 1 340 ? 7.785 -27.781 6.18 1 91.56 340 ASP A O 1
ATOM 2660 N N . MET A 1 341 ? 6.859 -26.047 5.086 1 90.5 341 MET A N 1
ATOM 2661 C CA . MET A 1 341 ? 5.648 -26.812 4.793 1 90.5 341 MET A CA 1
ATOM 2662 C C . MET A 1 341 ? 5.949 -27.953 3.834 1 90.5 341 MET A C 1
ATOM 2664 O O . MET A 1 341 ? 5.441 -29.062 4.004 1 90.5 341 MET A O 1
ATOM 2668 N N . THR A 1 342 ? 6.715 -27.672 2.895 1 90.44 342 THR A N 1
ATOM 2669 C CA . THR A 1 342 ? 7.121 -28.688 1.927 1 90.44 342 THR A CA 1
ATOM 2670 C C . THR A 1 342 ? 7.871 -29.812 2.617 1 90.44 342 THR A C 1
ATOM 2672 O O . THR A 1 342 ? 7.598 -30.984 2.361 1 90.44 342 THR A O 1
ATOM 2675 N N . ASP A 1 343 ? 8.742 -29.5 3.479 1 90.31 343 ASP A N 1
ATOM 2676 C CA . ASP A 1 343 ? 9.492 -30.5 4.215 1 90.31 343 ASP A CA 1
ATOM 2677 C C . ASP A 1 343 ? 8.562 -31.391 5.039 1 90.31 343 ASP A C 1
ATOM 2679 O O . ASP A 1 343 ? 8.727 -32.625 5.062 1 90.31 343 ASP A O 1
ATOM 2683 N N . LEU A 1 344 ? 7.637 -30.781 5.602 1 89 344 LEU A N 1
ATOM 2684 C CA . LEU A 1 344 ? 6.688 -31.531 6.422 1 89 344 LEU A CA 1
ATOM 2685 C C . LEU A 1 344 ? 5.879 -32.5 5.57 1 89 344 LEU A C 1
ATOM 2687 O O . LEU A 1 344 ? 5.684 -33.656 5.957 1 89 344 LEU A O 1
ATOM 2691 N N . TYR A 1 345 ? 5.523 -32.125 4.391 1 88 345 TYR A N 1
ATOM 2692 C CA . TYR A 1 345 ? 4.637 -32.906 3.553 1 88 345 TYR A CA 1
ATOM 2693 C C . TYR A 1 345 ? 5.406 -34 2.838 1 88 345 TYR A C 1
ATOM 2695 O O . TYR A 1 345 ? 4.871 -35.094 2.6 1 88 345 TYR A O 1
ATOM 2703 N N . TYR A 1 346 ? 6.676 -33.75 2.518 1 89.69 346 TYR A N 1
ATOM 2704 C CA . TYR A 1 346 ? 7.273 -34.656 1.527 1 89.69 346 TYR A CA 1
ATOM 2705 C C . TYR A 1 346 ? 8.531 -35.312 2.076 1 89.69 346 TYR A C 1
ATOM 2707 O O . TYR A 1 346 ? 9.008 -36.281 1.522 1 89.69 346 TYR A O 1
ATOM 2715 N N . PHE A 1 347 ? 9.039 -34.781 3.111 1 88.81 347 PHE A N 1
ATOM 2716 C CA . PHE A 1 347 ? 10.359 -35.281 3.473 1 88.81 347 PHE A CA 1
ATOM 2717 C C . PHE A 1 347 ? 10.383 -35.781 4.91 1 88.81 347 PHE A C 1
ATOM 2719 O O . PHE A 1 347 ? 11.383 -36.344 5.371 1 88.81 347 PHE A O 1
ATOM 2726 N N . GLU A 1 348 ? 9.281 -35.562 5.504 1 83.75 348 GLU A N 1
ATOM 2727 C CA . GLU A 1 348 ? 9.195 -36.094 6.855 1 83.75 348 GLU A CA 1
ATOM 2728 C C . GLU A 1 348 ? 8.422 -37.406 6.871 1 83.75 348 GLU A C 1
ATOM 2730 O O . GLU A 1 348 ? 7.738 -37.75 5.902 1 83.75 348 GLU A O 1
ATOM 2735 N N . ARG A 1 349 ? 8.617 -38.219 8.039 1 74.56 349 ARG A N 1
ATOM 2736 C CA . ARG A 1 349 ? 8.023 -39.562 8.18 1 74.56 349 ARG A CA 1
ATOM 2737 C C . ARG A 1 349 ? 6.5 -39.469 8.281 1 74.56 349 ARG A C 1
ATOM 2739 O O . ARG A 1 349 ? 5.965 -38.438 8.734 1 74.56 349 ARG A O 1
ATOM 2746 N N . GLU A 1 350 ? 6.055 -40.531 7.785 1 66.19 350 GLU A N 1
ATOM 2747 C CA . GLU A 1 350 ? 4.602 -40.625 7.832 1 66.19 350 GLU A CA 1
ATOM 2748 C C . GLU A 1 350 ? 4.074 -40.406 9.242 1 66.19 350 GLU A C 1
ATOM 2750 O O . GLU A 1 350 ? 4.691 -40.844 10.219 1 66.19 350 GLU A O 1
ATOM 2755 N N . GLY A 1 351 ? 2.932 -39.75 9.328 1 68.19 351 GLY A N 1
ATOM 2756 C CA . GLY A 1 351 ? 2.35 -39.469 10.633 1 68.19 351 GLY A CA 1
ATOM 2757 C C . GLY A 1 351 ? 2.787 -38.156 11.219 1 68.19 351 GLY A C 1
ATOM 2758 O O . GLY A 1 351 ? 2.162 -37.625 12.148 1 68.19 351 GLY A O 1
ATOM 2759 N N . GLU A 1 352 ? 3.713 -37.688 10.531 1 72.38 352 GLU A N 1
ATOM 2760 C CA . GLU A 1 352 ? 4.254 -36.438 11.055 1 72.38 352 GLU A CA 1
ATOM 2761 C C . GLU A 1 352 ? 3.395 -35.25 10.648 1 72.38 352 GLU A C 1
ATOM 2763 O O . GLU A 1 352 ? 3.453 -34.188 11.273 1 72.38 352 GLU A O 1
ATOM 2768 N N . VAL A 1 353 ? 2.602 -35.5 9.648 1 80.88 353 VAL A N 1
ATOM 2769 C CA . VAL A 1 353 ? 1.667 -34.438 9.336 1 80.88 353 VAL A CA 1
ATOM 2770 C C . VAL A 1 353 ? 0.526 -34.438 10.352 1 80.88 353 VAL A C 1
ATOM 2772 O O . VAL A 1 353 ? -0.409 -35.219 10.242 1 80.88 353 VAL A O 1
ATOM 2775 N N . SER A 1 354 ? 0.718 -33.625 11.352 1 83.44 354 SER A N 1
ATOM 2776 C CA . SER A 1 354 ? -0.232 -33.5 12.453 1 83.44 354 SER A CA 1
ATOM 2777 C C . SER A 1 354 ? -0.606 -32.031 12.695 1 83.44 354 SER A C 1
ATOM 2779 O O . SER A 1 354 ? 0.071 -31.141 12.211 1 83.44 354 SER A O 1
ATOM 2781 N N . LYS A 1 355 ? -1.651 -31.922 13.414 1 86.25 355 LYS A N 1
ATOM 2782 C CA . LYS A 1 355 ? -2.08 -30.578 13.773 1 86.25 355 LYS A CA 1
ATOM 2783 C C . LYS A 1 355 ? -0.987 -29.828 14.547 1 86.25 355 LYS A C 1
ATOM 2785 O O . LYS A 1 355 ? -0.747 -28.656 14.312 1 86.25 355 LYS A O 1
ATOM 2790 N N . ALA A 1 356 ? -0.334 -30.516 15.352 1 87.62 356 ALA A N 1
ATOM 2791 C CA . ALA A 1 356 ? 0.689 -29.922 16.203 1 87.62 356 ALA A CA 1
ATOM 2792 C C . ALA A 1 356 ? 1.86 -29.391 15.383 1 87.62 356 ALA A C 1
ATOM 2794 O O . ALA A 1 356 ? 2.463 -28.375 15.734 1 87.62 356 ALA A O 1
ATOM 2795 N N . ARG A 1 357 ? 2.191 -30.031 14.312 1 87.81 357 ARG A N 1
ATOM 2796 C CA . ARG A 1 357 ? 3.33 -29.641 13.484 1 87.81 357 ARG A CA 1
ATOM 2797 C C . ARG A 1 357 ? 2.916 -28.625 12.43 1 87.81 357 ARG A C 1
ATOM 2799 O O . ARG A 1 357 ? 3.713 -27.766 12.047 1 87.81 357 ARG A O 1
ATOM 2806 N N . LEU A 1 358 ? 1.679 -28.688 12.047 1 87.44 358 LEU A N 1
ATOM 2807 C CA . LEU A 1 358 ? 1.176 -27.781 11.016 1 87.44 358 LEU A CA 1
ATOM 2808 C C . LEU A 1 358 ? 0.896 -26.406 11.602 1 87.44 358 LEU A C 1
ATOM 2810 O O . LEU A 1 358 ? 1.151 -25.391 10.953 1 87.44 358 LEU A O 1
ATOM 2814 N N . THR A 1 359 ? 0.506 -26.375 12.766 1 88.12 359 THR A N 1
ATOM 2815 C CA . THR A 1 359 ? -0.036 -25.156 13.375 1 88.12 359 THR A CA 1
ATOM 2816 C C . THR A 1 359 ? 1.017 -24.062 13.422 1 88.12 359 THR A C 1
ATOM 2818 O O . THR A 1 359 ? 0.764 -22.938 12.984 1 88.12 359 THR A O 1
ATOM 2821 N N . PRO A 1 360 ? 2.25 -24.375 13.867 1 90.94 360 PRO A N 1
ATOM 2822 C CA . PRO A 1 360 ? 3.242 -23.312 13.914 1 90.94 360 PRO A CA 1
ATOM 2823 C C . PRO A 1 360 ? 3.58 -22.75 12.539 1 90.94 360 PRO A C 1
ATOM 2825 O O . PRO A 1 360 ? 3.854 -21.547 12.398 1 90.94 360 PRO A O 1
ATOM 2828 N N . ILE A 1 361 ? 3.59 -23.547 11.531 1 90.44 361 ILE A N 1
ATOM 2829 C CA . ILE A 1 361 ? 3.904 -23.109 10.18 1 90.44 361 ILE A CA 1
ATOM 2830 C C . ILE A 1 361 ? 2.764 -22.25 9.633 1 90.44 361 ILE A C 1
ATOM 2832 O O . ILE A 1 361 ? 2.998 -21.188 9.07 1 90.44 361 ILE A O 1
ATOM 2836 N N . VAL A 1 362 ? 1.607 -22.672 9.906 1 87.12 362 VAL A N 1
ATOM 2837 C CA . VAL A 1 362 ? 0.42 -21.953 9.445 1 87.12 362 VAL A CA 1
ATOM 2838 C C . VAL A 1 362 ? 0.33 -20.594 10.148 1 87.12 362 VAL A C 1
ATOM 2840 O O . VAL A 1 362 ? -0.055 -19.594 9.531 1 87.12 362 VAL A O 1
ATOM 2843 N N . GLN A 1 363 ? 0.704 -20.594 11.367 1 88.81 363 GLN A N 1
ATOM 2844 C CA . GLN A 1 363 ? 0.683 -19.344 12.117 1 88.81 363 GLN A CA 1
ATOM 2845 C C . GLN A 1 363 ? 1.685 -18.344 11.547 1 88.81 363 GLN A C 1
ATOM 2847 O O . GLN A 1 363 ? 1.397 -17.141 11.461 1 88.81 363 GLN A O 1
ATOM 2852 N N . ARG A 1 364 ? 2.842 -18.797 11.164 1 91.25 364 ARG A N 1
ATOM 2853 C CA . ARG A 1 364 ? 3.824 -17.938 10.516 1 91.25 364 ARG A CA 1
ATOM 2854 C C . ARG A 1 364 ? 3.293 -17.406 9.188 1 91.25 364 ARG A C 1
ATOM 2856 O O . ARG A 1 364 ? 3.463 -16.234 8.875 1 91.25 364 ARG A O 1
ATOM 2863 N N . PHE A 1 365 ? 2.637 -18.266 8.484 1 89.56 365 PHE A N 1
ATOM 2864 C CA . PHE A 1 365 ? 2.033 -17.859 7.219 1 89.56 365 PHE A CA 1
ATOM 2865 C C . PHE A 1 365 ? 0.989 -16.766 7.441 1 89.56 365 PHE A C 1
ATOM 2867 O O . PHE A 1 365 ? 0.979 -15.758 6.738 1 89.56 365 PHE A O 1
ATOM 2874 N N . HIS A 1 366 ? 0.214 -17 8.422 1 84.94 366 HIS A N 1
ATOM 2875 C CA . HIS A 1 366 ? -0.847 -16.047 8.734 1 84.94 366 HIS A CA 1
ATOM 2876 C C . HIS A 1 366 ? -0.273 -14.688 9.125 1 84.94 366 HIS A C 1
ATOM 2878 O O . HIS A 1 366 ? -0.8 -13.648 8.727 1 84.94 366 HIS A O 1
ATOM 2884 N N . HIS A 1 367 ? 0.733 -14.742 9.82 1 86.31 367 HIS A N 1
ATOM 2885 C CA . HIS A 1 367 ? 1.383 -13.5 10.227 1 86.31 367 HIS A CA 1
ATOM 2886 C C . HIS A 1 367 ? 1.893 -12.727 9.016 1 86.31 367 HIS A C 1
ATOM 2888 O O . HIS A 1 367 ? 1.69 -11.508 8.93 1 86.31 367 HIS A O 1
ATOM 2894 N N . LEU A 1 368 ? 2.441 -13.398 8.086 1 85.69 368 LEU A N 1
ATOM 2895 C CA . LEU A 1 368 ? 2.971 -12.766 6.887 1 85.69 368 LEU A CA 1
ATOM 2896 C C . LEU A 1 368 ? 1.841 -12.273 5.988 1 85.69 368 LEU A C 1
ATOM 2898 O O . LEU A 1 368 ? 1.955 -11.219 5.359 1 85.69 368 LEU A O 1
ATOM 2902 N N . ALA A 1 369 ? 0.817 -13.039 6.078 1 82.5 369 ALA A N 1
ATOM 2903 C CA . ALA A 1 369 ? -0.311 -12.711 5.211 1 82.5 369 ALA A CA 1
ATOM 2904 C C . ALA A 1 369 ? -1.071 -11.492 5.73 1 82.5 369 ALA A C 1
ATOM 2906 O O . ALA A 1 369 ? -1.876 -10.898 5.008 1 82.5 369 ALA A O 1
ATOM 2907 N N . GLN A 1 370 ? -0.738 -11.086 6.965 1 77.38 370 GLN A N 1
ATOM 2908 C CA . GLN A 1 370 ? -1.391 -9.922 7.551 1 77.38 370 GLN A CA 1
ATOM 2909 C C . GLN A 1 370 ? -0.8 -8.625 7.004 1 77.38 370 GLN A C 1
ATOM 2911 O O . GLN A 1 370 ? -1.443 -7.574 7.055 1 77.38 370 GLN A O 1
ATOM 2916 N N . SER A 1 371 ? 0.402 -8.695 6.59 1 74.06 371 SER A N 1
ATOM 2917 C CA . SER A 1 371 ? 1.015 -7.527 5.969 1 74.06 371 SER A CA 1
ATOM 2918 C C . SER A 1 371 ? 0.608 -7.402 4.504 1 74.06 371 SER A C 1
ATOM 2920 O O . SER A 1 371 ? 1.194 -8.055 3.635 1 74.06 371 SER A O 1
ATOM 2922 N N . THR A 1 372 ? -0.488 -6.684 4.324 1 76.62 372 THR A N 1
ATOM 2923 C CA . THR A 1 372 ? -1.024 -6.555 2.975 1 76.62 372 THR A CA 1
ATOM 2924 C C . THR A 1 372 ? -0.494 -5.293 2.303 1 76.62 372 THR A C 1
ATOM 2926 O O . THR A 1 372 ? -0.297 -4.27 2.959 1 76.62 372 THR A O 1
ATOM 2929 N N . VAL A 1 373 ? -0.163 -5.496 1.049 1 80.75 373 VAL A N 1
ATOM 2930 C CA . VAL A 1 373 ? 0.302 -4.348 0.278 1 80.75 373 VAL A CA 1
ATOM 2931 C C . VAL A 1 373 ? -0.895 -3.561 -0.249 1 80.75 373 VAL A C 1
ATOM 2933 O O . VAL A 1 373 ? -0.769 -2.381 -0.59 1 80.75 373 VAL A O 1
ATOM 2936 N N . PHE A 1 374 ? -2.051 -4.297 -0.291 1 81.81 374 PHE A N 1
ATOM 2937 C CA . PHE A 1 374 ? -3.283 -3.707 -0.802 1 81.81 374 PHE A CA 1
ATOM 2938 C C . PHE A 1 374 ? -4.418 -3.875 0.2 1 81.81 374 PHE A C 1
ATOM 2940 O O . PHE A 1 374 ? -4.586 -4.949 0.786 1 81.81 374 PHE A O 1
ATOM 2947 N N . MET B 1 1 ? -19.797 5.211 -9.812 1 90.5 1 MET B N 1
ATOM 2948 C CA . MET B 1 1 ? -19.891 5.648 -8.422 1 90.5 1 MET B CA 1
ATOM 2949 C C . MET B 1 1 ? -19.641 7.145 -8.297 1 90.5 1 MET B C 1
ATOM 2951 O O . MET B 1 1 ? -18.625 7.648 -8.789 1 90.5 1 MET B O 1
ATOM 2955 N N . ARG B 1 2 ? -20.594 7.961 -7.793 1 96.31 2 ARG B N 1
ATOM 2956 C CA . ARG B 1 2 ? -20.438 9.391 -7.559 1 96.31 2 ARG B CA 1
ATOM 2957 C C . ARG B 1 2 ? -20 9.672 -6.125 1 96.31 2 ARG B C 1
ATOM 2959 O O . ARG B 1 2 ? -20.75 9.391 -5.18 1 96.31 2 ARG B O 1
ATOM 2966 N N . ILE B 1 3 ? -18.812 10.297 -5.984 1 98.62 3 ILE B N 1
ATOM 2967 C CA . ILE B 1 3 ? -18.234 10.492 -4.656 1 98.62 3 ILE B CA 1
ATOM 2968 C C . ILE B 1 3 ? -18.188 11.984 -4.328 1 98.62 3 ILE B C 1
ATOM 2970 O O . ILE B 1 3 ? -17.766 12.797 -5.156 1 98.62 3 ILE B O 1
ATOM 2974 N N . ALA B 1 4 ? -18.656 12.352 -3.145 1 98.88 4 ALA B N 1
ATOM 2975 C CA . ALA B 1 4 ? -18.5 13.711 -2.625 1 98.88 4 ALA B CA 1
ATOM 2976 C C . ALA B 1 4 ? -17.422 13.766 -1.546 1 98.88 4 ALA B C 1
ATOM 2978 O O . ALA B 1 4 ? -17.391 12.922 -0.643 1 98.88 4 ALA B O 1
ATOM 2979 N N . ILE B 1 5 ? -16.547 14.664 -1.683 1 98.94 5 ILE B N 1
ATOM 2980 C CA . ILE B 1 5 ? -15.594 14.977 -0.63 1 98.94 5 ILE B CA 1
ATOM 2981 C C . ILE B 1 5 ? -15.945 16.312 0.023 1 98.94 5 ILE B C 1
ATOM 2983 O O . ILE B 1 5 ? -15.984 17.344 -0.646 1 98.94 5 ILE B O 1
ATOM 2987 N N . ILE B 1 6 ? -16.203 16.25 1.3 1 98.88 6 ILE B N 1
ATOM 2988 C CA . ILE B 1 6 ? -16.578 17.453 2.02 1 98.88 6 ILE B CA 1
ATOM 2989 C C . ILE B 1 6 ? -15.344 18.094 2.645 1 98.88 6 ILE B C 1
ATOM 2991 O O . ILE B 1 6 ? -14.766 17.547 3.586 1 98.88 6 ILE B O 1
ATOM 2995 N N . GLY B 1 7 ? -14.945 19.266 2.16 1 98.19 7 GLY B N 1
ATOM 2996 C CA . GLY B 1 7 ? -13.773 19.984 2.635 1 98.19 7 GLY B CA 1
ATOM 2997 C C . GLY B 1 7 ? -12.656 20.062 1.607 1 98.19 7 GLY B C 1
ATOM 2998 O O . GLY B 1 7 ? -12.07 19.031 1.247 1 98.19 7 GLY B O 1
ATOM 2999 N N . ALA B 1 8 ? -12.367 21.281 1.166 1 97.25 8 ALA B N 1
ATOM 3000 C CA . ALA B 1 8 ? -11.289 21.5 0.209 1 97.25 8 ALA B CA 1
ATOM 3001 C C . ALA B 1 8 ? -10.008 21.953 0.917 1 97.25 8 ALA B C 1
ATOM 3003 O O . ALA B 1 8 ? -9.391 22.938 0.525 1 97.25 8 ALA B O 1
ATOM 3004 N N . GLY B 1 9 ? -9.664 21.266 2.021 1 96.25 9 GLY B N 1
ATOM 3005 C CA . GLY B 1 9 ? -8.344 21.375 2.623 1 96.25 9 GLY B CA 1
ATOM 3006 C C . GLY B 1 9 ? -7.309 20.5 1.957 1 96.25 9 GLY B C 1
ATOM 3007 O O . GLY B 1 9 ? -7.59 19.859 0.941 1 96.25 9 GLY B O 1
ATOM 3008 N N . LEU B 1 10 ? -6.145 20.422 2.494 1 96.62 10 LEU B N 1
ATOM 3009 C CA . LEU B 1 10 ? -5.055 19.656 1.896 1 96.62 10 LEU B CA 1
ATOM 3010 C C . LEU B 1 10 ? -5.43 18.188 1.772 1 96.62 10 LEU B C 1
ATOM 3012 O O . LEU B 1 10 ? -5.25 17.578 0.712 1 96.62 10 LEU B O 1
ATOM 3016 N N . ASN B 1 11 ? -6.023 17.625 2.805 1 97.56 11 ASN B N 1
ATOM 3017 C CA . ASN B 1 11 ? -6.426 16.219 2.771 1 97.56 11 ASN B CA 1
ATOM 3018 C C . ASN B 1 11 ? -7.512 15.977 1.726 1 97.56 11 ASN B C 1
ATOM 3020 O O . ASN B 1 11 ? -7.453 14.992 0.986 1 97.56 11 ASN B O 1
ATOM 3024 N N . GLY B 1 12 ? -8.5 16.859 1.707 1 98.31 12 GLY B N 1
ATOM 3025 C CA . GLY B 1 12 ? -9.586 16.703 0.751 1 98.31 12 GLY B CA 1
ATOM 3026 C C . GLY B 1 12 ? -9.125 16.797 -0.692 1 98.31 12 GLY B C 1
ATOM 3027 O O . GLY B 1 12 ? -9.516 15.961 -1.521 1 98.31 12 GLY B O 1
ATOM 3028 N N . LEU B 1 13 ? -8.297 17.766 -1.01 1 98 13 LEU B N 1
ATOM 3029 C CA . LEU B 1 13 ? -7.793 17.953 -2.365 1 98 13 LEU B CA 1
ATOM 3030 C C . LEU B 1 13 ? -6.906 16.781 -2.777 1 98 13 LEU B C 1
ATOM 3032 O O . LEU B 1 13 ? -7.047 16.25 -3.883 1 98 13 LEU B O 1
ATOM 3036 N N . ALA B 1 14 ? -6.016 16.391 -1.898 1 98.25 14 ALA B N 1
ATOM 3037 C CA . ALA B 1 14 ? -5.133 15.266 -2.195 1 98.25 14 ALA B CA 1
ATOM 3038 C C . ALA B 1 14 ? -5.934 13.984 -2.42 1 98.25 14 ALA B C 1
ATOM 3040 O O . ALA B 1 14 ? -5.637 13.211 -3.334 1 98.25 14 ALA B O 1
ATOM 3041 N N . CYS B 1 15 ? -6.914 13.812 -1.604 1 98.44 15 CYS B N 1
ATOM 3042 C CA . CYS B 1 15 ? -7.773 12.641 -1.748 1 98.44 15 CYS B CA 1
ATOM 3043 C C . CYS B 1 15 ? -8.469 12.641 -3.105 1 98.44 15 CYS B C 1
ATOM 3045 O O . CYS B 1 15 ? -8.531 11.602 -3.768 1 98.44 15 CYS B O 1
ATOM 3047 N N . ALA B 1 16 ? -8.953 13.766 -3.49 1 98.69 16 ALA B N 1
ATOM 3048 C CA . ALA B 1 16 ? -9.633 13.883 -4.781 1 98.69 16 ALA B CA 1
ATOM 3049 C C . ALA B 1 16 ? -8.703 13.477 -5.922 1 98.69 16 ALA B C 1
ATOM 3051 O O . ALA B 1 16 ? -9.078 12.688 -6.789 1 98.69 16 ALA B O 1
ATOM 3052 N N . ILE B 1 17 ? -7.504 14.008 -5.922 1 98.06 17 ILE B N 1
ATOM 3053 C CA . ILE B 1 17 ? -6.539 13.695 -6.969 1 98.06 17 ILE B CA 1
ATOM 3054 C C . ILE B 1 17 ? -6.219 12.203 -6.949 1 98.06 17 ILE B C 1
ATOM 3056 O O . ILE B 1 17 ? -6.191 11.555 -8 1 98.06 17 ILE B O 1
ATOM 3060 N N . MET B 1 18 ? -6.043 11.641 -5.766 1 96.62 18 MET B N 1
ATOM 3061 C CA . MET B 1 18 ? -5.738 10.219 -5.621 1 96.62 18 MET B CA 1
ATOM 3062 C C . MET B 1 18 ? -6.852 9.359 -6.203 1 96.62 18 MET B C 1
ATOM 3064 O O . MET B 1 18 ? -6.59 8.422 -6.957 1 96.62 18 MET B O 1
ATOM 3068 N N . LEU B 1 19 ? -8.055 9.703 -5.809 1 97.38 19 LEU B N 1
ATOM 3069 C CA . LEU B 1 19 ? -9.195 8.945 -6.312 1 97.38 19 LEU B CA 1
ATOM 3070 C C . LEU B 1 19 ? -9.258 9 -7.836 1 97.38 19 LEU B C 1
ATOM 3072 O O . LEU B 1 19 ? -9.461 7.977 -8.492 1 97.38 19 LEU B O 1
ATOM 3076 N N . LYS B 1 20 ? -9.016 10.133 -8.383 1 96.06 20 LYS B N 1
ATOM 3077 C CA . LYS B 1 20 ? -9.039 10.281 -9.836 1 96.06 20 LYS B CA 1
ATOM 3078 C C . LYS B 1 20 ? -7.91 9.492 -10.484 1 96.06 20 LYS B C 1
ATOM 3080 O O . LYS B 1 20 ? -8.094 8.898 -11.555 1 96.06 20 LYS B O 1
ATOM 3085 N N . ARG B 1 21 ? -6.773 9.477 -9.836 1 93.25 21 ARG B N 1
ATOM 3086 C CA . ARG B 1 21 ? -5.645 8.695 -10.344 1 93.25 21 ARG B CA 1
ATOM 3087 C C . ARG B 1 21 ? -5.973 7.207 -10.359 1 93.25 21 ARG B C 1
ATOM 3089 O O . ARG B 1 21 ? -5.469 6.469 -11.211 1 93.25 21 ARG B O 1
ATOM 3096 N N . PHE B 1 22 ? -6.863 6.801 -9.469 1 92.5 22 PHE B N 1
ATOM 3097 C CA . PHE B 1 22 ? -7.27 5.402 -9.422 1 92.5 22 PHE B CA 1
ATOM 3098 C C . PHE B 1 22 ? -8.5 5.168 -10.289 1 92.5 22 PHE B C 1
ATOM 3100 O O . PHE B 1 22 ? -9.07 4.074 -10.281 1 92.5 22 PHE B O 1
ATOM 3107 N N . GLY B 1 23 ? -8.977 6.188 -11 1 91.75 23 GLY B N 1
ATOM 3108 C CA . GLY B 1 23 ? -10.039 6.043 -11.984 1 91.75 23 GLY B CA 1
ATOM 3109 C C . GLY B 1 23 ? -11.414 6.332 -11.422 1 91.75 23 GLY B C 1
ATOM 3110 O O . GLY B 1 23 ? -12.43 6.012 -12.055 1 91.75 23 GLY B O 1
ATOM 3111 N N . LEU B 1 24 ? -11.531 6.934 -10.242 1 95.44 24 LEU B N 1
ATOM 3112 C CA . LEU B 1 24 ? -12.812 7.25 -9.625 1 95.44 24 LEU B CA 1
ATOM 3113 C C . LEU B 1 24 ? -13.18 8.711 -9.859 1 95.44 24 LEU B C 1
ATOM 3115 O O . LEU B 1 24 ? -12.305 9.578 -9.875 1 95.44 24 LEU B O 1
ATOM 3119 N N . GLU B 1 25 ? -14.414 8.953 -9.977 1 96.12 25 GLU B N 1
ATOM 3120 C CA . GLU B 1 25 ? -14.914 10.32 -10.125 1 96.12 25 GLU B CA 1
ATOM 3121 C C . GLU B 1 25 ? -15.375 10.883 -8.781 1 96.12 25 GLU B C 1
ATOM 3123 O O . GLU B 1 25 ? -16.031 10.188 -8.008 1 96.12 25 GLU B O 1
ATOM 3128 N N . CYS B 1 26 ? -14.984 12.133 -8.555 1 98.38 26 CYS B N 1
ATOM 3129 C CA . CYS B 1 26 ? -15.375 12.75 -7.297 1 98.38 26 CYS B CA 1
ATOM 3130 C C . CYS B 1 26 ? -15.461 14.266 -7.438 1 98.38 26 CYS B C 1
ATOM 3132 O O . CYS B 1 26 ? -14.945 14.828 -8.406 1 98.38 26 CYS B O 1
ATOM 3134 N N . THR B 1 27 ? -16.172 14.875 -6.57 1 98.69 27 THR B N 1
ATOM 3135 C CA . THR B 1 27 ? -16.297 16.328 -6.469 1 98.69 27 THR B CA 1
ATOM 3136 C C . THR B 1 27 ? -16.031 16.781 -5.039 1 98.69 27 THR B C 1
ATOM 3138 O O . THR B 1 27 ? -16.516 16.188 -4.082 1 98.69 27 THR B O 1
ATOM 3141 N N . VAL B 1 28 ? -15.219 17.859 -4.918 1 98.75 28 VAL B N 1
ATOM 3142 C CA . VAL B 1 28 ? -14.914 18.422 -3.613 1 98.75 28 VAL B CA 1
ATOM 3143 C C . VAL B 1 28 ? -15.844 19.609 -3.336 1 98.75 28 VAL B C 1
ATOM 3145 O O . VAL B 1 28 ? -16.031 20.469 -4.195 1 98.75 28 VAL B O 1
ATOM 3148 N N . PHE B 1 29 ? -16.406 19.625 -2.188 1 98.75 29 PHE B N 1
ATOM 3149 C CA . PHE B 1 29 ? -17.297 20.719 -1.779 1 98.75 29 PHE B CA 1
ATOM 3150 C C . PHE B 1 29 ? -16.688 21.5 -0.619 1 98.75 29 PHE B C 1
ATOM 3152 O O . PHE B 1 29 ? -16.188 20.906 0.342 1 98.75 29 PHE B O 1
ATOM 3159 N N . GLU B 1 30 ? -16.703 22.781 -0.692 1 98.06 30 GLU B N 1
ATOM 3160 C CA . GLU B 1 30 ? -16.062 23.656 0.29 1 98.06 30 GLU B CA 1
ATOM 3161 C C . GLU B 1 30 ? -17.016 24.75 0.749 1 98.06 30 GLU B C 1
ATOM 3163 O O . GLU B 1 30 ? -17.75 25.328 -0.06 1 98.06 30 GLU B O 1
ATOM 3168 N N . ARG B 1 31 ? -17 24.984 2.02 1 96.69 31 ARG B N 1
ATOM 3169 C CA . ARG B 1 31 ? -17.859 26.016 2.607 1 96.69 31 ARG B CA 1
ATOM 3170 C C . ARG B 1 31 ? -17.406 27.406 2.176 1 96.69 31 ARG B C 1
ATOM 3172 O O . ARG B 1 31 ? -18.234 28.297 1.957 1 96.69 31 ARG B O 1
ATOM 3179 N N . GLY B 1 32 ? -16.125 27.641 2.045 1 94.81 32 GLY B N 1
ATOM 3180 C CA . GLY B 1 32 ? -15.602 28.938 1.646 1 94.81 32 GLY B CA 1
ATOM 3181 C C . GLY B 1 32 ? -16.016 29.344 0.248 1 94.81 32 GLY B C 1
ATOM 3182 O O . GLY B 1 32 ? -16.391 28.5 -0.567 1 94.81 32 GLY B O 1
ATOM 3183 N N . GLN B 1 33 ? -15.844 30.625 -0.071 1 94.38 33 GLN B N 1
ATOM 3184 C CA . GLN B 1 33 ? -16.281 31.156 -1.352 1 94.38 33 GLN B CA 1
ATOM 3185 C C . GLN B 1 33 ? -15.188 31.047 -2.406 1 94.38 33 GLN B C 1
ATOM 3187 O O . GLN B 1 33 ? -15.438 31.234 -3.598 1 94.38 33 GLN B O 1
ATOM 3192 N N . GLY B 1 34 ? -14.039 30.656 -1.935 1 90.19 34 GLY B N 1
ATOM 3193 C CA . GLY B 1 34 ? -12.883 30.5 -2.811 1 90.19 34 GLY B CA 1
ATOM 3194 C C . GLY B 1 34 ? -11.719 29.797 -2.148 1 90.19 34 GLY B C 1
ATOM 3195 O O . GLY B 1 34 ? -11.828 29.328 -1.012 1 90.19 34 GLY B O 1
ATOM 3196 N N . PRO B 1 35 ? -10.672 29.672 -2.871 1 86.31 35 PRO B N 1
ATOM 3197 C CA . PRO B 1 35 ? -9.492 28.969 -2.346 1 86.31 35 PRO B CA 1
ATOM 3198 C C . PRO B 1 35 ? -8.938 29.609 -1.081 1 86.31 35 PRO B C 1
ATOM 3200 O O . PRO B 1 35 ? -9.039 30.828 -0.914 1 86.31 35 PRO B O 1
ATOM 3203 N N . ARG B 1 36 ? -8.469 28.703 -0.255 1 75.06 36 ARG B N 1
ATOM 3204 C CA . ARG B 1 36 ? -7.852 29.172 0.979 1 75.06 36 ARG B CA 1
ATOM 3205 C C . ARG B 1 36 ? -6.5 29.828 0.699 1 75.06 36 ARG B C 1
ATOM 3207 O O . ARG B 1 36 ? -5.629 29.219 0.08 1 75.06 36 ARG B O 1
ATOM 3214 N N . ASP B 1 37 ? -6.383 30.969 1.063 1 67.5 37 ASP B N 1
ATOM 3215 C CA . ASP B 1 37 ? -5.168 31.734 0.817 1 67.5 37 ASP B CA 1
ATOM 3216 C C . ASP B 1 37 ? -4.445 32.062 2.125 1 67.5 37 ASP B C 1
ATOM 3218 O O . ASP B 1 37 ? -3.729 33.062 2.215 1 67.5 37 ASP B O 1
ATOM 3222 N N . SER B 1 38 ? -4.754 31.234 3.1 1 69.31 38 SER B N 1
ATOM 3223 C CA . SER B 1 38 ? -4.113 31.562 4.367 1 69.31 38 SER B CA 1
ATOM 3224 C C . SER B 1 38 ? -3.398 30.359 4.961 1 69.31 38 SER B C 1
ATOM 3226 O O . SER B 1 38 ? -3.65 29.219 4.555 1 69.31 38 SER B O 1
ATOM 3228 N N . GLY B 1 39 ? -2.393 30.703 5.598 1 73.5 39 GLY B N 1
ATOM 3229 C CA . GLY B 1 39 ? -1.653 29.672 6.328 1 73.5 39 GLY B CA 1
ATOM 3230 C C . GLY B 1 39 ? -0.166 29.969 6.414 1 73.5 39 GLY B C 1
ATOM 3231 O O . GLY B 1 39 ? 0.345 30.828 5.699 1 73.5 39 GLY B O 1
ATOM 3232 N N . THR B 1 40 ? 0.373 29.344 7.324 1 86.5 40 THR B N 1
ATOM 3233 C CA . THR B 1 40 ? 1.792 29.578 7.559 1 86.5 40 THR B CA 1
ATOM 3234 C C . THR B 1 40 ? 2.639 28.484 6.926 1 86.5 40 THR B C 1
ATOM 3236 O O . THR B 1 40 ? 2.807 28.453 5.703 1 86.5 40 THR B O 1
ATOM 3239 N N . GLY B 1 41 ? 3.037 27.484 7.664 1 93.5 41 GLY B N 1
ATOM 3240 C CA . GLY B 1 41 ? 3.857 26.391 7.172 1 93.5 41 GLY B CA 1
ATOM 3241 C C . GLY B 1 41 ? 3.254 25.031 7.438 1 93.5 41 GLY B C 1
ATOM 3242 O O . GLY B 1 41 ? 2.416 24.875 8.328 1 93.5 41 GLY B O 1
ATOM 3243 N N . ILE B 1 42 ? 3.598 24.125 6.598 1 95.75 42 ILE B N 1
ATOM 3244 C CA . ILE B 1 42 ? 3.139 22.75 6.77 1 95.75 42 ILE B CA 1
ATOM 3245 C C . ILE B 1 42 ? 4.289 21.781 6.492 1 95.75 42 ILE B C 1
ATOM 3247 O O . ILE B 1 42 ? 4.957 21.875 5.461 1 95.75 42 ILE B O 1
ATOM 3251 N N . TYR B 1 43 ? 4.504 20.938 7.453 1 96.75 43 TYR B N 1
ATOM 3252 C CA . TYR B 1 43 ? 5.582 19.953 7.383 1 96.75 43 TYR B CA 1
ATOM 3253 C C . TYR B 1 43 ? 5.07 18.609 6.863 1 96.75 43 TYR B C 1
ATOM 3255 O O . TYR B 1 43 ? 4.004 18.156 7.273 1 96.75 43 TYR B O 1
ATOM 3263 N N . VAL B 1 44 ? 5.797 18.016 5.902 1 96.62 44 VAL B N 1
ATOM 3264 C CA . VAL B 1 44 ? 5.422 16.734 5.316 1 96.62 44 VAL B CA 1
ATOM 3265 C C . VAL B 1 44 ? 6.57 15.734 5.477 1 96.62 44 VAL B C 1
ATOM 3267 O O . VAL B 1 44 ? 7.676 15.969 4.984 1 96.62 44 VAL B O 1
ATOM 3270 N N . TRP B 1 45 ? 6.277 14.648 6.145 1 95.38 45 TRP B N 1
ATOM 3271 C CA . TRP B 1 45 ? 7.277 13.609 6.363 1 95.38 45 TRP B CA 1
ATOM 3272 C C . TRP B 1 45 ? 7.555 12.844 5.074 1 95.38 45 TRP B C 1
ATOM 3274 O O . TRP B 1 45 ? 6.754 12.875 4.137 1 95.38 45 TRP B O 1
ATOM 3284 N N . PRO B 1 46 ? 8.68 12.062 5.02 1 94.5 46 PRO B N 1
ATOM 3285 C CA . PRO B 1 46 ? 9.055 11.336 3.805 1 94.5 46 PRO B CA 1
ATOM 3286 C C . PRO B 1 46 ? 7.977 10.375 3.328 1 94.5 46 PRO B C 1
ATOM 3288 O O . PRO B 1 46 ? 7.801 10.18 2.123 1 94.5 46 PRO B O 1
ATOM 3291 N N . GLN B 1 47 ? 7.254 9.82 4.254 1 93.31 47 GLN B N 1
ATOM 3292 C CA . GLN B 1 47 ? 6.199 8.867 3.918 1 93.31 47 GLN B CA 1
ATOM 3293 C C . GLN B 1 47 ? 5.145 9.516 3.021 1 93.31 47 GLN B C 1
ATOM 3295 O O . GLN B 1 47 ? 4.77 8.953 1.991 1 93.31 47 GLN B O 1
ATOM 3300 N N . ALA B 1 48 ? 4.789 10.703 3.381 1 95.56 48 ALA B N 1
ATOM 3301 C CA . ALA B 1 48 ? 3.738 11.391 2.639 1 95.56 48 ALA B CA 1
ATOM 3302 C C . ALA B 1 48 ? 4.297 12.047 1.38 1 95.56 48 ALA B C 1
ATOM 3304 O O . ALA B 1 48 ? 3.557 12.305 0.426 1 95.56 48 ALA B O 1
ATOM 3305 N N . MET B 1 49 ? 5.598 12.352 1.402 1 96.25 49 MET B N 1
ATOM 3306 C CA . MET B 1 49 ? 6.207 12.93 0.208 1 96.25 49 MET B CA 1
ATOM 3307 C C . MET B 1 49 ? 6.129 11.961 -0.966 1 96.25 49 MET B C 1
ATOM 3309 O O . MET B 1 49 ? 5.969 12.383 -2.113 1 96.25 49 MET B O 1
ATOM 3313 N N . GLN B 1 50 ? 6.219 10.703 -0.676 1 95.38 50 GLN B N 1
ATOM 3314 C CA . GLN B 1 50 ? 6.066 9.711 -1.731 1 95.38 50 GLN B CA 1
ATOM 3315 C C . GLN B 1 50 ? 4.648 9.719 -2.297 1 95.38 50 GLN B C 1
ATOM 3317 O O . GLN B 1 50 ? 4.453 9.555 -3.504 1 95.38 50 GLN B O 1
ATOM 3322 N N . VAL B 1 51 ? 3.684 9.891 -1.455 1 96.25 51 VAL B N 1
ATOM 3323 C CA . VAL B 1 51 ? 2.291 9.953 -1.882 1 96.25 51 VAL B CA 1
ATOM 3324 C C . VAL B 1 51 ? 2.068 11.203 -2.734 1 96.25 51 VAL B C 1
ATOM 3326 O O . VAL B 1 51 ? 1.419 11.141 -3.781 1 96.25 51 VAL B O 1
ATOM 3329 N N . LEU B 1 52 ? 2.686 12.297 -2.27 1 97.56 52 LEU B N 1
ATOM 3330 C CA . LEU B 1 52 ? 2.555 13.539 -3.023 1 97.56 52 LEU B CA 1
ATOM 3331 C C . LEU B 1 52 ? 3.188 13.406 -4.406 1 97.56 52 LEU B C 1
ATOM 3333 O O . LEU B 1 52 ? 2.652 13.93 -5.387 1 97.56 52 LEU B O 1
ATOM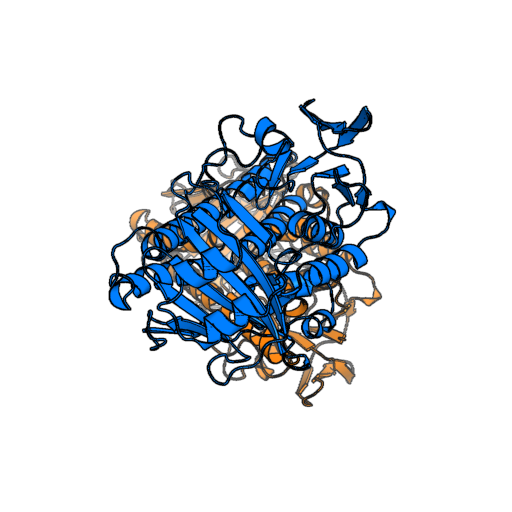 3337 N N . ARG B 1 53 ? 4.305 12.727 -4.441 1 97 53 ARG B N 1
ATOM 3338 C CA . ARG B 1 53 ? 4.953 12.484 -5.727 1 97 53 ARG B CA 1
ATOM 3339 C C . ARG B 1 53 ? 4.016 11.75 -6.684 1 97 53 ARG B C 1
ATOM 3341 O O . ARG B 1 53 ? 3.936 12.102 -7.867 1 97 53 ARG B O 1
ATOM 3348 N N . PHE B 1 54 ? 3.361 10.805 -6.191 1 94.75 54 PHE B N 1
ATOM 3349 C CA . PHE B 1 54 ? 2.387 10.062 -6.98 1 94.75 54 PHE B CA 1
ATOM 3350 C C . PHE B 1 54 ? 1.221 10.953 -7.383 1 94.75 54 PHE B C 1
ATOM 3352 O O . PHE B 1 54 ? 0.838 10.992 -8.555 1 94.75 54 PHE B O 1
ATOM 3359 N N . VAL B 1 55 ? 0.784 11.711 -6.449 1 95.31 55 VAL B N 1
ATOM 3360 C CA . VAL B 1 55 ? -0.39 12.562 -6.629 1 95.31 55 VAL B CA 1
ATOM 3361 C C . VAL B 1 55 ? -0.074 13.68 -7.617 1 95.31 55 VAL B C 1
ATOM 3363 O O . VAL B 1 55 ? -0.874 13.969 -8.508 1 95.31 55 VAL B O 1
ATOM 3366 N N . LEU B 1 56 ? 1.078 14.219 -7.527 1 95.88 56 LEU B N 1
ATOM 3367 C CA . LEU B 1 56 ? 1.416 15.406 -8.312 1 95.88 56 LEU B CA 1
ATOM 3368 C C . LEU B 1 56 ? 2.146 15.016 -9.594 1 95.88 56 LEU B C 1
ATOM 3370 O O . LEU B 1 56 ? 2.408 15.867 -10.445 1 95.88 56 LEU B O 1
ATOM 3374 N N . LYS B 1 57 ? 2.57 13.773 -9.797 1 91.06 57 LYS B N 1
ATOM 3375 C CA . LYS B 1 57 ? 3.045 13.117 -11.008 1 91.06 57 LYS B CA 1
ATOM 3376 C C . LYS B 1 57 ? 4.508 13.453 -11.281 1 91.06 57 LYS B C 1
ATOM 3378 O O . LYS B 1 57 ? 5.234 12.656 -11.875 1 91.06 57 LYS B O 1
ATOM 3383 N N . ASN B 1 58 ? 4.941 14.688 -10.953 1 89.81 58 ASN B N 1
ATOM 3384 C CA . ASN B 1 58 ? 6.328 15.023 -11.273 1 89.81 58 ASN B CA 1
ATOM 3385 C C . ASN B 1 58 ? 7.062 15.57 -10.055 1 89.81 58 ASN B C 1
ATOM 3387 O O . ASN B 1 58 ? 6.465 15.758 -8.992 1 89.81 58 ASN B O 1
ATOM 3391 N N . ARG B 1 59 ? 8.367 15.797 -10.227 1 94.06 59 ARG B N 1
ATOM 3392 C CA . ARG B 1 59 ? 9.234 16.172 -9.117 1 94.06 59 ARG B CA 1
ATOM 3393 C C . ARG B 1 59 ? 9.344 17.688 -8.992 1 94.06 59 ARG B C 1
ATOM 3395 O O . ARG B 1 59 ? 10.047 18.188 -8.117 1 94.06 59 ARG B O 1
ATOM 3402 N N . ASP B 1 60 ? 8.617 18.422 -9.797 1 93.88 60 ASP B N 1
ATOM 3403 C CA . ASP B 1 60 ? 8.734 19.891 -9.805 1 93.88 60 ASP B CA 1
ATOM 3404 C C . ASP B 1 60 ? 8.289 20.469 -8.461 1 93.88 60 ASP B C 1
ATOM 3406 O O . ASP B 1 60 ? 8.82 21.5 -8.023 1 93.88 60 ASP B O 1
ATOM 3410 N N . PHE B 1 61 ? 7.41 19.781 -7.805 1 96.06 61 PHE B N 1
ATOM 3411 C CA . PHE B 1 61 ? 6.863 20.297 -6.555 1 96.06 61 PHE B CA 1
ATOM 3412 C C . PHE B 1 61 ? 7.934 20.328 -5.473 1 96.06 61 PHE B C 1
ATOM 3414 O O . PHE B 1 61 ? 7.816 21.062 -4.496 1 96.06 61 PHE B O 1
ATOM 3421 N N . LEU B 1 62 ? 9 19.562 -5.637 1 95.94 62 LEU B N 1
ATOM 3422 C CA . LEU B 1 62 ? 10.086 19.516 -4.66 1 95.94 62 LEU B CA 1
ATOM 3423 C C . LEU B 1 62 ? 10.789 20.859 -4.547 1 95.94 62 LEU B C 1
ATOM 3425 O O . LEU B 1 62 ? 11.32 21.203 -3.484 1 95.94 62 LEU B O 1
ATOM 3429 N N . GLY B 1 63 ? 10.75 21.594 -5.625 1 94.88 63 GLY B N 1
ATOM 3430 C CA . GLY B 1 63 ? 11.391 22.906 -5.625 1 94.88 63 GLY B CA 1
ATOM 3431 C C . GLY B 1 63 ? 10.547 23.969 -4.969 1 94.88 63 GLY B C 1
ATOM 3432 O O . GLY B 1 63 ? 11.008 25.094 -4.762 1 94.88 63 GLY B O 1
ATOM 3433 N N . ARG B 1 64 ? 9.367 23.594 -4.555 1 95 64 ARG B N 1
ATOM 3434 C CA . ARG B 1 64 ? 8.43 24.578 -4.008 1 95 64 ARG B CA 1
ATOM 3435 C C . ARG B 1 64 ? 8.461 24.578 -2.482 1 95 64 ARG B C 1
ATOM 3437 O O . ARG B 1 64 ? 7.742 25.344 -1.838 1 95 64 ARG B O 1
ATOM 3444 N N . GLY B 1 65 ? 9.258 23.75 -1.906 1 96 65 GLY B N 1
ATOM 3445 C CA . GLY B 1 65 ? 9.445 23.656 -0.467 1 96 65 GLY B CA 1
ATOM 3446 C C . GLY B 1 65 ? 10.898 23.578 -0.057 1 96 65 GLY B C 1
ATOM 3447 O O . GLY B 1 65 ? 11.797 23.828 -0.871 1 96 65 GLY B O 1
ATOM 3448 N N . GLN B 1 66 ? 11.117 23.438 1.273 1 97.06 66 GLN B N 1
ATOM 3449 C CA . GLN B 1 66 ? 12.461 23.328 1.836 1 97.06 66 GLN B CA 1
ATOM 3450 C C . GLN B 1 66 ? 12.672 21.984 2.506 1 97.06 66 GLN B C 1
ATOM 3452 O O . GLN B 1 66 ? 11.875 21.562 3.355 1 97.06 66 GLN B O 1
ATOM 3457 N N . ALA B 1 67 ? 13.781 21.266 2.061 1 96.38 67 ALA B N 1
ATOM 3458 C CA . ALA B 1 67 ? 14.078 19.953 2.625 1 96.38 67 ALA B CA 1
ATOM 3459 C C . ALA B 1 67 ? 14.523 20.078 4.078 1 96.38 67 ALA B C 1
ATOM 3461 O O . ALA B 1 67 ? 15.281 20.984 4.43 1 96.38 67 ALA B O 1
ATOM 3462 N N . ILE B 1 68 ? 14.039 19.188 4.953 1 96.94 68 ILE B N 1
ATOM 3463 C CA . ILE B 1 68 ? 14.414 19.062 6.359 1 96.94 68 ILE B CA 1
ATOM 3464 C C . ILE B 1 68 ? 15.102 17.734 6.598 1 96.94 68 ILE B C 1
ATOM 3466 O O . ILE B 1 68 ? 14.523 16.672 6.328 1 96.94 68 ILE B O 1
ATOM 3470 N N . GLU B 1 69 ? 16.266 17.75 7.152 1 94.69 69 GLU B N 1
ATOM 3471 C CA . GLU B 1 69 ? 17.031 16.516 7.281 1 94.69 69 GLU B CA 1
ATOM 3472 C C . GLU B 1 69 ? 17.062 16.031 8.727 1 94.69 69 GLU B C 1
ATOM 3474 O O . GLU B 1 69 ? 17.219 14.844 8.984 1 94.69 69 GLU B O 1
ATOM 3479 N N . PHE B 1 70 ? 16.875 17.016 9.641 1 94.75 70 PHE B N 1
ATOM 3480 C CA . PHE B 1 70 ? 16.984 16.656 11.047 1 94.75 70 PHE B CA 1
ATOM 3481 C C . PHE B 1 70 ? 15.906 17.344 11.875 1 94.75 70 PHE B C 1
ATOM 3483 O O . PHE B 1 70 ? 15.43 18.422 11.508 1 94.75 70 PHE B O 1
ATOM 3490 N N . LEU B 1 71 ? 15.516 16.703 12.977 1 93.44 71 LEU B N 1
ATOM 3491 C CA . LEU B 1 71 ? 14.781 17.312 14.078 1 93.44 71 LEU B CA 1
ATOM 3492 C C . LEU B 1 71 ? 15.656 17.406 15.32 1 93.44 71 LEU B C 1
ATOM 3494 O O . LEU B 1 71 ? 16.047 16.391 15.898 1 93.44 71 LEU B O 1
ATOM 3498 N N . ASP B 1 72 ? 15.938 18.641 15.734 1 95.06 72 ASP B N 1
ATOM 3499 C CA . ASP B 1 72 ? 16.797 18.875 16.891 1 95.06 72 ASP B CA 1
ATOM 3500 C C . ASP B 1 72 ? 16.016 19.438 18.062 1 95.06 72 ASP B C 1
ATOM 3502 O O . ASP B 1 72 ? 15.242 20.391 17.906 1 95.06 72 ASP B O 1
ATOM 3506 N N . THR B 1 73 ? 16.219 18.812 19.188 1 93.5 73 THR B N 1
ATOM 3507 C CA . THR B 1 73 ? 15.641 19.328 20.422 1 93.5 73 THR B CA 1
ATOM 3508 C C . THR B 1 73 ? 16.719 19.984 21.297 1 93.5 73 THR B C 1
ATOM 3510 O O . THR B 1 73 ? 17.75 19.375 21.562 1 93.5 73 THR B O 1
ATOM 3513 N N . HIS B 1 74 ? 16.406 21.234 21.656 1 94.25 74 HIS B N 1
ATOM 3514 C CA . HIS B 1 74 ? 17.312 22 22.5 1 94.25 74 HIS B CA 1
ATOM 3515 C C . HIS B 1 74 ? 16.672 22.328 23.844 1 94.25 74 HIS B C 1
ATOM 3517 O O . HIS B 1 74 ? 15.445 22.391 23.953 1 94.25 74 HIS B O 1
ATOM 3523 N N . ASP B 1 75 ? 17.562 22.516 24.781 1 91.06 75 ASP B N 1
ATOM 3524 C CA . ASP B 1 75 ? 17.047 22.984 26.062 1 91.06 75 ASP B CA 1
ATOM 3525 C C . ASP B 1 75 ? 16.859 24.5 26.062 1 91.06 75 ASP B C 1
ATOM 3527 O O . ASP B 1 75 ? 16.969 25.141 25.016 1 91.06 75 ASP B O 1
ATOM 3531 N N . LYS B 1 76 ? 16.562 25.078 27.234 1 89.88 76 LYS B N 1
ATOM 3532 C CA . LYS B 1 76 ? 16.203 26.484 27.375 1 89.88 76 LYS B CA 1
ATOM 3533 C C . LYS B 1 76 ? 17.406 27.391 27.094 1 89.88 76 LYS B C 1
ATOM 3535 O O . LYS B 1 76 ? 17.234 28.562 26.766 1 89.88 76 LYS B O 1
ATOM 3540 N N . GLN B 1 77 ? 18.562 26.844 27.172 1 90.56 77 GLN B N 1
ATOM 3541 C CA . GLN B 1 77 ? 19.781 27.625 26.953 1 90.56 77 GLN B CA 1
ATOM 3542 C C . GLN B 1 77 ? 20.281 27.453 25.516 1 90.56 77 GLN B C 1
ATOM 3544 O O . GLN B 1 77 ? 21.281 28.062 25.125 1 90.56 77 GLN B O 1
ATOM 3549 N N . GLY B 1 78 ? 19.594 26.625 24.703 1 92.25 78 GLY B N 1
ATOM 3550 C CA . GLY B 1 78 ? 19.969 26.406 23.312 1 92.25 78 GLY B CA 1
ATOM 3551 C C . GLY B 1 78 ? 20.906 25.234 23.125 1 92.25 78 GLY B C 1
ATOM 3552 O O . GLY B 1 78 ? 21.406 25 22.016 1 92.25 78 GLY B O 1
ATOM 3553 N N . ARG B 1 79 ? 21.234 24.469 24.219 1 93.31 79 ARG B N 1
ATOM 3554 C CA . ARG B 1 79 ? 22.094 23.297 24.109 1 93.31 79 ARG B CA 1
ATOM 3555 C C . ARG B 1 79 ? 21.344 22.125 23.5 1 93.31 79 ARG B C 1
ATOM 3557 O O . ARG B 1 79 ? 20.188 21.875 23.844 1 93.31 79 ARG B O 1
ATOM 3564 N N . LEU B 1 80 ? 21.906 21.406 22.625 1 93.75 80 LEU B N 1
ATOM 3565 C CA . LEU B 1 80 ? 21.312 20.281 21.922 1 93.75 80 LEU B CA 1
ATOM 3566 C C . LEU B 1 80 ? 21.094 19.109 22.875 1 93.75 80 LEU B C 1
ATOM 3568 O O . LEU B 1 80 ? 22.047 18.641 23.516 1 93.75 80 LEU B O 1
ATOM 3572 N N . ILE B 1 81 ? 19.875 18.641 22.969 1 89.19 81 ILE B N 1
ATOM 3573 C CA . ILE B 1 81 ? 19.516 17.484 23.781 1 89.19 81 ILE B CA 1
ATOM 3574 C C . ILE B 1 81 ? 19.5 16.234 22.922 1 89.19 81 ILE B C 1
ATOM 3576 O O . ILE B 1 81 ? 20 15.18 23.344 1 89.19 81 ILE B O 1
ATOM 3580 N N . HIS B 1 82 ? 18.953 16.422 21.797 1 89.56 82 HIS B N 1
ATOM 3581 C CA . HIS B 1 82 ? 18.75 15.266 20.922 1 89.56 82 HIS B CA 1
ATOM 3582 C C . HIS B 1 82 ? 18.656 15.695 19.469 1 89.56 82 HIS B C 1
ATOM 3584 O O . HIS B 1 82 ? 18.031 16.719 19.156 1 89.56 82 HIS B O 1
ATOM 3590 N N . SER B 1 83 ? 19.359 14.938 18.594 1 91.44 83 SER B N 1
ATOM 3591 C CA . SER B 1 83 ? 19.25 15.117 17.141 1 91.44 83 SER B CA 1
ATOM 3592 C C . SER B 1 83 ? 18.781 13.844 16.469 1 91.44 83 SER B C 1
ATOM 3594 O O . SER B 1 83 ? 19.344 12.773 16.672 1 91.44 83 SER B O 1
ATOM 3596 N N . GLN B 1 84 ? 17.719 14.055 15.672 1 86.69 84 GLN B N 1
ATOM 3597 C CA . GLN B 1 84 ? 17.125 12.898 15.016 1 8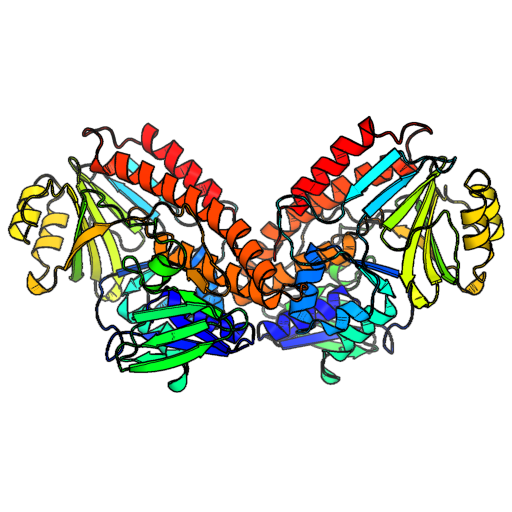6.69 84 GLN B CA 1
ATOM 3598 C C . GLN B 1 84 ? 17.078 13.078 13.5 1 86.69 84 GLN B C 1
ATOM 3600 O O . GLN B 1 84 ? 16.5 14.047 13.008 1 86.69 84 GLN B O 1
ATOM 3605 N N . PRO B 1 85 ? 17.688 12.125 12.766 1 89 85 PRO B N 1
ATOM 3606 C CA . PRO B 1 85 ? 17.469 12.164 11.32 1 89 85 PRO B CA 1
ATOM 3607 C C . PRO B 1 85 ? 16.016 11.883 10.953 1 89 85 PRO B C 1
ATOM 3609 O O . PRO B 1 85 ? 15.352 11.062 11.594 1 89 85 PRO B O 1
ATOM 3612 N N . VAL B 1 86 ? 15.578 12.625 9.969 1 88.5 86 VAL B N 1
ATOM 3613 C CA . VAL B 1 86 ? 14.172 12.484 9.602 1 88.5 86 VAL B CA 1
ATOM 3614 C C . VAL B 1 86 ? 13.984 11.234 8.742 1 88.5 86 VAL B C 1
ATOM 3616 O O . VAL B 1 86 ? 12.914 10.625 8.75 1 88.5 86 VAL B O 1
ATOM 3619 N N . ARG B 1 87 ? 14.922 10.781 7.941 1 83.06 87 ARG B N 1
ATOM 3620 C CA . ARG B 1 87 ? 14.828 9.547 7.16 1 83.06 87 ARG B CA 1
ATOM 3621 C C . ARG B 1 87 ? 15.297 8.344 7.977 1 83.06 87 ARG B C 1
ATOM 3623 O O . ARG B 1 87 ? 16.453 8.289 8.391 1 83.06 87 ARG B O 1
ATOM 3630 N N . PRO B 1 88 ? 14.352 7.508 8.312 1 70.06 88 PRO B N 1
ATOM 3631 C CA . PRO B 1 88 ? 14.734 6.348 9.109 1 70.06 88 PRO B CA 1
ATOM 3632 C C . PRO B 1 88 ? 15.758 5.453 8.414 1 70.06 88 PRO B C 1
ATOM 3634 O O . PRO B 1 88 ? 15.664 5.234 7.203 1 70.06 88 PRO B O 1
ATOM 3637 N N . GLU B 1 89 ? 16.734 5.07 9.219 1 71.69 89 GLU B N 1
ATOM 3638 C CA . GLU B 1 89 ? 17.734 4.156 8.688 1 71.69 89 GLU B CA 1
ATOM 3639 C C . GLU B 1 89 ? 17.109 2.826 8.281 1 71.69 89 GLU B C 1
ATOM 3641 O O . GLU B 1 89 ? 16.203 2.334 8.953 1 71.69 89 GLU B O 1
ATOM 3646 N N . GLY B 1 90 ? 17.422 2.375 7.211 1 74.5 90 GLY B N 1
ATOM 3647 C CA . GLY B 1 90 ? 17.047 1.012 6.879 1 74.5 90 GLY B CA 1
ATOM 3648 C C . GLY B 1 90 ? 15.773 0.931 6.043 1 74.5 90 GLY B C 1
ATOM 3649 O O . GLY B 1 90 ? 15.492 -0.102 5.43 1 74.5 90 GLY B O 1
ATOM 3650 N N . LEU B 1 91 ? 15.016 2.098 5.977 1 79.31 91 LEU B N 1
ATOM 3651 C CA . LEU B 1 91 ? 13.758 1.999 5.246 1 79.31 91 LEU B CA 1
ATOM 3652 C C . LEU B 1 91 ? 13.945 2.395 3.785 1 79.31 91 LEU B C 1
ATOM 3654 O O . LEU B 1 91 ? 13.094 2.105 2.945 1 79.31 91 LEU B O 1
ATOM 3658 N N . GLY B 1 92 ? 15.016 3.105 3.527 1 86 92 GLY B N 1
ATOM 3659 C CA . GLY B 1 92 ? 15.336 3.455 2.152 1 86 92 GLY B CA 1
ATOM 3660 C C . GLY B 1 92 ? 14.25 4.27 1.478 1 86 92 GLY B C 1
ATOM 3661 O O . GLY B 1 92 ? 13.953 4.062 0.299 1 86 92 GLY B O 1
ATOM 3662 N N . ILE B 1 93 ? 13.57 5.117 2.203 1 88.25 93 ILE B N 1
ATOM 3663 C CA . ILE B 1 93 ? 12.523 5.941 1.604 1 88.25 93 ILE B CA 1
ATOM 3664 C C . ILE B 1 93 ? 13.156 6.984 0.688 1 88.25 93 ILE B C 1
ATOM 3666 O O . ILE B 1 93 ? 13.922 7.836 1.143 1 88.25 93 ILE B O 1
ATOM 3670 N N . PRO B 1 94 ? 12.836 6.891 -0.555 1 91.38 94 PRO B N 1
ATOM 3671 C CA . PRO B 1 94 ? 13.477 7.777 -1.521 1 91.38 94 PRO B CA 1
ATOM 3672 C C . PRO B 1 94 ? 12.797 9.141 -1.626 1 91.38 94 PRO B C 1
ATOM 3674 O O . PRO B 1 94 ? 12.43 9.57 -2.723 1 91.38 94 PRO B O 1
ATOM 3677 N N . ALA B 1 95 ? 12.648 9.805 -0.524 1 93.25 95 ALA B N 1
ATOM 3678 C CA . ALA B 1 95 ? 12 11.109 -0.441 1 93.25 95 ALA B CA 1
ATOM 3679 C C . ALA B 1 95 ? 12.508 11.898 0.764 1 93.25 95 ALA B C 1
ATOM 3681 O O . ALA B 1 95 ? 12.758 11.32 1.827 1 93.25 95 ALA B O 1
ATOM 3682 N N . PRO B 1 96 ? 12.68 13.172 0.625 1 93.5 96 PRO B N 1
ATOM 3683 C CA . PRO B 1 96 ? 12.977 14.016 1.784 1 93.5 96 PRO B CA 1
ATOM 3684 C C . PRO B 1 96 ? 11.719 14.391 2.578 1 93.5 96 PRO B C 1
ATOM 3686 O O . PRO B 1 96 ? 10.602 14.203 2.096 1 93.5 96 PRO B O 1
ATOM 3689 N N . ALA B 1 97 ? 11.922 14.766 3.84 1 95.94 97 ALA B N 1
ATOM 3690 C CA . ALA B 1 97 ? 10.883 15.578 4.477 1 95.94 97 ALA B CA 1
ATOM 3691 C C . ALA B 1 97 ? 10.953 17.031 3.998 1 95.94 97 ALA B C 1
ATOM 3693 O O . ALA B 1 97 ? 12.031 17.547 3.713 1 95.94 97 ALA B O 1
ATOM 3694 N N . MET B 1 98 ? 9.805 17.625 3.955 1 96.94 98 MET B N 1
ATOM 3695 C CA . MET B 1 98 ? 9.836 18.984 3.412 1 96.94 98 MET B CA 1
ATOM 3696 C C . MET B 1 98 ? 8.891 19.906 4.188 1 96.94 98 MET B C 1
ATOM 3698 O O . MET B 1 98 ? 7.852 19.469 4.676 1 96.94 98 MET B O 1
ATOM 3702 N N . MET B 1 99 ? 9.289 21.109 4.262 1 97.5 99 MET B N 1
ATOM 3703 C CA . MET B 1 99 ? 8.438 22.203 4.734 1 97.5 99 MET B CA 1
ATOM 3704 C C . MET B 1 99 ? 7.949 23.047 3.572 1 97.5 99 MET B C 1
ATOM 3706 O O . MET B 1 99 ? 8.734 23.453 2.715 1 97.5 99 MET B O 1
ATOM 3710 N N . PHE B 1 100 ? 6.641 23.234 3.504 1 96.81 100 PHE B N 1
ATOM 3711 C CA . PHE B 1 100 ? 6.016 24.094 2.508 1 96.81 100 PHE B CA 1
ATOM 3712 C C . PHE B 1 100 ? 5.297 25.266 3.178 1 96.81 100 PHE B C 1
ATOM 3714 O O . PHE B 1 100 ? 4.871 25.156 4.328 1 96.81 100 PHE B O 1
ATOM 3721 N N . LEU B 1 101 ? 5.262 26.375 2.416 1 95.56 101 LEU B N 1
ATOM 3722 C CA . LEU B 1 101 ? 4.129 27.25 2.717 1 95.56 101 LEU B CA 1
ATOM 3723 C C . LEU B 1 101 ? 2.809 26.531 2.461 1 95.56 101 LEU B C 1
ATOM 3725 O O . LEU B 1 101 ? 2.623 25.922 1.407 1 95.56 101 LEU B O 1
ATOM 3729 N N . ARG B 1 102 ? 1.951 26.594 3.404 1 94.38 102 ARG B N 1
ATOM 3730 C CA . ARG B 1 102 ? 0.684 25.875 3.277 1 94.38 102 ARG B CA 1
ATOM 3731 C C . ARG B 1 102 ? -0.046 26.281 2.002 1 94.38 102 ARG B C 1
ATOM 3733 O O . ARG B 1 102 ? -0.608 25.438 1.306 1 94.38 102 ARG B O 1
ATOM 3740 N N . THR B 1 103 ? 0.003 27.531 1.667 1 93.75 103 THR B N 1
ATOM 3741 C CA . THR B 1 103 ? -0.666 28.078 0.484 1 93.75 103 THR B CA 1
ATOM 3742 C C . THR B 1 103 ? -0.039 27.516 -0.789 1 93.75 103 THR B C 1
ATOM 3744 O O . THR B 1 103 ? -0.735 27.281 -1.78 1 93.75 103 THR B O 1
ATOM 3747 N N . GLU B 1 104 ? 1.231 27.266 -0.728 1 94.25 104 GLU B N 1
ATOM 3748 C CA . GLU B 1 104 ? 1.916 26.719 -1.893 1 94.25 104 GLU B CA 1
ATOM 3749 C C . GLU B 1 104 ? 1.479 25.281 -2.16 1 94.25 104 GLU B C 1
ATOM 3751 O O . GLU B 1 104 ? 1.213 24.906 -3.305 1 94.25 104 GLU B O 1
ATOM 3756 N N . LEU B 1 105 ? 1.434 24.547 -1.146 1 95.69 105 LEU B N 1
ATOM 3757 C CA . LEU B 1 105 ? 0.996 23.172 -1.31 1 95.69 105 LEU B CA 1
ATOM 3758 C C . LEU B 1 105 ? -0.467 23.109 -1.733 1 95.69 105 LEU B C 1
ATOM 3760 O O . LEU B 1 105 ? -0.838 22.297 -2.586 1 95.69 105 LEU B O 1
ATOM 3764 N N . PHE B 1 106 ? -1.235 23.953 -1.177 1 95.88 106 PHE B N 1
ATOM 3765 C CA . PHE B 1 106 ? -2.641 24.047 -1.559 1 95.88 106 PHE B CA 1
ATOM 3766 C C . PHE B 1 106 ? -2.777 24.328 -3.049 1 95.88 106 PHE B C 1
ATOM 3768 O O . PHE B 1 106 ? -3.533 23.656 -3.748 1 95.88 106 PHE B O 1
ATOM 3775 N N . ARG B 1 107 ? -2.041 25.281 -3.514 1 94.88 107 ARG B N 1
ATOM 3776 C CA . ARG B 1 107 ? -2.105 25.672 -4.918 1 94.88 107 ARG B CA 1
ATOM 3777 C C . ARG B 1 107 ? -1.67 24.531 -5.828 1 94.88 107 ARG B C 1
ATOM 3779 O O . ARG B 1 107 ? -2.273 24.297 -6.879 1 94.88 107 ARG B O 1
ATOM 3786 N N . LEU B 1 108 ? -0.652 23.875 -5.438 1 95.75 108 LEU B N 1
ATOM 3787 C CA . LEU B 1 108 ? -0.166 22.734 -6.207 1 95.75 108 LEU B CA 1
ATOM 3788 C C . LEU B 1 108 ? -1.246 21.656 -6.34 1 95.75 108 LEU B C 1
ATOM 3790 O O . LEU B 1 108 ? -1.485 21.141 -7.434 1 95.75 108 LEU B O 1
ATOM 3794 N N . LEU B 1 109 ? -1.935 21.375 -5.242 1 97 109 LEU B N 1
ATOM 3795 C CA . LEU B 1 109 ? -2.977 20.344 -5.242 1 97 109 LEU B CA 1
ATOM 3796 C C . LEU B 1 109 ? -4.195 20.828 -6.027 1 97 109 LEU B C 1
ATOM 3798 O O . LEU B 1 109 ? -4.734 20.078 -6.852 1 97 109 LEU B O 1
ATOM 3802 N N . ALA B 1 110 ? -4.594 22.047 -5.789 1 95.81 110 ALA B N 1
ATOM 3803 C CA . ALA B 1 110 ? -5.762 22.609 -6.477 1 95.81 110 ALA B CA 1
ATOM 3804 C C . ALA B 1 110 ? -5.543 22.641 -7.984 1 95.81 110 ALA B C 1
ATOM 3806 O O . ALA B 1 110 ? -6.457 22.359 -8.758 1 95.81 110 ALA B O 1
ATOM 3807 N N . ALA B 1 111 ? -4.332 22.938 -8.398 1 95.19 111 ALA B N 1
ATOM 3808 C CA . ALA B 1 111 ? -3.998 23.062 -9.812 1 95.19 111 ALA B CA 1
ATOM 3809 C C . ALA B 1 111 ? -4.047 21.703 -10.5 1 95.19 111 ALA B C 1
ATOM 3811 O O . ALA B 1 111 ? -4.117 21.625 -11.734 1 95.19 111 ALA B O 1
ATOM 3812 N N . SER B 1 112 ? -3.977 20.672 -9.719 1 95.75 112 SER B N 1
ATOM 3813 C CA . SER B 1 112 ? -3.988 19.328 -10.266 1 95.75 112 SER B CA 1
ATOM 3814 C C . SER B 1 112 ? -5.414 18.844 -10.508 1 95.75 112 SER B C 1
ATOM 3816 O O . SER B 1 112 ? -5.621 17.719 -11 1 95.75 112 SER B O 1
ATOM 3818 N N . LEU B 1 113 ? -6.418 19.641 -10.133 1 96.81 113 LEU B N 1
ATOM 3819 C CA . LEU B 1 113 ? -7.828 19.328 -10.336 1 96.81 113 LEU B CA 1
ATOM 3820 C C . LEU B 1 113 ? -8.445 20.266 -11.367 1 96.81 113 LEU B C 1
ATOM 3822 O O . LEU B 1 113 ? -7.934 21.359 -11.609 1 96.81 113 LEU B O 1
ATOM 3826 N N . GLU B 1 114 ? -9.508 19.812 -12.008 1 96.31 114 GLU B N 1
ATOM 3827 C CA . GLU B 1 114 ? -10.266 20.656 -12.922 1 96.31 114 GLU B CA 1
ATOM 3828 C C . GLU B 1 114 ? -11.188 21.609 -12.156 1 96.31 114 GLU B C 1
ATOM 3830 O O . GLU B 1 114 ? -11.531 21.344 -11 1 96.31 114 GLU B O 1
ATOM 3835 N N . GLU B 1 115 ? -11.531 22.625 -12.805 1 92.56 115 GLU B N 1
ATOM 3836 C CA . GLU B 1 115 ? -12.391 23.625 -12.18 1 92.56 115 GLU B CA 1
ATOM 3837 C C . GLU B 1 115 ? -13.703 23 -11.703 1 92.56 115 GLU B C 1
ATOM 3839 O O . GLU B 1 115 ? -14.219 23.359 -10.641 1 92.56 115 GLU B O 1
ATOM 3844 N N . ARG B 1 116 ? -14.203 22.109 -12.391 1 94.25 116 ARG B N 1
ATOM 3845 C CA . ARG B 1 116 ? -15.484 21.484 -12.078 1 94.25 116 ARG B CA 1
ATOM 3846 C C . ARG B 1 116 ? -15.359 20.562 -10.875 1 94.25 116 ARG B C 1
ATOM 3848 O O . ARG B 1 116 ? -16.359 20.125 -10.305 1 94.25 116 ARG B O 1
ATOM 3855 N N . ASP B 1 117 ? -14.125 20.266 -10.492 1 97.75 117 ASP B N 1
ATOM 3856 C CA . ASP B 1 117 ? -13.891 19.266 -9.453 1 97.75 117 ASP B CA 1
ATOM 3857 C C . ASP B 1 117 ? -14.062 19.875 -8.062 1 97.75 117 ASP B C 1
ATOM 3859 O O . ASP B 1 117 ? -14.172 19.156 -7.07 1 97.75 117 ASP B O 1
ATOM 3863 N N . ILE B 1 118 ? -14.039 21.188 -7.938 1 98.06 118 ILE B N 1
ATOM 3864 C CA . ILE B 1 118 ? -14.18 21.859 -6.656 1 98.06 118 ILE B CA 1
ATOM 3865 C C . ILE B 1 118 ? -15.344 22.844 -6.715 1 98.06 118 ILE B C 1
ATOM 3867 O O . ILE B 1 118 ? -15.391 23.719 -7.586 1 98.06 118 ILE B O 1
ATOM 3871 N N . ARG B 1 119 ? -16.234 22.703 -5.832 1 98.19 119 ARG B N 1
ATOM 3872 C CA . ARG B 1 119 ? -17.375 23.609 -5.727 1 98.19 119 ARG B CA 1
ATOM 3873 C C . ARG B 1 119 ? -17.328 24.391 -4.418 1 98.19 119 ARG B C 1
ATOM 3875 O O . ARG B 1 119 ? -17.5 23.812 -3.34 1 98.19 119 ARG B O 1
ATOM 3882 N N . TYR B 1 120 ? -17.172 25.688 -4.535 1 97.06 120 TYR B N 1
ATOM 3883 C CA . TYR B 1 120 ? -17.078 26.578 -3.381 1 97.06 120 TYR B CA 1
ATOM 3884 C C . TYR B 1 120 ? -18.469 27.078 -2.977 1 97.06 120 TYR B C 1
ATOM 3886 O O . TYR B 1 120 ? -19.422 26.969 -3.75 1 97.06 120 TYR B O 1
ATOM 3894 N N . GLY B 1 121 ? -18.531 27.578 -1.734 1 97 121 GLY B N 1
ATOM 3895 C CA . GLY B 1 121 ? -19.797 28.078 -1.218 1 97 121 GLY B CA 1
ATOM 3896 C C . GLY B 1 121 ? -20.812 26.984 -0.933 1 97 121 GLY B C 1
ATOM 3897 O O . GLY B 1 121 ? -22.016 27.219 -0.943 1 97 121 GLY B O 1
ATOM 3898 N N . MET B 1 122 ? -20.297 25.797 -0.775 1 97.44 122 MET B N 1
ATOM 3899 C CA . MET B 1 122 ? -21.141 24.625 -0.583 1 97.44 122 MET B CA 1
ATOM 3900 C C . MET B 1 122 ? -20.719 23.844 0.655 1 97.44 122 MET B C 1
ATOM 3902 O O . MET B 1 122 ? -20.344 22.672 0.558 1 97.44 122 MET B O 1
ATOM 3906 N N . GLY B 1 123 ? -20.938 24.453 1.78 1 97.44 123 GLY B N 1
ATOM 3907 C CA . GLY B 1 123 ? -20.703 23.781 3.043 1 97.44 123 GLY B CA 1
ATOM 3908 C C . GLY B 1 123 ? -21.734 22.719 3.357 1 97.44 123 GLY B C 1
ATOM 3909 O O . GLY B 1 123 ? -22.922 22.906 3.107 1 97.44 123 GLY B O 1
ATOM 3910 N N . CYS B 1 124 ? -21.312 21.594 3.83 1 98.44 124 CYS B N 1
ATOM 3911 C CA . CYS B 1 124 ? -22.219 20.516 4.223 1 98.44 124 CYS B CA 1
ATOM 3912 C C . CYS B 1 124 ? -22.969 20.875 5.5 1 98.44 124 CYS B C 1
ATOM 3914 O O . CYS B 1 124 ? -22.359 21.172 6.527 1 98.44 124 CYS B O 1
ATOM 3916 N N . GLU B 1 125 ? -24.234 20.797 5.445 1 98 125 GLU B N 1
ATOM 3917 C CA . GLU B 1 125 ? -25.047 21.141 6.609 1 98 125 GLU B CA 1
ATOM 3918 C C . GLU B 1 125 ? -25.719 19.906 7.203 1 98 125 GLU B C 1
ATOM 3920 O O . GLU B 1 125 ? -25.938 19.844 8.414 1 98 125 GLU B O 1
ATOM 3925 N N . ARG B 1 126 ? -26.031 19.047 6.309 1 97.31 126 ARG B N 1
ATOM 3926 C CA . ARG B 1 126 ? -26.781 17.859 6.762 1 97.31 126 ARG B CA 1
ATOM 3927 C C . ARG B 1 126 ? -26.562 16.688 5.82 1 97.31 126 ARG B C 1
ATOM 3929 O O . ARG B 1 126 ? -26.438 16.859 4.609 1 97.31 126 ARG B O 1
ATOM 3936 N N . LEU B 1 127 ? -26.531 15.508 6.465 1 98.25 127 LEU B N 1
ATOM 3937 C CA . LEU B 1 127 ? -26.453 14.266 5.711 1 98.25 127 LEU B CA 1
ATOM 3938 C C . LEU B 1 127 ? -27.609 13.344 6.062 1 98.25 127 LEU B C 1
ATOM 3940 O O . LEU B 1 127 ? -28.047 13.297 7.215 1 98.25 127 LEU B O 1
ATOM 3944 N N . GLU B 1 128 ? -28.094 12.656 5.043 1 96.88 128 GLU B N 1
ATOM 3945 C CA . GLU B 1 128 ? -29.109 11.617 5.223 1 96.88 128 GLU B CA 1
ATOM 3946 C C . GLU B 1 128 ? -28.75 10.359 4.441 1 96.88 128 GLU B C 1
ATOM 3948 O O . GLU B 1 128 ? -28.547 10.406 3.225 1 96.88 128 GLU B O 1
ATOM 3953 N N . ASP B 1 129 ? -28.578 9.297 5.148 1 92.38 129 ASP B N 1
ATOM 3954 C CA . ASP B 1 129 ? -28.312 8.016 4.504 1 92.38 129 ASP B CA 1
ATOM 3955 C C . ASP B 1 129 ? -29.609 7.359 4.035 1 92.38 129 ASP B C 1
ATOM 3957 O O . ASP B 1 129 ? -30.422 6.938 4.855 1 92.38 129 ASP B O 1
ATOM 3961 N N . LEU B 1 130 ? -29.766 7.145 2.738 1 94.5 130 LEU B N 1
ATOM 3962 C CA . LEU B 1 130 ? -30.984 6.574 2.164 1 94.5 130 LEU B CA 1
ATOM 3963 C C . LEU B 1 130 ? -30.797 5.094 1.85 1 94.5 130 LEU B C 1
ATOM 3965 O O . LEU B 1 130 ? -31.641 4.473 1.214 1 94.5 130 LEU B O 1
ATOM 3969 N N . GLY B 1 131 ? -29.719 4.504 2.248 1 89.94 131 GLY B N 1
ATOM 3970 C CA . GLY B 1 131 ? -29.422 3.1 2.004 1 89.94 131 GLY B CA 1
ATOM 3971 C C . GLY B 1 131 ? -28.562 2.877 0.77 1 89.94 131 GLY B C 1
ATOM 3972 O O . GLY B 1 131 ? -27.438 2.369 0.864 1 89.94 131 GLY B O 1
ATOM 3973 N N . ASP B 1 132 ? -29.094 3.438 -0.396 1 91.38 132 ASP B N 1
ATOM 3974 C CA . ASP B 1 132 ? -28.375 3.229 -1.646 1 91.38 132 ASP B CA 1
ATOM 3975 C C . ASP B 1 132 ? -27.609 4.484 -2.057 1 91.38 132 ASP B C 1
ATOM 3977 O O . ASP B 1 132 ? -26.781 4.445 -2.969 1 91.38 132 ASP B O 1
ATOM 3981 N N . GLN B 1 133 ? -27.922 5.559 -1.313 1 96.62 133 GLN B N 1
ATOM 3982 C CA . GLN B 1 133 ? -27.234 6.824 -1.545 1 96.62 133 GLN B CA 1
ATOM 3983 C C . GLN B 1 133 ? -27.266 7.699 -0.294 1 96.62 133 GLN B C 1
ATOM 3985 O O . GLN B 1 133 ? -28.016 7.43 0.646 1 96.62 133 GLN B O 1
ATOM 3990 N N . VAL B 1 134 ? -26.422 8.695 -0.291 1 98 134 VAL B N 1
ATOM 3991 C CA . VAL B 1 134 ? -26.391 9.703 0.765 1 98 134 VAL B CA 1
ATOM 3992 C C . VAL B 1 134 ? -26.797 11.062 0.193 1 98 134 VAL B C 1
ATOM 3994 O O . VAL B 1 134 ? -26.234 11.508 -0.806 1 98 134 VAL B O 1
ATOM 3997 N N . GLN B 1 135 ? -27.766 11.617 0.788 1 98.5 135 GLN B N 1
ATOM 3998 C CA . GLN B 1 135 ? -28.156 12.969 0.412 1 98.5 135 GLN B CA 1
ATOM 3999 C C . GLN B 1 135 ? -27.422 14.008 1.257 1 98.5 135 GLN B C 1
ATOM 4001 O O . GLN B 1 135 ? -27.406 13.914 2.486 1 98.5 135 GLN B O 1
ATOM 4006 N N . VAL B 1 136 ? -26.844 15.008 0.602 1 98.69 136 VAL B N 1
ATOM 4007 C CA . VAL B 1 136 ? -26.141 16.094 1.277 1 98.69 136 VAL B CA 1
ATOM 4008 C C . VAL B 1 136 ? -26.891 17.406 1.056 1 98.69 136 VAL B C 1
ATOM 4010 O O . VAL B 1 136 ? -27.203 17.766 -0.082 1 98.69 136 VAL B O 1
ATOM 4013 N N . THR B 1 137 ? -27.188 18.031 2.1 1 98.69 137 THR B N 1
ATOM 4014 C CA . THR B 1 137 ? -27.703 19.391 2.043 1 98.69 137 THR B CA 1
ATOM 4015 C C . THR B 1 137 ? -26.594 20.422 2.281 1 98.69 137 THR B C 1
ATOM 4017 O O . THR B 1 137 ? -25.906 20.359 3.297 1 98.69 137 THR B O 1
ATOM 4020 N N . PHE B 1 138 ? -26.516 21.328 1.332 1 98.44 138 PHE B N 1
ATOM 4021 C CA . PHE B 1 138 ? -25.438 22.312 1.413 1 98.44 138 PHE B CA 1
ATOM 4022 C C . PHE B 1 138 ? -25.969 23.641 1.936 1 98.44 138 PHE B C 1
ATOM 4024 O O . PHE B 1 138 ? -27.188 23.844 2 1 98.44 138 PHE B O 1
ATOM 4031 N N . SER B 1 139 ? -25.047 24.453 2.352 1 96.62 139 SER B N 1
ATOM 4032 C CA . SER B 1 139 ? -25.344 25.734 2.988 1 96.62 139 SER B CA 1
ATOM 4033 C C . SER B 1 139 ? -26.109 26.656 2.039 1 96.62 139 SER B C 1
ATOM 4035 O O . SER B 1 139 ? -26.844 27.547 2.482 1 96.62 139 SER B O 1
ATOM 4037 N N . ASN B 1 140 ? -25.953 26.484 0.719 1 96.56 140 ASN B N 1
ATOM 4038 C CA . ASN B 1 140 ? -26.641 27.328 -0.249 1 96.56 140 ASN B CA 1
ATOM 4039 C C . ASN B 1 140 ? -28.047 26.812 -0.562 1 96.56 140 ASN B C 1
ATOM 4041 O O . ASN B 1 140 ? -28.719 27.328 -1.445 1 96.56 140 ASN B O 1
ATOM 4045 N N . GLY B 1 141 ? -28.391 25.719 0.012 1 96.69 141 GLY B N 1
ATOM 4046 C CA . GLY B 1 141 ? -29.719 25.188 -0.131 1 96.69 141 GLY B CA 1
ATOM 4047 C C . GLY B 1 141 ? -29.797 24.016 -1.101 1 96.69 141 GLY B C 1
ATOM 4048 O O . GLY B 1 141 ? -30.781 23.266 -1.114 1 96.69 141 GLY B O 1
ATOM 4049 N N . GLN B 1 142 ? -28.828 23.75 -1.833 1 97.81 142 GLN B N 1
ATOM 4050 C CA . GLN B 1 142 ? -28.812 22.656 -2.787 1 97.81 142 GLN B CA 1
ATOM 4051 C C . GLN B 1 142 ? -28.75 21.312 -2.07 1 97.81 142 GLN B C 1
ATOM 4053 O O . GLN B 1 142 ? -28.141 21.188 -1.012 1 97.81 142 GLN B O 1
ATOM 4058 N N . VAL B 1 143 ? -29.406 20.375 -2.631 1 98.19 143 VAL B N 1
ATOM 4059 C CA . VAL B 1 143 ? -29.406 18.984 -2.146 1 98.19 143 VAL B CA 1
ATOM 4060 C C . VAL B 1 143 ? -28.984 18.047 -3.27 1 98.19 143 VAL B C 1
ATOM 4062 O O . VAL B 1 143 ? -29.531 18.109 -4.375 1 98.19 143 VAL B O 1
ATOM 4065 N N . GLU B 1 144 ? -27.984 17.25 -3.02 1 98.12 144 GLU B N 1
ATOM 4066 C CA . GLU B 1 144 ? -27.469 16.344 -4.031 1 98.12 144 GLU B CA 1
ATOM 4067 C C . GLU B 1 144 ? -27.234 14.945 -3.449 1 98.12 144 GLU B C 1
ATOM 4069 O O . GLU B 1 144 ? -26.922 14.805 -2.266 1 98.12 144 GLU B O 1
ATOM 4074 N N . GLY B 1 145 ? -27.406 13.93 -4.277 1 98.25 145 GLY B N 1
ATOM 4075 C CA . GLY B 1 145 ? -27.172 12.547 -3.875 1 98.25 145 GLY B CA 1
ATOM 4076 C C . GLY B 1 145 ? -25.844 12 -4.34 1 98.25 145 GLY B C 1
ATOM 4077 O O . GLY B 1 145 ? -25.406 12.289 -5.457 1 98.25 145 GLY B O 1
ATOM 4078 N N . PHE B 1 146 ? -25.203 11.195 -3.477 1 98.5 146 PHE B N 1
ATOM 4079 C CA . PHE B 1 146 ? -23.906 10.602 -3.785 1 98.5 146 PHE B CA 1
ATOM 4080 C C . PHE B 1 146 ? -23.875 9.133 -3.373 1 98.5 146 PHE B C 1
ATOM 4082 O O . PHE B 1 146 ? -24.594 8.727 -2.467 1 98.5 146 PHE B O 1
ATOM 4089 N N . ASP B 1 147 ? -23.078 8.359 -4.043 1 97.88 147 ASP B N 1
ATOM 4090 C CA . ASP B 1 147 ? -22.891 6.957 -3.686 1 97.88 147 ASP B CA 1
ATOM 4091 C C . ASP B 1 147 ? -22 6.82 -2.453 1 97.88 147 ASP B C 1
ATOM 4093 O O . ASP B 1 147 ? -22.094 5.836 -1.719 1 97.88 147 ASP B O 1
ATOM 4097 N N . LEU B 1 148 ? -21.141 7.797 -2.227 1 98.38 148 LEU B N 1
ATOM 4098 C CA . LEU B 1 148 ? -20.203 7.84 -1.11 1 98.38 148 LEU B CA 1
ATOM 4099 C C . LEU B 1 148 ? -19.859 9.281 -0.742 1 98.38 148 LEU B C 1
ATOM 4101 O O . LEU B 1 148 ? -19.641 10.109 -1.623 1 98.38 148 LEU B O 1
ATOM 4105 N N . VAL B 1 149 ? -19.828 9.547 0.544 1 98.81 149 VAL B N 1
ATOM 4106 C CA . VAL B 1 149 ? -19.406 10.844 1.053 1 98.81 149 VAL B CA 1
ATOM 4107 C C . VAL B 1 149 ? -18.156 10.672 1.916 1 98.81 149 VAL B C 1
ATOM 4109 O O . VAL B 1 149 ? -18.125 9.836 2.824 1 98.81 149 VAL B O 1
ATOM 4112 N N . ILE B 1 150 ? -17.125 11.375 1.599 1 98.88 150 ILE B N 1
ATOM 4113 C CA . ILE B 1 150 ? -15.891 11.398 2.375 1 98.88 150 ILE B CA 1
ATOM 4114 C C . ILE B 1 150 ? -15.797 12.703 3.162 1 98.88 150 ILE B C 1
ATOM 4116 O O . ILE B 1 150 ? -15.766 13.781 2.574 1 98.88 150 ILE B O 1
ATOM 4120 N N . GLY B 1 151 ? -15.766 12.562 4.488 1 98.81 151 GLY B N 1
ATOM 4121 C CA . GLY B 1 151 ? -15.648 13.727 5.344 1 98.81 151 GLY B CA 1
ATOM 4122 C C . GLY B 1 151 ? -14.203 14.141 5.59 1 98.81 151 GLY B C 1
ATOM 4123 O O . GLY B 1 151 ? -13.508 13.531 6.402 1 98.81 151 GLY B O 1
ATOM 4124 N N . ALA B 1 152 ? -13.773 15.18 4.953 1 98.5 152 ALA B N 1
ATOM 4125 C CA . ALA B 1 152 ? -12.477 15.812 5.152 1 98.5 152 ALA B CA 1
ATOM 4126 C C . ALA B 1 152 ? -12.633 17.281 5.57 1 98.5 152 ALA B C 1
ATOM 4128 O O . ALA B 1 152 ? -11.891 18.141 5.113 1 98.5 152 ALA B O 1
ATOM 4129 N N . ASP B 1 153 ? -13.578 17.516 6.441 1 97.94 153 ASP B N 1
ATOM 4130 C CA . ASP B 1 153 ? -13.984 18.891 6.742 1 97.94 153 ASP B CA 1
ATOM 4131 C C . ASP B 1 153 ? -13.398 19.344 8.078 1 97.94 153 ASP B C 1
ATOM 4133 O O . ASP B 1 153 ? -13.906 20.297 8.688 1 97.94 153 ASP B O 1
ATOM 4137 N N . GLY B 1 154 ? -12.414 18.703 8.555 1 95.75 154 GLY B N 1
ATOM 4138 C CA . GLY B 1 154 ? -11.562 19.219 9.609 1 95.75 154 GLY B CA 1
ATOM 4139 C C . GLY B 1 154 ? -12.086 18.938 11 1 95.75 154 GLY B C 1
ATOM 4140 O O . GLY B 1 154 ? -12.992 18.109 11.172 1 95.75 154 GLY B O 1
ATOM 4141 N N . VAL B 1 155 ? -11.492 19.531 11.961 1 95 155 VAL B N 1
ATOM 4142 C CA . VAL B 1 155 ? -11.68 19.266 13.383 1 95 155 VAL B CA 1
ATOM 4143 C C . VAL B 1 155 ? -13.117 19.594 13.781 1 95 155 VAL B C 1
ATOM 4145 O O . VAL B 1 155 ? -13.672 18.969 14.695 1 95 155 VAL B O 1
ATOM 4148 N N . SER B 1 156 ? -13.758 20.5 13.109 1 93.88 156 SER B N 1
ATOM 4149 C CA . SER B 1 156 ? -15.148 20.875 13.367 1 93.88 156 SER B CA 1
ATOM 4150 C C . SER B 1 156 ? -16.094 20.203 12.367 1 93.88 156 SER B C 1
ATOM 4152 O O . SER B 1 156 ? -17.062 20.828 11.914 1 93.88 156 SER B O 1
ATOM 4154 N N . SER B 1 157 ? -15.922 19.047 12.102 1 96.69 157 SER B N 1
ATOM 4155 C CA . SER B 1 157 ? -16.531 18.297 11.023 1 96.69 157 SER B CA 1
ATOM 4156 C C . SER B 1 157 ? -18.031 18.094 11.266 1 96.69 157 SER B C 1
ATOM 4158 O O . SER B 1 157 ? -18.422 17.516 12.281 1 96.69 157 SER B O 1
ATOM 4160 N N . THR B 1 158 ? -18.828 18.516 10.297 1 96.81 158 THR B N 1
ATOM 4161 C CA . THR B 1 158 ? -20.25 18.188 10.242 1 96.81 158 THR B CA 1
ATOM 4162 C C . THR B 1 158 ? -20.438 16.703 9.906 1 96.81 158 THR B C 1
ATOM 4164 O O . THR B 1 158 ? -21.344 16.062 10.438 1 96.81 158 THR B O 1
ATOM 4167 N N . VAL B 1 159 ? -19.625 16.188 9.109 1 97.88 159 VAL B N 1
ATOM 4168 C CA . VAL B 1 159 ? -19.719 14.797 8.688 1 97.88 159 VAL B CA 1
ATOM 4169 C C . VAL B 1 159 ? -19.469 13.875 9.875 1 97.88 159 VAL B C 1
ATOM 4171 O O . VAL B 1 159 ? -20.156 12.859 10.031 1 97.88 159 VAL B O 1
ATOM 4174 N N . ARG B 1 160 ? -18.516 14.227 10.703 1 97.12 160 ARG B N 1
ATOM 4175 C CA . ARG B 1 160 ? -18.234 13.422 11.883 1 97.12 160 ARG B CA 1
ATOM 4176 C C . ARG B 1 160 ? -19.469 13.32 12.773 1 97.12 160 ARG B C 1
ATOM 4178 O O . ARG B 1 160 ? -19.734 12.258 13.336 1 97.12 160 ARG B O 1
ATOM 4185 N N . SER B 1 161 ? -20.156 14.445 12.914 1 95.88 161 SER B N 1
ATOM 4186 C CA . SER B 1 161 ? -21.359 14.445 13.75 1 95.88 161 SER B CA 1
ATOM 4187 C C . SER B 1 161 ? -22.391 13.438 13.258 1 95.88 161 SER B C 1
ATOM 4189 O O . SER B 1 161 ? -23.141 12.883 14.047 1 95.88 161 SER B O 1
ATOM 4191 N N . PHE B 1 162 ? -22.375 13.203 11.977 1 96.06 162 PHE B N 1
ATOM 4192 C CA . PHE B 1 162 ? -23.25 12.188 11.391 1 96.06 162 PHE B CA 1
ATOM 4193 C C . PHE B 1 162 ? -22.719 10.789 11.656 1 96.06 162 PHE B C 1
ATOM 4195 O O . PHE B 1 162 ? -23.469 9.898 12.062 1 96.06 162 PHE B O 1
ATOM 4202 N N . VAL B 1 163 ? -21.453 10.555 11.461 1 96.75 163 VAL B N 1
ATOM 4203 C CA . VAL B 1 163 ? -20.844 9.234 11.516 1 96.75 163 VAL B CA 1
ATOM 4204 C C . VAL B 1 163 ? -20.766 8.758 12.969 1 96.75 163 VAL B C 1
ATOM 4206 O O . VAL B 1 163 ? -21.094 7.609 13.266 1 96.75 163 VAL B O 1
ATOM 4209 N N . ASP B 1 164 ? -20.328 9.664 13.812 1 95 164 ASP B N 1
ATOM 4210 C CA . ASP B 1 164 ? -20.172 9.344 15.227 1 95 164 ASP B CA 1
ATOM 4211 C C . ASP B 1 164 ? -20.453 10.57 16.094 1 95 164 ASP B C 1
ATOM 4213 O O . ASP B 1 164 ? -19.531 11.219 16.578 1 95 164 ASP B O 1
ATOM 4217 N N . PRO B 1 165 ? -21.719 10.75 16.453 1 91.06 165 PRO B N 1
ATOM 4218 C CA . PRO B 1 165 ? -22.125 11.938 17.203 1 91.06 165 PRO B CA 1
ATOM 4219 C C . PRO B 1 165 ? -21.453 12.039 18.578 1 91.06 165 PRO B C 1
ATOM 4221 O O . PRO B 1 165 ? -21.328 13.133 19.125 1 91.06 165 PRO B O 1
ATOM 4224 N N . GLY B 1 166 ? -20.984 10.992 19.078 1 90.19 166 GLY B N 1
ATOM 4225 C CA . GLY B 1 166 ? -20.359 11 20.391 1 90.19 166 GLY B CA 1
ATOM 4226 C C . GLY B 1 166 ? -18.891 11.391 20.359 1 90.19 166 GLY B C 1
ATOM 4227 O O . GLY B 1 166 ? -18.297 11.719 21.391 1 90.19 166 GLY B O 1
ATOM 4228 N N . MET B 1 167 ? -18.391 11.43 19.203 1 91.19 167 MET B N 1
ATOM 4229 C CA . MET B 1 167 ? -16.984 11.789 19.062 1 91.19 167 MET B CA 1
ATOM 4230 C C . MET B 1 167 ? -16.828 13.297 18.922 1 91.19 167 MET B C 1
ATOM 4232 O O . MET B 1 167 ? -17.078 13.859 17.844 1 91.19 167 MET B O 1
ATOM 4236 N N . ILE B 1 168 ? -16.344 13.953 19.969 1 92.31 168 ILE B N 1
ATOM 4237 C CA . ILE B 1 168 ? -16.172 15.398 20 1 92.31 168 ILE B CA 1
ATOM 4238 C C . ILE B 1 168 ? -14.711 15.75 20.234 1 92.31 168 ILE B C 1
ATOM 4240 O O . ILE B 1 168 ? -14.039 15.109 21.047 1 92.31 168 ILE B O 1
ATOM 4244 N N . PRO B 1 169 ? -14.25 16.75 19.5 1 94.56 169 PRO B N 1
ATOM 4245 C CA . PRO B 1 169 ? -12.891 17.188 19.797 1 94.56 169 PRO B CA 1
ATOM 4246 C C . PRO B 1 169 ? -12.734 17.688 21.234 1 94.56 169 PRO B C 1
ATOM 4248 O O . PRO B 1 169 ? -13.648 18.312 21.781 1 94.56 169 PRO B O 1
ATOM 4251 N N . TYR B 1 170 ? -11.633 17.438 21.844 1 93.25 170 TYR B N 1
ATOM 4252 C CA . TYR B 1 170 ? -11.406 17.922 23.203 1 93.25 170 TYR B CA 1
ATOM 4253 C C . TYR B 1 170 ? -10.398 19.062 23.234 1 93.25 170 TYR B C 1
ATOM 4255 O O . TYR B 1 170 ? -9.523 19.141 22.359 1 93.25 170 TYR B O 1
ATOM 4263 N N . ASP B 1 171 ? -10.57 19.922 24.203 1 94.25 171 ASP B N 1
ATOM 4264 C CA . ASP B 1 171 ? -9.609 20.984 24.453 1 94.25 171 ASP B CA 1
ATOM 4265 C C . ASP B 1 171 ? -8.328 20.453 25.078 1 94.25 171 ASP B C 1
ATOM 4267 O O . ASP B 1 171 ? -8.352 19.859 26.156 1 94.25 171 ASP B O 1
ATOM 4271 N N . THR B 1 172 ? -7.203 20.703 24.453 1 93.25 172 THR B N 1
ATOM 4272 C CA . THR B 1 172 ? -5.934 20.141 24.906 1 93.25 172 THR B CA 1
ATOM 4273 C C . THR B 1 172 ? -5.348 20.984 26.031 1 93.25 172 THR B C 1
ATOM 4275 O O . THR B 1 172 ? -4.41 20.562 26.719 1 93.25 172 THR B O 1
ATOM 4278 N N . GLY B 1 173 ? -5.887 22.219 26.156 1 95.06 173 GLY B N 1
ATOM 4279 C CA . GLY B 1 173 ? -5.316 23.172 27.094 1 95.06 173 GLY B CA 1
ATOM 4280 C C . GLY B 1 173 ? -4.141 23.938 26.531 1 95.06 173 GLY B C 1
ATOM 4281 O O . GLY B 1 173 ? -3.545 24.766 27.219 1 95.06 173 GLY B O 1
ATOM 4282 N N . LEU B 1 174 ? -3.869 23.688 25.328 1 95.75 174 LEU B N 1
ATOM 4283 C CA . LEU B 1 174 ? -2.711 24.312 24.688 1 95.75 174 LEU B CA 1
ATOM 4284 C C . LEU B 1 174 ? -3.145 25.312 23.641 1 95.75 174 LEU B C 1
ATOM 4286 O O . LEU B 1 174 ? -4.242 25.219 23.094 1 95.75 174 LEU B O 1
ATOM 4290 N N . VAL B 1 175 ? -2.309 26.312 23.484 1 96.25 175 VAL B N 1
ATOM 4291 C CA . VAL B 1 175 ? -2.459 27.312 22.438 1 96.25 175 VAL B CA 1
ATOM 4292 C C . VAL B 1 175 ? -1.158 27.422 21.641 1 96.25 175 VAL B C 1
ATOM 4294 O O . VAL B 1 175 ? -0.074 27.203 22.188 1 96.25 175 VAL B O 1
ATOM 4297 N N . ALA B 1 176 ? -1.322 27.688 20.391 1 95.31 176 ALA B N 1
ATOM 4298 C CA . ALA B 1 176 ? -0.153 27.859 19.531 1 95.31 176 ALA B CA 1
ATOM 4299 C C . ALA B 1 176 ? -0.218 29.172 18.766 1 95.31 176 ALA B C 1
ATOM 4301 O O . ALA B 1 176 ? -1.278 29.562 18.266 1 95.31 176 ALA B O 1
ATOM 4302 N N . SER B 1 177 ? 0.869 29.875 18.797 1 96.56 177 SER B N 1
ATOM 4303 C CA . SER B 1 177 ? 1.097 31.031 17.938 1 96.56 177 SER B CA 1
ATOM 4304 C C . SER B 1 177 ? 2.074 30.688 16.812 1 96.56 177 SER B C 1
ATOM 4306 O O . SER B 1 177 ? 3.07 30 17.031 1 96.56 177 SER B O 1
ATOM 4308 N N . ARG B 1 178 ? 1.704 31.172 15.602 1 96.31 178 ARG B N 1
ATOM 4309 C CA . ARG B 1 178 ? 2.514 30.844 14.438 1 96.31 178 ARG B CA 1
ATOM 4310 C C . ARG B 1 178 ? 2.82 32.094 13.617 1 96.31 178 ARG B C 1
ATOM 4312 O O . ARG B 1 178 ? 2.016 33.031 13.57 1 96.31 178 ARG B O 1
ATOM 4319 N N . GLY B 1 179 ? 3.963 32.062 13.008 1 96.56 179 GLY B N 1
ATOM 4320 C CA . GLY B 1 179 ? 4.34 33.156 12.125 1 96.56 179 GLY B CA 1
ATOM 4321 C C . GLY B 1 179 ? 5.355 32.75 11.078 1 96.56 179 GLY B C 1
ATOM 4322 O O . GLY B 1 179 ? 5.941 31.672 11.156 1 96.56 179 GLY B O 1
ATOM 4323 N N . VAL B 1 180 ? 5.406 33.5 10.031 1 96.94 180 VAL B N 1
ATOM 4324 C CA . VAL B 1 180 ? 6.41 33.406 8.977 1 96.94 180 VAL B CA 1
ATOM 4325 C C . VAL B 1 180 ? 7.152 34.719 8.852 1 96.94 180 VAL B C 1
ATOM 4327 O O . VAL B 1 180 ? 6.535 35.812 8.859 1 96.94 180 VAL B O 1
ATOM 4330 N N . VAL B 1 181 ? 8.469 34.594 8.828 1 97.38 181 VAL B N 1
ATOM 4331 C CA . VAL B 1 181 ? 9.242 35.844 8.812 1 97.38 181 VAL B CA 1
ATOM 4332 C C . VAL B 1 181 ? 10.586 35.594 8.125 1 97.38 181 VAL B C 1
ATOM 4334 O O . VAL B 1 181 ? 11.141 34.5 8.195 1 97.38 181 VAL B O 1
ATOM 4337 N N . ALA B 1 182 ? 11.039 36.594 7.395 1 97.38 182 ALA B N 1
ATOM 4338 C CA . ALA B 1 182 ? 12.422 36.562 6.91 1 97.38 182 ALA B CA 1
ATOM 4339 C C . ALA B 1 182 ? 13.406 36.812 8.039 1 97.38 182 ALA B C 1
ATOM 4341 O O . ALA B 1 182 ? 13.398 37.875 8.656 1 97.38 182 ALA B O 1
ATOM 4342 N N . PHE B 1 183 ? 14.242 35.812 8.305 1 97.12 183 PHE B N 1
ATOM 4343 C CA . PHE B 1 183 ? 15.133 35.906 9.445 1 97.12 183 PHE B CA 1
ATOM 4344 C C . PHE B 1 183 ? 16.312 34.969 9.297 1 97.12 183 PHE B C 1
ATOM 4346 O O . PHE B 1 183 ? 16.141 33.812 8.906 1 97.12 183 PHE B O 1
ATOM 4353 N N . ARG B 1 184 ? 17.5 35.5 9.555 1 95.44 184 ARG B N 1
ATOM 4354 C CA . ARG B 1 184 ? 18.719 34.688 9.539 1 95.44 184 ARG B CA 1
ATOM 4355 C C . ARG B 1 184 ? 19.453 34.781 10.875 1 95.44 184 ARG B C 1
ATOM 4357 O O . ARG B 1 184 ? 19.5 35.844 11.5 1 95.44 184 ARG B O 1
ATOM 4364 N N . SER B 1 185 ? 19.969 33.719 11.242 1 95.31 185 SER B N 1
ATOM 4365 C CA . SER B 1 185 ? 20.781 33.625 12.453 1 95.31 185 SER B CA 1
ATOM 4366 C C . SER B 1 185 ? 21.75 32.438 12.375 1 95.31 185 SER B C 1
ATOM 4368 O O . SER B 1 185 ? 21.406 31.406 11.82 1 95.31 185 SER B O 1
ATOM 4370 N N . PRO B 1 186 ? 22.953 32.656 12.969 1 93.62 186 PRO B N 1
ATOM 4371 C CA . PRO B 1 186 ? 23.891 31.516 13.031 1 93.62 186 PRO B CA 1
ATOM 4372 C C . PRO B 1 186 ? 23.359 30.359 13.875 1 93.62 186 PRO B C 1
ATOM 4374 O O . PRO B 1 186 ? 23.797 29.219 13.703 1 93.62 186 PRO B O 1
ATOM 4377 N N . LEU B 1 187 ? 22.406 30.625 14.719 1 95.31 187 LEU B N 1
ATOM 4378 C CA . LEU B 1 187 ? 21.844 29.609 15.594 1 95.31 187 LEU B CA 1
ATOM 4379 C C . LEU B 1 187 ? 20.844 28.719 14.836 1 95.31 187 LEU B C 1
ATOM 4381 O O . LEU B 1 187 ? 20.625 27.578 15.227 1 95.31 187 LEU B O 1
ATOM 4385 N N . LEU B 1 188 ? 20.266 29.281 13.828 1 96.19 188 LEU B N 1
ATOM 4386 C CA . LEU B 1 188 ? 19.188 28.594 13.117 1 96.19 188 LEU B CA 1
ATOM 4387 C C . LEU B 1 188 ? 19.672 28.047 11.781 1 96.19 188 LEU B C 1
ATOM 4389 O O . LEU B 1 188 ? 20.109 28.812 10.914 1 96.19 188 LEU B O 1
ATOM 4393 N N . HIS B 1 189 ? 19.516 26.75 11.641 1 95.94 189 HIS B N 1
ATOM 4394 C CA . HIS B 1 189 ? 20.094 26.062 10.492 1 95.94 189 HIS B CA 1
ATOM 4395 C C . HIS B 1 189 ? 19.047 25.859 9.391 1 95.94 189 HIS B C 1
ATOM 4397 O O . HIS B 1 189 ? 17.844 25.859 9.664 1 95.94 189 HIS B O 1
ATOM 4403 N N . SER B 1 190 ? 19.516 25.625 8.156 1 95.25 190 SER B N 1
ATOM 4404 C CA . SER B 1 190 ? 18.625 25.609 6.992 1 95.25 190 SER B CA 1
ATOM 4405 C C . SER B 1 190 ? 18.219 24.172 6.637 1 95.25 190 SER B C 1
ATOM 4407 O O . SER B 1 190 ? 17.422 23.969 5.719 1 95.25 190 SER B O 1
ATOM 4409 N N . ASP B 1 191 ? 18.656 23.172 7.352 1 95.19 191 ASP B N 1
ATOM 4410 C CA . ASP B 1 191 ? 18.359 21.797 6.961 1 95.19 191 ASP B CA 1
ATOM 4411 C C . ASP B 1 191 ? 17.672 21.047 8.086 1 95.19 191 ASP B C 1
ATOM 4413 O O . ASP B 1 191 ? 17.625 19.812 8.086 1 95.19 191 ASP B O 1
ATOM 4417 N N . ARG B 1 192 ? 17.172 21.781 9.094 1 96.25 192 ARG B N 1
ATOM 4418 C CA . ARG B 1 192 ? 16.625 21.047 10.234 1 96.25 192 ARG B CA 1
ATOM 4419 C C . ARG B 1 192 ? 15.492 21.828 10.898 1 96.25 192 ARG B C 1
ATOM 4421 O O . ARG B 1 192 ? 15.414 23.047 10.766 1 96.25 192 ARG B O 1
ATOM 4428 N N . CYS B 1 193 ? 14.617 21.109 11.461 1 96.94 193 CYS B N 1
ATOM 4429 C CA . CYS B 1 193 ? 13.688 21.625 12.461 1 96.94 193 CYS B CA 1
ATOM 4430 C C . CYS B 1 193 ? 14.375 21.766 13.812 1 96.94 193 CYS B C 1
ATOM 4432 O O . CYS B 1 193 ? 15.07 20.859 14.266 1 96.94 193 CYS B O 1
ATOM 4434 N N . GLN B 1 194 ? 14.219 22.859 14.422 1 97.38 194 GLN B N 1
ATOM 4435 C CA . GLN B 1 194 ? 14.797 23.062 15.75 1 97.38 194 GLN B CA 1
ATOM 4436 C C . GLN B 1 194 ? 13.719 23.359 16.781 1 97.38 194 GLN B C 1
ATOM 4438 O O . GLN B 1 194 ? 12.914 24.281 16.594 1 97.38 194 GLN B O 1
ATOM 4443 N N . ILE B 1 195 ? 13.719 22.594 17.812 1 95.94 195 ILE B N 1
ATOM 4444 C CA . ILE B 1 195 ? 12.781 22.703 18.922 1 95.94 195 ILE B CA 1
ATOM 4445 C C . ILE B 1 195 ? 13.5 23.219 20.156 1 95.94 195 ILE B C 1
ATOM 4447 O O . ILE B 1 195 ? 14.469 22.609 20.625 1 95.94 195 ILE B O 1
ATOM 4451 N N . PHE B 1 196 ? 13.062 24.297 20.688 1 95.5 196 PHE B N 1
ATOM 4452 C CA . PHE B 1 196 ? 13.602 24.859 21.922 1 95.5 196 PHE B CA 1
ATOM 4453 C C . PHE B 1 196 ? 12.586 24.734 23.062 1 95.5 196 PHE B C 1
ATOM 4455 O O . PHE B 1 196 ? 11.508 25.328 23 1 95.5 196 PHE B O 1
ATOM 4462 N N . THR B 1 197 ? 12.992 24.016 24.047 1 92.62 197 THR B N 1
ATOM 4463 C CA . THR B 1 197 ? 12.055 23.719 25.125 1 92.62 197 THR B CA 1
ATOM 4464 C C . THR B 1 197 ? 12.172 24.734 26.25 1 92.62 197 THR B C 1
ATOM 4466 O O . THR B 1 197 ? 13.266 25.219 26.547 1 92.62 197 THR B O 1
ATOM 4469 N N . SER B 1 198 ? 11.078 25.094 26.734 1 90.69 198 SER B N 1
ATOM 4470 C CA . SER B 1 198 ? 10.953 25.938 27.922 1 90.69 198 SER B CA 1
ATOM 4471 C C . SER B 1 198 ? 9.938 25.375 28.906 1 90.69 198 SER B C 1
ATOM 4473 O O . SER B 1 198 ? 9.414 24.266 28.703 1 90.69 198 SER B O 1
ATOM 4475 N N . THR B 1 199 ? 9.711 26.109 30.031 1 87.12 199 THR B N 1
ATOM 4476 C CA . THR B 1 199 ? 8.797 25.609 31.062 1 87.12 199 THR B CA 1
ATOM 4477 C C . THR B 1 199 ? 7.375 25.516 30.5 1 87.12 199 THR B C 1
ATOM 4479 O O . THR B 1 199 ? 6.703 26.531 30.312 1 87.12 199 THR B O 1
ATOM 4482 N N . HIS B 1 200 ? 6.883 24.281 30.328 1 88.44 200 HIS B N 1
ATOM 4483 C CA . HIS B 1 200 ? 5.547 23.969 29.828 1 88.44 200 HIS B CA 1
ATOM 4484 C C . HIS B 1 200 ? 5.254 24.688 28.516 1 88.44 200 HIS B C 1
ATOM 4486 O O . HIS B 1 200 ? 4.133 25.141 28.297 1 88.44 200 HIS B O 1
ATOM 4492 N N . SER B 1 201 ? 6.305 24.844 27.75 1 89.56 201 SER B N 1
ATOM 4493 C CA . SER B 1 201 ? 6.211 25.578 26.484 1 89.56 201 SER B CA 1
ATOM 4494 C C . SER B 1 201 ? 7.383 25.234 25.578 1 89.56 201 SER B C 1
ATOM 4496 O O . SER B 1 201 ? 8.375 24.656 26.016 1 89.56 201 SER B O 1
ATOM 4498 N N . ARG B 1 202 ? 7.18 25.547 24.312 1 93.88 202 ARG B N 1
ATOM 4499 C CA . ARG B 1 202 ? 8.289 25.359 23.375 1 93.88 202 ARG B CA 1
ATOM 4500 C C . ARG B 1 202 ? 8.133 26.266 22.156 1 93.88 202 ARG B C 1
ATOM 4502 O O . ARG B 1 202 ? 7.039 26.75 21.875 1 93.88 202 ARG B O 1
ATOM 4509 N N . VAL B 1 203 ? 9.242 26.547 21.562 1 96.44 203 VAL B N 1
ATOM 4510 C CA . VAL B 1 203 ? 9.305 27.219 20.266 1 96.44 203 VAL B CA 1
ATOM 4511 C C . VAL B 1 203 ? 9.961 26.312 19.234 1 96.44 203 VAL B C 1
ATOM 4513 O O . VAL B 1 203 ? 11.023 25.734 19.484 1 96.44 203 VAL B O 1
ATOM 4516 N N . VAL B 1 204 ? 9.258 26.156 18.141 1 97.12 204 VAL B N 1
ATOM 4517 C CA . VAL B 1 204 ? 9.75 25.344 17.047 1 97.12 204 VAL B CA 1
ATOM 4518 C C . VAL B 1 204 ? 9.93 26.203 15.805 1 97.12 204 VAL B C 1
ATOM 4520 O O . VAL B 1 204 ? 9.125 27.094 15.531 1 97.12 204 VAL B O 1
ATOM 4523 N N . THR B 1 205 ? 10.992 25.938 15.086 1 97.5 205 THR B N 1
ATOM 4524 C CA . THR B 1 205 ? 11.18 26.688 13.852 1 97.5 205 THR B CA 1
ATOM 4525 C C . THR B 1 205 ? 11.703 25.797 12.742 1 97.5 205 THR B C 1
ATOM 4527 O O . THR B 1 205 ? 12.43 24.828 13.016 1 97.5 205 THR B O 1
ATOM 4530 N N . TYR B 1 206 ? 11.234 26.109 11.555 1 97.06 206 TYR B N 1
ATOM 4531 C CA . TYR B 1 206 ? 11.633 25.469 10.312 1 97.06 206 TYR B CA 1
ATOM 4532 C C . TYR B 1 206 ? 12.102 26.484 9.281 1 97.06 206 TYR B C 1
ATOM 4534 O O . TYR B 1 206 ? 11.547 27.578 9.188 1 97.06 206 TYR B O 1
ATOM 4542 N N . PRO B 1 207 ? 13.125 26.078 8.484 1 97.25 207 PRO B N 1
ATOM 4543 C CA . PRO B 1 207 ? 13.312 26.875 7.27 1 97.25 207 PRO B CA 1
ATOM 4544 C C . PRO B 1 207 ? 12.227 26.625 6.227 1 97.25 207 PRO B C 1
ATOM 4546 O O . PRO B 1 207 ? 11.758 25.5 6.074 1 97.25 207 PRO B O 1
ATOM 4549 N N . LEU B 1 208 ? 11.805 27.656 5.574 1 96.19 208 LEU B N 1
ATOM 4550 C CA . LEU B 1 208 ? 10.805 27.547 4.512 1 96.19 208 LEU B CA 1
ATOM 4551 C C . LEU B 1 208 ? 11.445 27.781 3.146 1 96.19 208 LEU B C 1
ATOM 4553 O O . LEU B 1 208 ? 11.062 27.141 2.162 1 96.19 208 LEU B O 1
ATOM 4557 N N . ASN B 1 209 ? 12.281 28.703 3.107 1 94.94 209 ASN B N 1
ATOM 4558 C CA . ASN B 1 209 ? 13.039 29.047 1.909 1 94.94 209 ASN B CA 1
ATOM 4559 C C . ASN B 1 209 ? 14.391 29.656 2.258 1 94.94 209 ASN B C 1
ATOM 4561 O O . ASN B 1 209 ? 14.469 30.812 2.684 1 94.94 209 ASN B O 1
ATOM 4565 N N . GLU B 1 210 ? 15.383 28.922 1.988 1 93.25 210 GLU B N 1
ATOM 4566 C CA . GLU B 1 210 ? 16.719 29.359 2.371 1 93.25 210 GLU B CA 1
ATOM 4567 C C . GLU B 1 210 ? 17.156 30.578 1.56 1 93.25 210 GLU B C 1
ATOM 4569 O O . GLU B 1 210 ? 17.812 31.484 2.088 1 93.25 210 GLU B O 1
ATOM 4574 N N . ALA B 1 211 ? 16.828 30.594 0.3 1 92.44 211 ALA B N 1
ATOM 4575 C CA . ALA B 1 211 ? 17.25 31.672 -0.587 1 92.44 211 ALA B CA 1
ATOM 4576 C C . ALA B 1 211 ? 16.734 33.031 -0.099 1 92.44 211 ALA B C 1
ATOM 4578 O O . ALA B 1 211 ? 17.422 34.031 -0.234 1 92.44 211 ALA B O 1
ATOM 4579 N N . THR B 1 212 ? 15.57 33.094 0.516 1 94.19 212 THR B N 1
ATOM 4580 C CA . THR B 1 212 ? 14.977 34.344 0.977 1 94.19 212 THR B CA 1
ATOM 4581 C C . THR B 1 212 ? 15.031 34.438 2.498 1 94.19 212 THR B C 1
ATOM 4583 O O . THR B 1 212 ? 14.43 35.344 3.092 1 94.19 212 THR B O 1
ATOM 4586 N N . SER B 1 213 ? 15.602 33.5 3.166 1 95.31 213 SER B N 1
ATOM 4587 C CA . SER B 1 213 ? 15.719 33.406 4.617 1 95.31 213 SER B CA 1
ATOM 4588 C C . SER B 1 213 ? 14.344 33.375 5.281 1 95.31 213 SER B C 1
ATOM 4590 O O . SER B 1 213 ? 14.156 33.906 6.363 1 95.31 213 SER B O 1
ATOM 4592 N N . LEU B 1 214 ? 13.422 32.844 4.488 1 96.44 214 LEU B N 1
ATOM 4593 C CA . LEU B 1 214 ? 12.078 32.719 5.043 1 96.44 214 LEU B CA 1
ATOM 4594 C C . LEU B 1 214 ? 12 31.562 6.039 1 96.44 214 LEU B C 1
ATOM 4596 O O . LEU B 1 214 ? 12.461 30.453 5.75 1 96.44 214 LEU B O 1
ATOM 4600 N N . ARG B 1 215 ? 11.398 31.891 7.211 1 97.06 215 ARG B N 1
ATOM 4601 C CA . ARG B 1 215 ? 11.297 30.875 8.258 1 97.06 215 ARG B CA 1
ATOM 4602 C C . ARG B 1 215 ? 9.891 30.828 8.844 1 97.06 215 ARG B C 1
ATOM 4604 O O . ARG B 1 215 ? 9.195 31.859 8.898 1 97.06 215 ARG B O 1
ATOM 4611 N N . TYR B 1 216 ? 9.531 29.594 9.258 1 97.25 216 TYR B N 1
ATOM 4612 C CA . TYR B 1 216 ? 8.312 29.344 10.023 1 97.25 216 TYR B CA 1
ATOM 4613 C C . TYR B 1 216 ? 8.633 29.125 11.5 1 97.25 216 TYR B C 1
ATOM 4615 O O . TYR B 1 216 ? 9.641 28.5 11.844 1 97.25 216 TYR B O 1
ATOM 4623 N N . TRP B 1 217 ? 7.824 29.719 12.336 1 97 217 TRP B N 1
ATOM 4624 C CA . TRP B 1 217 ? 7.957 29.406 13.758 1 97 217 TRP B CA 1
ATOM 4625 C C . TRP B 1 217 ? 6.598 29.125 14.383 1 97 217 TRP B C 1
ATOM 4627 O O . TRP B 1 217 ? 5.57 29.609 13.898 1 97 217 TRP B O 1
ATOM 4637 N N . PHE B 1 218 ? 6.637 28.297 15.352 1 95.94 218 PHE B N 1
ATOM 4638 C CA . PHE B 1 218 ? 5.516 27.828 16.156 1 95.94 218 PHE B CA 1
ATOM 4639 C C . PHE B 1 218 ? 5.836 27.906 17.641 1 95.94 218 PHE B C 1
ATOM 4641 O O . PHE B 1 218 ? 6.828 27.328 18.094 1 95.94 218 PHE B O 1
ATOM 4648 N N . ALA B 1 219 ? 5.051 28.688 18.391 1 96.19 219 ALA B N 1
ATOM 4649 C CA . ALA B 1 219 ? 5.18 28.812 19.844 1 96.19 219 ALA B CA 1
ATOM 4650 C C . ALA B 1 219 ? 3.924 28.312 20.547 1 96.19 219 ALA B C 1
ATOM 4652 O O . ALA B 1 219 ? 2.826 28.828 20.312 1 96.19 219 ALA B O 1
ATOM 4653 N N . ALA B 1 220 ? 4.086 27.359 21.391 1 95.94 220 ALA B N 1
ATOM 4654 C CA . ALA B 1 220 ? 2.93 26.781 22.078 1 95.94 220 ALA B CA 1
ATOM 4655 C C . ALA B 1 220 ? 3.127 26.797 23.594 1 95.94 220 ALA B C 1
ATOM 4657 O O . ALA B 1 220 ? 4.254 26.672 24.078 1 95.94 220 ALA B O 1
ATOM 4658 N N . TYR B 1 221 ? 2.061 27.016 24.312 1 95.12 221 TYR B N 1
ATOM 4659 C CA . TYR B 1 221 ? 2.047 27.109 25.766 1 95.12 221 TYR B CA 1
ATOM 4660 C C . TYR B 1 221 ? 0.672 26.75 26.328 1 95.12 221 TYR B C 1
ATOM 4662 O O . TYR B 1 221 ? -0.289 26.609 25.578 1 95.12 221 TYR B O 1
ATOM 4670 N N . GLN B 1 222 ? 0.62 26.5 27.625 1 95.44 222 GLN B N 1
ATOM 4671 C CA . GLN B 1 222 ? -0.661 26.281 28.281 1 95.44 222 GLN B CA 1
ATOM 4672 C C . GLN B 1 222 ? -1.443 27.578 28.438 1 95.44 222 GLN B C 1
ATOM 4674 O O . GLN B 1 222 ? -0.935 28.562 28.984 1 95.44 222 GLN B O 1
ATOM 4679 N N . HIS B 1 223 ? -2.645 27.641 27.922 1 93.5 223 HIS B N 1
ATOM 4680 C CA . HIS B 1 223 ? -3.391 28.891 28.016 1 93.5 223 HIS B CA 1
ATOM 4681 C C . HIS B 1 223 ? -4.055 29.031 29.391 1 93.5 223 HIS B C 1
ATOM 4683 O O . HIS B 1 223 ? -4.371 30.141 29.828 1 93.5 223 HIS B O 1
ATOM 4689 N N . ARG B 1 224 ? -4.328 27.938 30.109 1 93.81 224 ARG B N 1
ATOM 4690 C CA . ARG B 1 224 ? -4.875 27.938 31.469 1 93.81 224 ARG B CA 1
ATOM 4691 C C . ARG B 1 224 ? -6.129 28.797 31.547 1 93.81 224 ARG B C 1
ATOM 4693 O O . ARG B 1 224 ? -6.332 29.516 32.531 1 93.81 224 ARG B O 1
ATOM 4700 N N . ASN B 1 225 ? -6.793 28.875 30.453 1 92.94 225 ASN B N 1
ATOM 4701 C CA . ASN B 1 225 ? -8.039 29.625 30.328 1 92.94 225 ASN B CA 1
ATOM 4702 C C . ASN B 1 225 ? -7.801 31.125 30.531 1 92.94 225 ASN B C 1
ATOM 4704 O O . ASN B 1 225 ? -8.656 31.828 31.078 1 92.94 225 ASN B O 1
ATOM 4708 N N . GLN B 1 226 ? -6.672 31.609 30.172 1 93.44 226 GLN B N 1
ATOM 4709 C CA . GLN B 1 226 ? -6.312 33.031 30.172 1 93.44 226 GLN B CA 1
ATOM 4710 C C . GLN B 1 226 ? -6.379 33.625 28.75 1 93.44 226 GLN B C 1
ATOM 4712 O O . GLN B 1 226 ? -6.445 32.875 27.781 1 93.44 226 GLN B O 1
ATOM 4717 N N . PRO B 1 227 ? -6.43 34.875 28.75 1 94.19 227 PRO B N 1
ATOM 4718 C CA . PRO B 1 227 ? -6.383 35.5 27.422 1 94.19 227 PRO B CA 1
ATOM 4719 C C . PRO B 1 227 ? -5.145 35.094 26.625 1 94.19 227 PRO B C 1
ATOM 4721 O O . PRO B 1 227 ? -4.066 34.906 27.203 1 94.19 227 PRO B O 1
ATOM 4724 N N . LEU B 1 228 ? -5.336 34.969 25.344 1 95.75 228 LEU B N 1
ATOM 4725 C CA . LEU B 1 228 ? -4.227 34.562 24.484 1 95.75 228 LEU B CA 1
ATOM 4726 C C . LEU B 1 228 ? -3.162 35.656 24.438 1 95.75 228 LEU B C 1
ATOM 4728 O O . LEU B 1 228 ? -3.48 36.844 24.484 1 95.75 228 LEU B O 1
ATOM 4732 N N . LEU B 1 229 ? -1.965 35.281 24.25 1 95.81 229 LEU B N 1
ATOM 4733 C CA . LEU B 1 229 ? -0.84 36.188 24.281 1 95.81 229 LEU B CA 1
ATOM 4734 C C . LEU B 1 229 ? -0.654 36.875 22.922 1 95.81 229 LEU B C 1
ATOM 4736 O O . LEU B 1 229 ? -0.788 36.219 21.875 1 95.81 229 LEU B O 1
ATOM 4740 N N . ASP B 1 230 ? -0.417 38.156 23 1 96.5 230 ASP B N 1
ATOM 4741 C CA . ASP B 1 230 ? 0.069 38.875 21.812 1 96.5 230 ASP B CA 1
ATOM 4742 C C . ASP B 1 230 ? 1.584 38.75 21.672 1 96.5 230 ASP B C 1
ATOM 4744 O O . ASP B 1 230 ? 2.211 37.969 22.391 1 96.5 230 ASP B O 1
ATOM 4748 N N . ARG B 1 231 ? 2.143 39.438 20.75 1 97.44 231 ARG B N 1
ATOM 4749 C CA . ARG B 1 231 ? 3.572 39.312 20.5 1 97.44 231 ARG B CA 1
ATOM 4750 C C . ARG B 1 231 ? 4.383 39.625 21.75 1 97.44 231 ARG B C 1
ATOM 4752 O O . ARG B 1 231 ? 5.328 38.938 22.094 1 97.44 231 ARG B O 1
ATOM 4759 N N . ALA B 1 232 ? 4.078 40.719 22.438 1 97.25 232 ALA B N 1
ATOM 4760 C CA . ALA B 1 232 ? 4.785 41.125 23.656 1 97.25 232 ALA B CA 1
ATOM 4761 C C . ALA B 1 232 ? 4.688 40.062 24.719 1 97.25 232 ALA B C 1
ATOM 4763 O O . ALA B 1 232 ? 5.66 39.781 25.422 1 97.25 232 ALA B O 1
ATOM 4764 N N . GLY B 1 233 ? 3.471 39.531 24.812 1 97.06 233 GLY B N 1
ATOM 4765 C CA . GLY B 1 233 ? 3.273 38.469 25.766 1 97.06 233 GLY B CA 1
ATOM 4766 C C . GLY B 1 233 ? 4.105 37.25 25.453 1 97.06 233 GLY B C 1
ATOM 4767 O O . GLY B 1 233 ? 4.625 36.594 26.359 1 97.06 233 GLY B O 1
ATOM 4768 N N . LEU B 1 234 ? 4.215 36.938 24.219 1 97.81 234 LEU B N 1
ATOM 4769 C CA . LEU B 1 234 ? 5.039 35.812 23.812 1 97.81 234 LEU B CA 1
ATOM 4770 C C . LEU B 1 234 ? 6.508 36.062 24.141 1 97.81 234 LEU B C 1
ATOM 4772 O O . LEU B 1 234 ? 7.199 35.156 24.641 1 97.81 234 LEU B O 1
ATOM 4776 N N . LEU B 1 235 ? 6.98 37.25 23.859 1 97.69 235 LEU B N 1
ATOM 4777 C CA . LEU B 1 235 ? 8.375 37.562 24.109 1 97.69 235 LEU B CA 1
ATOM 4778 C C . LEU B 1 235 ? 8.688 37.5 25.609 1 97.69 235 LEU B C 1
ATOM 4780 O O . LEU B 1 235 ? 9.781 37.094 26 1 97.69 235 LEU B O 1
ATOM 4784 N N . GLU B 1 236 ? 7.73 37.844 26.391 1 97.38 236 GLU B N 1
ATOM 4785 C CA . GLU B 1 236 ? 7.902 37.75 27.828 1 97.38 236 GLU B CA 1
ATOM 4786 C C . GLU B 1 236 ? 7.93 36.281 28.281 1 97.38 236 GLU B C 1
ATOM 4788 O O . GLU B 1 236 ? 8.773 35.906 29.094 1 97.38 236 GLU B O 1
ATOM 4793 N N . LEU B 1 237 ? 6.996 35.531 27.828 1 95.69 237 LEU B N 1
ATOM 4794 C CA . LEU B 1 237 ? 6.887 34.125 28.203 1 95.69 237 LEU B CA 1
ATOM 4795 C C . LEU B 1 237 ? 8.164 33.375 27.859 1 95.69 237 LEU B C 1
ATOM 4797 O O . LEU B 1 237 ? 8.609 32.531 28.625 1 95.69 237 LEU B O 1
ATOM 4801 N N . PHE B 1 238 ? 8.797 33.75 26.719 1 96.69 238 PHE B N 1
ATOM 4802 C CA . PHE B 1 238 ? 9.922 33 26.203 1 96.69 238 PHE B CA 1
ATOM 4803 C C . PHE B 1 238 ? 11.234 33.719 26.422 1 96.69 238 PHE B C 1
ATOM 4805 O O . PHE B 1 238 ? 12.219 33.469 25.734 1 96.69 238 PHE B O 1
ATOM 4812 N N . ALA B 1 239 ? 11.281 34.594 27.328 1 96.44 239 ALA B N 1
ATOM 4813 C CA . ALA B 1 239 ? 12.414 35.469 27.578 1 96.44 239 ALA B CA 1
ATOM 4814 C C . ALA B 1 239 ? 13.664 34.688 27.953 1 96.44 239 ALA B C 1
ATOM 4816 O O . ALA B 1 239 ? 14.789 35.156 27.734 1 96.44 239 ALA B O 1
ATOM 4817 N N . ALA B 1 240 ? 13.484 33.531 28.438 1 94.06 240 ALA B N 1
ATOM 4818 C CA . ALA B 1 240 ? 14.617 32.719 28.906 1 94.06 240 ALA B CA 1
ATOM 4819 C C . ALA B 1 240 ? 15.281 31.984 27.734 1 94.06 240 ALA B C 1
ATOM 4821 O O . ALA B 1 240 ? 16.375 31.453 27.891 1 94.06 240 ALA B O 1
ATOM 4822 N N . LEU B 1 241 ? 14.648 32 26.594 1 96.31 241 LEU B N 1
ATOM 4823 C CA . LEU B 1 241 ? 15.195 31.312 25.422 1 96.31 241 LEU B CA 1
ATOM 4824 C C . LEU B 1 241 ? 16.281 32.156 24.766 1 96.31 241 LEU B C 1
ATOM 4826 O O . LEU B 1 241 ? 16.453 33.312 25.094 1 96.31 241 LEU B O 1
ATOM 4830 N N . PRO B 1 242 ? 17.078 31.469 23.875 1 96.62 242 PRO B N 1
ATOM 4831 C CA . PRO B 1 242 ? 18.125 32.219 23.172 1 96.62 242 PRO B CA 1
ATOM 4832 C C . PRO B 1 242 ? 17.578 33.5 22.5 1 96.62 242 PRO B C 1
ATOM 4834 O O . PRO B 1 242 ? 16.5 33.469 21.906 1 96.62 242 PRO B O 1
ATOM 4837 N N . GLU B 1 243 ? 18.312 34.531 22.578 1 97 243 GLU B N 1
ATOM 4838 C CA . GLU B 1 243 ? 17.922 35.844 22.109 1 97 243 GLU B CA 1
ATOM 4839 C C . GLU B 1 243 ? 17.516 35.812 20.641 1 97 243 GLU B C 1
ATOM 4841 O O . GLU B 1 243 ? 16.641 36.562 20.203 1 97 243 GLU B O 1
ATOM 4846 N N . GLU B 1 244 ? 18.078 35 19.906 1 96.62 244 GLU B N 1
ATOM 4847 C CA . GLU B 1 244 ? 17.812 34.875 18.469 1 96.62 244 GLU B CA 1
ATOM 4848 C C . GLU B 1 244 ? 16.359 34.5 18.219 1 96.62 244 GLU B C 1
ATOM 4850 O O . GLU B 1 244 ? 15.766 34.906 17.219 1 96.62 244 GLU B O 1
ATOM 4855 N N . LEU B 1 245 ? 15.852 33.656 19.062 1 97.81 245 LEU B N 1
ATOM 4856 C CA . LEU B 1 245 ? 14.453 33.281 18.906 1 97.81 245 LEU B CA 1
ATOM 4857 C C . LEU B 1 245 ? 13.523 34.438 19.203 1 97.81 245 LEU B C 1
ATOM 4859 O O . LEU B 1 245 ? 12.508 34.625 18.531 1 97.81 245 LEU B O 1
ATOM 4863 N N . LEU B 1 246 ? 13.914 35.188 20.203 1 97.75 246 LEU B N 1
ATOM 4864 C CA . LEU B 1 246 ? 13.125 36.375 20.562 1 97.75 246 LEU B CA 1
ATOM 4865 C C . LEU B 1 246 ? 13.148 37.375 19.422 1 97.75 246 LEU B C 1
ATOM 4867 O O . LEU B 1 246 ? 12.117 37.969 19.094 1 97.75 246 LEU B O 1
ATOM 4871 N N . ARG B 1 247 ? 14.289 37.531 18.844 1 98.12 247 ARG B N 1
ATOM 4872 C CA . ARG B 1 247 ? 14.414 38.438 17.703 1 98.12 247 ARG B CA 1
ATOM 4873 C C . ARG B 1 247 ? 13.57 37.938 16.531 1 98.12 247 ARG B C 1
ATOM 4875 O O . ARG B 1 247 ? 12.969 38.75 15.82 1 98.12 247 ARG B O 1
ATOM 4882 N N . MET B 1 248 ? 13.531 36.656 16.297 1 98 248 MET B N 1
ATOM 4883 C CA . MET B 1 248 ? 12.734 36.094 15.219 1 98 248 MET B CA 1
ATOM 4884 C C . MET B 1 248 ? 11.25 36.375 15.422 1 98 248 MET B C 1
ATOM 4886 O O . MET B 1 248 ? 10.57 36.875 14.531 1 98 248 MET B O 1
ATOM 4890 N N . ILE B 1 249 ? 10.773 36.094 16.625 1 98.06 249 ILE B N 1
ATOM 4891 C CA . ILE B 1 249 ? 9.367 36.312 16.953 1 98.06 249 ILE B CA 1
ATOM 4892 C C . ILE B 1 249 ? 9.078 37.812 16.906 1 98.06 249 ILE B C 1
ATOM 4894 O O . ILE B 1 249 ? 8.062 38.25 16.344 1 98.06 249 ILE B O 1
ATOM 4898 N N . GLY B 1 250 ? 10.008 38.625 17.422 1 98 250 GLY B N 1
ATOM 4899 C CA . GLY B 1 250 ? 9.852 40.062 17.438 1 98 250 GLY B CA 1
ATOM 4900 C C . GLY B 1 250 ? 9.828 40.688 16.062 1 98 250 GLY B C 1
ATOM 4901 O O . GLY B 1 250 ? 9.203 41.719 15.859 1 98 250 GLY B O 1
ATOM 4902 N N . ALA B 1 251 ? 10.43 40.062 15.148 1 97.69 251 ALA B N 1
ATOM 4903 C CA . ALA B 1 251 ? 10.516 40.562 13.781 1 97.69 251 ALA B CA 1
ATOM 4904 C C . ALA B 1 251 ? 9.242 40.281 13 1 97.69 251 ALA B C 1
ATOM 4906 O O . ALA B 1 251 ? 9.039 40.812 11.898 1 97.69 251 ALA B O 1
ATOM 4907 N N . THR B 1 252 ? 8.367 39.5 13.547 1 97.31 252 THR B N 1
ATOM 4908 C CA . THR B 1 252 ? 7.117 39.156 12.891 1 97.31 252 THR B CA 1
ATOM 4909 C C . THR B 1 252 ? 6.043 40.219 13.18 1 97.31 252 THR B C 1
ATOM 4911 O O . THR B 1 252 ? 5.805 40.562 14.336 1 97.31 252 THR B O 1
ATOM 4914 N N . GLU B 1 253 ? 5.402 40.688 12.117 1 95.56 253 GLU B N 1
ATOM 4915 C CA . GLU B 1 253 ? 4.324 41.625 12.32 1 95.56 253 GLU B CA 1
ATOM 4916 C C . GLU B 1 253 ? 3.189 41.031 13.141 1 95.56 253 GLU B C 1
ATOM 4918 O O . GLU B 1 253 ? 2.768 39.906 12.891 1 95.56 253 GLU B O 1
ATOM 4923 N N . GLU B 1 254 ? 2.754 41.781 14.047 1 95.38 254 GLU B N 1
ATOM 4924 C CA . GLU B 1 254 ? 1.725 41.312 14.969 1 95.38 254 GLU B CA 1
ATOM 4925 C C . GLU B 1 254 ? 0.521 40.75 14.211 1 95.38 254 GLU B C 1
ATOM 4927 O O . GLU B 1 254 ? 0.003 39.688 14.555 1 95.38 254 GLU B O 1
ATOM 4932 N N . LYS B 1 255 ? 0.091 41.406 13.188 1 93 255 LYS B N 1
ATOM 4933 C CA . LYS B 1 255 ? -1.105 41.031 12.445 1 93 255 LYS B CA 1
ATOM 4934 C C . LYS B 1 255 ? -0.891 39.719 11.688 1 93 255 LYS B C 1
ATOM 4936 O O . LYS B 1 255 ? -1.852 39.094 11.234 1 93 255 LYS B O 1
ATOM 4941 N N . GLU B 1 256 ? 0.357 39.375 11.57 1 93.88 256 GLU B N 1
ATOM 4942 C CA . GLU B 1 256 ? 0.683 38.156 10.805 1 93.88 256 GLU B CA 1
ATOM 4943 C C . GLU B 1 256 ? 0.866 36.969 11.719 1 93.88 256 GLU B C 1
ATOM 4945 O O . GLU B 1 256 ? 1.1 35.844 11.25 1 93.88 256 GLU B O 1
ATOM 4950 N N . ILE B 1 257 ? 0.783 37.188 13 1 96.19 257 ILE B N 1
ATOM 4951 C CA . ILE B 1 257 ? 0.871 36.094 13.961 1 96.19 257 ILE B CA 1
ATOM 4952 C C . ILE B 1 257 ? -0.506 35.469 14.148 1 96.19 257 ILE B C 1
ATOM 4954 O O . ILE B 1 257 ? -1.45 36.125 14.578 1 96.19 257 ILE B O 1
ATOM 4958 N N . LEU B 1 258 ? -0.611 34.188 13.805 1 94.44 258 LEU B N 1
ATOM 4959 C CA . LEU B 1 258 ? -1.855 33.438 13.961 1 94.44 258 LEU B CA 1
ATOM 4960 C C . LEU B 1 258 ? -1.853 32.656 15.258 1 94.44 258 LEU B C 1
ATOM 4962 O O . LEU B 1 258 ? -0.993 31.797 15.469 1 94.44 258 LEU B O 1
ATOM 4966 N N . THR B 1 259 ? -2.76 32.969 16.141 1 95.38 259 THR B N 1
ATOM 4967 C CA . THR B 1 259 ? -2.842 32.312 17.438 1 95.38 259 THR B CA 1
ATOM 4968 C C . THR B 1 259 ? -4.18 31.578 17.594 1 95.38 259 THR B C 1
ATOM 4970 O O . THR B 1 259 ? -5.238 32.188 17.406 1 95.38 259 THR B O 1
ATOM 4973 N N . HIS B 1 260 ? -4.137 30.266 17.891 1 92.94 260 HIS B N 1
ATOM 4974 C CA . HIS B 1 260 ? -5.355 29.484 18.062 1 92.94 260 HIS B CA 1
ATOM 4975 C C . HIS B 1 260 ? -5.203 28.453 19.172 1 92.94 260 HIS B C 1
ATOM 4977 O O . HIS B 1 260 ? -4.113 27.906 19.375 1 92.94 260 HIS B O 1
ATOM 4983 N N . LYS B 1 261 ? -6.309 28.203 19.828 1 94.94 261 LYS B N 1
ATOM 4984 C CA . LYS B 1 261 ? -6.352 27.062 20.75 1 94.94 261 LYS B CA 1
ATOM 4985 C C . LYS B 1 261 ? -6.309 25.734 20 1 94.94 261 LYS B C 1
ATOM 4987 O O . LYS B 1 261 ? -6.891 25.609 18.922 1 94.94 261 LYS B O 1
ATOM 4992 N N . LEU B 1 262 ? -5.637 24.828 20.578 1 93.94 262 LEU B N 1
ATOM 4993 C CA . LEU B 1 262 ? -5.473 23.531 19.922 1 93.94 262 LEU B CA 1
ATOM 4994 C C . LEU B 1 262 ? -6.484 22.516 20.453 1 93.94 262 LEU B C 1
ATOM 4996 O O . LEU B 1 262 ? -6.625 22.359 21.672 1 93.94 262 LEU B O 1
ATOM 5000 N N . LYS B 1 263 ? -7.215 21.906 19.547 1 94.12 263 LYS B N 1
ATOM 5001 C CA . LYS B 1 263 ? -8.125 20.797 19.844 1 94.12 263 LYS B CA 1
ATOM 5002 C C . LYS B 1 263 ? -7.648 19.516 19.172 1 94.12 263 LYS B C 1
ATOM 5004 O O . LYS B 1 263 ? -6.879 19.547 18.219 1 94.12 263 LYS B O 1
ATOM 5009 N N . ALA B 1 264 ? -8.062 18.438 19.734 1 93.88 264 ALA B N 1
ATOM 5010 C CA . ALA B 1 264 ? -7.625 17.141 19.203 1 93.88 264 ALA B CA 1
ATOM 5011 C C . ALA B 1 264 ? -8.734 16.094 19.312 1 93.88 264 ALA B C 1
ATOM 5013 O O . ALA B 1 264 ? -9.758 16.344 19.953 1 93.88 264 ALA B O 1
ATOM 5014 N N . LEU B 1 265 ? -8.547 15.047 18.578 1 93.75 265 LEU B N 1
ATOM 5015 C CA . LEU B 1 265 ? -9.414 13.875 18.609 1 93.75 265 LEU B CA 1
ATOM 5016 C C . LEU B 1 265 ? -8.633 12.633 19.031 1 93.75 265 LEU B C 1
ATOM 5018 O O . LEU B 1 265 ? -7.402 12.641 19.047 1 93.75 265 LEU B O 1
ATOM 5022 N N . THR B 1 266 ? -9.344 11.562 19.391 1 88.44 266 THR B N 1
ATOM 5023 C CA . THR B 1 266 ? -8.695 10.336 19.859 1 88.44 266 THR B CA 1
ATOM 5024 C C . THR B 1 266 ? -8.641 9.297 18.734 1 88.44 266 THR B C 1
ATOM 5026 O O . THR B 1 266 ? -7.902 8.312 18.844 1 88.44 266 THR B O 1
ATOM 5029 N N . GLY B 1 267 ? -9.328 9.531 17.656 1 88.19 267 GLY B N 1
ATOM 5030 C CA . GLY B 1 267 ? -9.406 8.555 16.578 1 88.19 267 GLY B CA 1
ATOM 5031 C C . GLY B 1 267 ? -10.234 7.336 16.938 1 88.19 267 GLY B C 1
ATOM 5032 O O . GLY B 1 267 ? -10.391 6.422 16.141 1 88.19 267 GLY B O 1
ATOM 5033 N N . GLU B 1 268 ? -10.781 7.355 18.094 1 89.94 268 GLU B N 1
ATOM 5034 C CA . GLU B 1 268 ? -11.617 6.246 18.531 1 89.94 268 GLU B CA 1
ATOM 5035 C C . GLU B 1 268 ? -13.008 6.316 17.906 1 89.94 268 GLU B C 1
ATOM 5037 O O . GLU B 1 268 ? -13.297 7.23 17.125 1 89.94 268 GLU B O 1
ATOM 5042 N N . GLY B 1 269 ? -13.695 5.273 18.078 1 90.94 269 GLY B N 1
ATOM 5043 C CA . GLY B 1 269 ? -15.055 5.254 17.562 1 90.94 269 GLY B CA 1
ATOM 5044 C C . GLY B 1 269 ? -15.148 4.766 16.125 1 90.94 269 GLY B C 1
ATOM 5045 O O . GLY B 1 269 ? -14.273 4.031 15.656 1 90.94 269 GLY B O 1
ATOM 5046 N N . HIS B 1 270 ? -16.266 5.227 15.445 1 95.31 270 HIS B N 1
ATOM 5047 C CA . HIS B 1 270 ? -16.531 4.758 14.094 1 95.31 270 HIS B CA 1
ATOM 5048 C C . HIS B 1 270 ? -15.906 5.676 13.055 1 95.31 270 HIS B C 1
ATOM 5050 O O . HIS B 1 270 ? -16 6.902 13.164 1 95.31 270 HIS B O 1
ATOM 5056 N N . TRP B 1 271 ? -15.312 5.062 12.086 1 97.19 271 TRP B N 1
ATOM 5057 C CA . TRP B 1 271 ? -14.672 5.828 11.031 1 97.19 271 TRP B CA 1
ATOM 5058 C C . TRP B 1 271 ? -15.602 5.996 9.828 1 97.19 271 TRP B C 1
ATOM 5060 O O . TRP B 1 271 ? -15.344 6.816 8.945 1 97.19 271 TRP B O 1
ATOM 5070 N N . PHE B 1 272 ? -16.656 5.176 9.844 1 97.69 272 PHE B N 1
ATOM 5071 C CA . PHE B 1 272 ? -17.656 5.305 8.797 1 97.69 272 PHE B CA 1
ATOM 5072 C C . PHE B 1 272 ? -19.016 4.879 9.297 1 97.69 272 PHE B C 1
ATOM 5074 O O . PHE B 1 272 ? -19.125 4.211 10.328 1 97.69 272 PHE B O 1
ATOM 5081 N N . ARG B 1 273 ? -20.047 5.273 8.727 1 97.25 273 ARG B N 1
ATOM 5082 C CA . ARG B 1 273 ? -21.438 4.875 8.914 1 97.25 273 ARG B CA 1
ATOM 5083 C C . ARG B 1 273 ? -22.188 4.875 7.59 1 97.25 273 ARG B C 1
ATOM 5085 O O . ARG B 1 273 ? -22.312 5.914 6.938 1 97.25 273 ARG B O 1
ATOM 5092 N N . GLY B 1 274 ? -22.688 3.637 7.266 1 96.38 274 GLY B N 1
ATOM 5093 C CA . GLY B 1 274 ? -23.297 3.531 5.949 1 96.38 274 GLY B CA 1
ATOM 5094 C C . GLY B 1 274 ? -22.344 3.857 4.82 1 96.38 274 GLY B C 1
ATOM 5095 O O . GLY B 1 274 ? -21.266 3.262 4.719 1 96.38 274 GLY B O 1
ATOM 5096 N N . ARG B 1 275 ? -22.719 4.906 4.031 1 97.56 275 ARG B N 1
ATOM 5097 C CA . ARG B 1 275 ? -21.938 5.285 2.861 1 97.56 275 ARG B CA 1
ATOM 5098 C C . ARG B 1 275 ? -21.172 6.578 3.111 1 97.56 275 ARG B C 1
ATOM 5100 O O . ARG B 1 275 ? -20.812 7.293 2.17 1 97.56 275 ARG B O 1
ATOM 5107 N N . VAL B 1 276 ? -20.906 6.875 4.395 1 98.38 276 VAL B N 1
ATOM 5108 C CA . VAL B 1 276 ? -20.172 8.07 4.797 1 98.38 276 VAL B CA 1
ATOM 5109 C C . VAL B 1 276 ? -18.891 7.664 5.547 1 98.38 276 VAL B C 1
ATOM 5111 O O . VAL B 1 276 ? -18.953 6.879 6.496 1 98.38 276 VAL B O 1
ATOM 5114 N N . VAL B 1 277 ? -17.734 8.148 5.121 1 98.5 277 VAL B N 1
ATOM 5115 C CA . VAL B 1 277 ? -16.469 7.758 5.711 1 98.5 277 VAL B CA 1
ATOM 5116 C C . VAL B 1 277 ? -15.641 9 6.043 1 98.5 277 VAL B C 1
ATOM 5118 O O . VAL B 1 277 ? -15.75 10.023 5.363 1 98.5 277 VAL B O 1
ATOM 5121 N N . MET B 1 278 ? -14.812 8.898 7.082 1 98.19 278 MET B N 1
ATOM 5122 C CA . MET B 1 278 ? -14.039 10.039 7.559 1 98.19 278 MET B CA 1
ATOM 5123 C C . MET B 1 278 ? -12.586 9.945 7.102 1 98.19 278 MET B C 1
ATOM 5125 O O . MET B 1 278 ? -12.062 8.852 6.91 1 98.19 278 MET B O 1
ATOM 5129 N N . LEU B 1 279 ? -11.961 11.133 6.977 1 98.19 279 LEU B N 1
ATOM 5130 C CA . LEU B 1 279 ? -10.57 11.234 6.555 1 98.19 279 LEU B CA 1
ATOM 5131 C C . LEU B 1 279 ? -9.914 12.484 7.133 1 98.19 279 LEU B C 1
ATOM 5133 O O . LEU B 1 279 ? -10.523 13.555 7.168 1 98.19 279 LEU B O 1
ATOM 5137 N N . GLY B 1 280 ? -8.68 12.375 7.551 1 96.88 280 GLY B N 1
ATOM 5138 C CA . GLY B 1 280 ? -7.902 13.523 7.996 1 96.88 280 GLY B CA 1
ATOM 5139 C C . GLY B 1 280 ? -8.289 14.008 9.383 1 96.88 280 GLY B C 1
ATOM 5140 O O . GLY B 1 280 ? -8.555 13.203 10.273 1 96.88 280 GLY B O 1
ATOM 5141 N N . ASP B 1 281 ? -8.281 15.375 9.562 1 95.94 281 ASP B N 1
ATOM 5142 C CA . ASP B 1 281 ? -8.5 15.969 10.875 1 95.94 281 ASP B CA 1
ATOM 5143 C C . ASP B 1 281 ? -9.953 15.797 11.32 1 95.94 281 ASP B C 1
ATOM 5145 O O . ASP B 1 281 ? -10.281 16.016 12.492 1 95.94 281 ASP B O 1
ATOM 5149 N N . SER B 1 282 ? -10.797 15.297 10.422 1 97.12 282 SER B N 1
ATOM 5150 C CA . SER B 1 282 ? -12.172 15.008 10.812 1 97.12 282 SER B CA 1
ATOM 5151 C C . SER B 1 282 ? -12.242 13.789 11.727 1 97.12 282 SER B C 1
ATOM 5153 O O . SER B 1 282 ? -13.234 13.602 12.438 1 97.12 282 SER B O 1
ATOM 5155 N N . ILE B 1 283 ? -11.164 12.953 11.734 1 96.25 283 ILE B N 1
ATOM 5156 C CA . ILE B 1 283 ? -11.242 11.734 12.523 1 96.25 283 ILE B CA 1
ATOM 5157 C C . ILE B 1 283 ? -9.984 11.586 13.375 1 96.25 283 ILE B C 1
ATOM 5159 O O . ILE B 1 283 ? -10.016 10.961 14.438 1 96.25 283 ILE B O 1
ATOM 5163 N N . HIS B 1 284 ? -8.891 12.172 12.922 1 95.38 284 HIS B N 1
ATOM 5164 C CA . HIS B 1 284 ? -7.66 11.977 13.68 1 95.38 284 HIS B CA 1
ATOM 5165 C C . HIS B 1 284 ? -6.898 13.289 13.844 1 95.38 284 HIS B C 1
ATOM 5167 O O . HIS B 1 284 ? -5.68 13.328 13.656 1 95.38 284 HIS B O 1
ATOM 5173 N N . ALA B 1 285 ? -7.602 14.312 14.125 1 93.62 285 ALA B N 1
ATOM 5174 C CA . ALA B 1 285 ? -6.941 15.578 14.438 1 93.62 285 ALA B CA 1
ATOM 5175 C C . ALA B 1 285 ? -5.926 15.406 15.562 1 93.62 285 ALA B C 1
ATOM 5177 O O . ALA B 1 285 ? -6.262 14.891 16.641 1 93.62 285 ALA B O 1
ATOM 5178 N N . MET B 1 286 ? -4.711 15.711 15.25 1 90.88 286 MET B N 1
ATOM 5179 C CA . MET B 1 286 ? -3.652 15.57 16.234 1 90.88 286 MET B CA 1
ATOM 5180 C C . MET B 1 286 ? -2.943 16.906 16.469 1 90.88 286 MET B C 1
ATOM 5182 O O . MET B 1 286 ? -3.072 17.828 15.672 1 90.88 286 MET B O 1
ATOM 5186 N N . LEU B 1 287 ? -2.275 16.984 17.562 1 88.81 287 LEU B N 1
ATOM 5187 C CA . LEU B 1 287 ? -1.478 18.172 17.844 1 88.81 287 LEU B CA 1
ATOM 5188 C C . LEU B 1 287 ? -0.249 18.234 16.953 1 88.81 287 LEU B C 1
ATOM 5190 O O . LEU B 1 287 ? 0.297 17.203 16.562 1 88.81 287 LEU B O 1
ATOM 5194 N N . PRO B 1 288 ? 0.121 19.391 16.594 1 83.62 288 PRO B N 1
ATOM 5195 C CA . PRO B 1 288 ? 1.271 19.531 15.695 1 83.62 288 PRO B CA 1
ATOM 5196 C C . PRO B 1 288 ? 2.605 19.359 16.422 1 83.62 288 PRO B C 1
ATOM 5198 O O . PRO B 1 288 ? 3.529 20.156 16.219 1 83.62 288 PRO B O 1
ATOM 5201 N N . THR B 1 289 ? 2.707 18.375 17.172 1 83.12 289 THR B N 1
ATOM 5202 C CA . THR B 1 289 ? 3.908 18.141 17.969 1 83.12 289 THR B CA 1
ATOM 5203 C C . THR B 1 289 ? 5.031 17.578 17.109 1 83.12 289 THR B C 1
ATOM 5205 O O . THR B 1 289 ? 6.176 18.031 17.188 1 83.12 289 THR B O 1
ATOM 5208 N N . LEU B 1 290 ? 4.68 16.641 16.234 1 83.5 290 LEU B N 1
ATOM 5209 C CA . LEU B 1 290 ? 5.672 16.109 15.305 1 83.5 290 LEU B CA 1
ATOM 5210 C C . LEU B 1 290 ? 5.277 16.375 13.859 1 83.5 290 LEU B C 1
ATOM 5212 O O . LEU B 1 290 ? 5.926 15.875 12.93 1 83.5 290 LEU B O 1
ATOM 5216 N N . GLY B 1 291 ? 4.219 17.094 13.703 1 90.75 291 GLY B N 1
ATOM 5217 C CA . GLY B 1 291 ? 3.795 17.484 12.367 1 90.75 291 GLY B CA 1
ATOM 5218 C C . GLY B 1 291 ? 3.402 16.312 11.492 1 90.75 291 GLY B C 1
ATOM 5219 O O . GLY B 1 291 ? 3.701 16.281 10.297 1 90.75 291 GLY B O 1
ATOM 5220 N N . TYR B 1 292 ? 2.729 15.344 12.039 1 93.56 292 TYR B N 1
ATOM 5221 C CA . TYR B 1 292 ? 2.451 14.125 11.281 1 93.56 292 TYR B CA 1
ATOM 5222 C C . TYR B 1 292 ? 1.001 14.094 10.812 1 93.56 292 TYR B C 1
ATOM 5224 O O . TYR B 1 292 ? 0.574 13.141 10.156 1 93.56 292 TYR B O 1
ATOM 5232 N N . GLY B 1 293 ? 0.229 15.086 11.117 1 94.75 293 GLY B N 1
ATOM 5233 C CA . GLY B 1 293 ? -1.19 15.086 10.797 1 94.75 293 GLY B CA 1
ATOM 5234 C C . GLY B 1 293 ? -1.468 14.969 9.312 1 94.75 293 GLY B C 1
ATOM 5235 O O . GLY B 1 293 ? -2.219 14.086 8.883 1 94.75 293 GLY B O 1
ATOM 5236 N N . LEU B 1 294 ? -0.864 15.836 8.555 1 96.25 294 LEU B N 1
ATOM 5237 C CA . LEU B 1 294 ? -1.072 15.781 7.113 1 96.25 294 LEU B CA 1
ATOM 5238 C C . LEU B 1 294 ? -0.53 14.477 6.535 1 96.25 294 LEU B C 1
ATOM 5240 O O . LEU B 1 294 ? -1.164 13.867 5.672 1 96.25 294 LEU B O 1
ATOM 5244 N N . THR B 1 295 ? 0.646 14.078 7.008 1 96.31 295 THR B N 1
ATOM 5245 C CA . THR B 1 295 ? 1.242 12.82 6.559 1 96.31 295 THR B CA 1
ATOM 5246 C C . THR B 1 295 ? 0.279 11.656 6.773 1 96.31 295 THR B C 1
ATOM 5248 O O . THR B 1 295 ? 0.009 10.891 5.852 1 96.31 295 THR B O 1
ATOM 5251 N N . LEU B 1 296 ? -0.251 11.617 7.941 1 96.19 296 LEU B N 1
ATOM 5252 C CA . LEU B 1 296 ? -1.191 10.547 8.25 1 96.19 296 LEU B CA 1
ATOM 5253 C C . LEU B 1 296 ? -2.432 10.641 7.371 1 96.19 296 LEU B C 1
ATOM 5255 O O . LEU B 1 296 ? -2.949 9.617 6.91 1 96.19 296 LEU B O 1
ATOM 5259 N N . GLY B 1 297 ? -2.91 11.812 7.137 1 97.06 297 GLY B N 1
ATOM 5260 C CA . GLY B 1 297 ? -4.055 12.031 6.266 1 97.06 297 GLY B CA 1
ATOM 5261 C C . GLY B 1 297 ? -3.824 11.539 4.848 1 97.06 297 GLY B C 1
ATOM 5262 O O . GLY B 1 297 ? -4.707 10.922 4.25 1 97.06 297 GLY B O 1
ATOM 5263 N N . LEU B 1 298 ? -2.668 11.82 4.34 1 97.38 298 LEU B N 1
ATOM 5264 C CA . LEU B 1 298 ? -2.326 11.383 2.988 1 97.38 298 LEU B CA 1
ATOM 5265 C C . LEU B 1 298 ? -2.203 9.867 2.92 1 97.38 298 LEU B C 1
ATOM 5267 O O . LEU B 1 298 ? -2.684 9.242 1.972 1 97.38 298 LEU B O 1
ATOM 5271 N N . GLU B 1 299 ? -1.587 9.289 3.934 1 96 299 GLU B N 1
ATOM 5272 C CA . GLU B 1 299 ? -1.488 7.836 3.998 1 96 299 GLU B CA 1
ATOM 5273 C C . GLU B 1 299 ? -2.869 7.191 4.055 1 96 299 GLU B C 1
ATOM 5275 O O . GLU B 1 299 ? -3.146 6.242 3.322 1 96 299 GLU B O 1
ATOM 5280 N N . ASN B 1 300 ? -3.709 7.734 4.906 1 96.88 300 ASN B N 1
ATOM 5281 C CA . ASN B 1 300 ? -5.059 7.199 5.047 1 96.88 300 ASN B CA 1
ATOM 5282 C C . ASN B 1 300 ? -5.875 7.391 3.771 1 96.88 300 ASN B C 1
ATOM 5284 O O . ASN B 1 300 ? -6.684 6.531 3.414 1 96.88 300 ASN B O 1
ATOM 5288 N N . GLY B 1 301 ? -5.684 8.547 3.131 1 97.44 301 GLY B N 1
ATOM 5289 C CA . GLY B 1 301 ? -6.34 8.75 1.849 1 97.44 301 GLY B CA 1
ATOM 5290 C C . GLY B 1 301 ? -5.969 7.707 0.813 1 97.44 301 GLY B C 1
ATOM 5291 O O . GLY B 1 301 ? -6.828 7.223 0.074 1 97.44 301 GLY B O 1
ATOM 5292 N N . PHE B 1 302 ? -4.73 7.344 0.778 1 96.31 302 PHE B N 1
ATOM 5293 C CA . PHE B 1 302 ? -4.266 6.316 -0.144 1 96.31 302 PHE B CA 1
ATOM 5294 C C . PHE B 1 302 ? -4.891 4.965 0.191 1 96.31 302 PHE B C 1
ATOM 5296 O O . PHE B 1 302 ? -5.328 4.238 -0.703 1 96.31 302 PHE B O 1
ATOM 5303 N N . MET B 1 303 ? -4.938 4.637 1.455 1 95.31 303 MET B N 1
ATOM 5304 C CA . MET B 1 303 ? -5.547 3.383 1.89 1 95.31 303 MET B CA 1
ATOM 5305 C C . MET B 1 303 ? -7.027 3.342 1.534 1 95.31 303 MET B C 1
ATOM 5307 O O . MET B 1 303 ? -7.551 2.293 1.156 1 95.31 303 MET B O 1
ATOM 5311 N N . LEU B 1 304 ? -7.68 4.473 1.673 1 97.12 304 LEU B N 1
ATOM 5312 C CA . LEU B 1 304 ? -9.094 4.547 1.312 1 97.12 304 LEU B CA 1
ATOM 5313 C C . LEU B 1 304 ? -9.289 4.289 -0.178 1 97.12 304 LEU B C 1
ATOM 5315 O O . LEU B 1 304 ? -10.148 3.502 -0.568 1 97.12 304 LEU B O 1
ATOM 5319 N N . ALA B 1 305 ? -8.484 4.941 -0.989 1 96.44 305 ALA B N 1
ATOM 5320 C CA . ALA B 1 305 ? -8.562 4.734 -2.434 1 96.44 305 ALA B CA 1
ATOM 5321 C C . ALA B 1 305 ? -8.344 3.268 -2.791 1 96.44 305 ALA B C 1
ATOM 5323 O O . ALA B 1 305 ? -9.086 2.695 -3.588 1 96.44 305 ALA B O 1
ATOM 5324 N N . GLN B 1 306 ? -7.375 2.645 -2.156 1 94.31 306 GLN B N 1
ATOM 5325 C CA . GLN B 1 306 ? -7.086 1.232 -2.385 1 94.31 306 GLN B CA 1
ATOM 5326 C C . GLN B 1 306 ? -8.289 0.362 -2.033 1 94.31 306 GLN B C 1
ATOM 5328 O O . GLN B 1 306 ? -8.656 -0.539 -2.791 1 94.31 306 GLN B O 1
ATOM 5333 N N . ALA B 1 307 ? -8.828 0.669 -0.865 1 95.19 307 ALA B N 1
ATOM 5334 C CA . ALA B 1 307 ? -9.977 -0.112 -0.412 1 95.19 307 ALA B CA 1
ATOM 5335 C C . ALA B 1 307 ? -11.133 -0.008 -1.399 1 95.19 307 ALA B C 1
ATOM 5337 O O . ALA B 1 307 ? -11.812 -0.999 -1.678 1 95.19 307 ALA B O 1
ATOM 5338 N N . LEU B 1 308 ? -11.328 1.138 -1.968 1 96.5 308 LEU B N 1
ATOM 5339 C CA . LEU B 1 308 ? -12.453 1.392 -2.854 1 96.5 308 LEU B CA 1
ATOM 5340 C C . LEU B 1 308 ? -12.266 0.685 -4.191 1 96.5 308 LEU B C 1
ATOM 5342 O O . LEU B 1 308 ? -13.234 0.195 -4.781 1 96.5 308 LEU B O 1
ATOM 5346 N N . VAL B 1 309 ? -11.039 0.604 -4.668 1 95.06 309 VAL B N 1
ATOM 5347 C CA . VAL B 1 309 ? -10.828 0.059 -6.008 1 95.06 309 VAL B CA 1
ATOM 5348 C C . VAL B 1 309 ? -10.484 -1.426 -5.914 1 95.06 309 VAL B C 1
ATOM 5350 O O . VAL B 1 309 ? -10.516 -2.141 -6.918 1 95.06 309 VAL B O 1
ATOM 5353 N N . GLY B 1 310 ? -10.203 -1.934 -4.719 1 94.38 310 GLY B N 1
ATOM 5354 C CA . GLY B 1 310 ? -9.727 -3.299 -4.578 1 94.38 310 GLY B CA 1
ATOM 5355 C C . GLY B 1 310 ? -10.766 -4.246 -4.023 1 94.38 310 GLY B C 1
ATOM 5356 O O . GLY B 1 310 ? -10.547 -5.461 -3.967 1 94.38 310 GLY B O 1
ATOM 5357 N N . HIS B 1 311 ? -11.961 -3.746 -3.611 1 94.56 311 HIS B N 1
ATOM 5358 C CA . HIS B 1 311 ? -12.945 -4.613 -2.984 1 94.56 311 HIS B CA 1
ATOM 5359 C C . HIS B 1 311 ? -13.68 -5.457 -4.023 1 94.56 311 HIS B C 1
ATOM 5361 O O . HIS B 1 311 ? -14.078 -4.949 -5.074 1 94.56 311 HIS B O 1
ATOM 5367 N N . CYS B 1 312 ? -13.805 -6.727 -3.727 1 94.81 312 CYS B N 1
ATOM 5368 C CA . CYS B 1 312 ? -14.453 -7.664 -4.633 1 94.81 312 CYS B CA 1
ATOM 5369 C C . CYS B 1 312 ? -15.914 -7.875 -4.25 1 94.81 312 CYS B C 1
ATOM 5371 O O . CYS B 1 312 ? -16.703 -8.375 -5.051 1 94.81 312 CYS B O 1
ATOM 5373 N N . ASP B 1 313 ? -16.266 -7.523 -3.039 1 91.62 313 ASP B N 1
ATOM 5374 C CA . ASP B 1 313 ? -17.641 -7.691 -2.57 1 91.62 313 ASP B CA 1
ATOM 5375 C C . ASP B 1 313 ? -18.562 -6.688 -3.24 1 91.62 313 ASP B C 1
ATOM 5377 O O . ASP B 1 313 ? -18.125 -5.637 -3.709 1 91.62 313 ASP B O 1
ATOM 5381 N N . LYS B 1 314 ? -19.812 -7.012 -3.27 1 88.38 314 LYS B N 1
ATOM 5382 C CA . LYS B 1 314 ? -20.781 -6.125 -3.891 1 88.38 314 LYS B CA 1
ATOM 5383 C C . LYS B 1 314 ? -21.078 -4.922 -2.998 1 88.38 314 LYS B C 1
ATOM 5385 O O . LYS B 1 314 ? -21.375 -3.834 -3.492 1 88.38 314 LYS B O 1
ATOM 5390 N N . SER B 1 315 ? -20.859 -5.109 -1.776 1 90.69 315 SER B N 1
ATOM 5391 C CA . SER B 1 315 ? -21.219 -4.07 -0.815 1 90.69 315 SER B CA 1
ATOM 5392 C C . SER B 1 315 ? -20.047 -3.109 -0.598 1 90.69 315 SER B C 1
ATOM 5394 O O . SER B 1 315 ? -18.922 -3.539 -0.346 1 90.69 315 SER B O 1
ATOM 5396 N N . LEU B 1 316 ? -20.406 -1.818 -0.663 1 94.44 316 LEU B N 1
ATOM 5397 C CA . LEU B 1 316 ? -19.438 -0.771 -0.349 1 94.44 316 LEU B CA 1
ATOM 5398 C C . LEU B 1 316 ? -18.969 -0.881 1.098 1 94.44 316 LEU B C 1
ATOM 5400 O O . LEU B 1 316 ? -17.828 -0.506 1.417 1 94.44 316 LEU B O 1
ATOM 5404 N N . GLU B 1 317 ? -19.781 -1.471 1.911 1 94.5 317 GLU B N 1
ATOM 5405 C CA . GLU B 1 317 ? -19.484 -1.597 3.336 1 94.5 317 GLU B CA 1
ATOM 5406 C C . GLU B 1 317 ? -18.203 -2.4 3.566 1 94.5 317 GLU B C 1
ATOM 5408 O O . GLU B 1 317 ? -17.422 -2.09 4.469 1 94.5 317 GLU B O 1
ATOM 5413 N N . SER B 1 318 ? -18 -3.371 2.768 1 94.12 318 SER B N 1
ATOM 5414 C CA . SER B 1 318 ? -16.812 -4.195 2.922 1 94.12 318 SER B CA 1
ATOM 5415 C C . SER B 1 318 ? -15.539 -3.391 2.652 1 94.12 318 SER B C 1
ATOM 5417 O O . SER B 1 318 ? -14.516 -3.59 3.312 1 94.12 318 SER B O 1
ATOM 5419 N N . ALA B 1 319 ? -15.609 -2.49 1.687 1 95.44 319 ALA B N 1
ATOM 5420 C CA . ALA B 1 319 ? -14.477 -1.617 1.373 1 95.44 319 ALA B CA 1
ATOM 5421 C C . ALA B 1 319 ? -14.203 -0.649 2.52 1 95.44 319 ALA B C 1
ATOM 5423 O O . ALA B 1 319 ? -13.047 -0.448 2.902 1 95.44 319 ALA B O 1
ATOM 5424 N N . LEU B 1 320 ? -15.234 -0.104 3.072 1 96.75 320 LEU B N 1
ATOM 5425 C CA . LEU B 1 320 ? -15.086 0.879 4.141 1 96.75 320 LEU B CA 1
ATOM 5426 C C . LEU B 1 320 ? -14.617 0.216 5.43 1 96.75 320 LEU B C 1
ATOM 5428 O O . LEU B 1 320 ? -13.836 0.801 6.184 1 96.75 320 LEU B O 1
ATOM 5432 N N . LYS B 1 321 ? -15.07 -0.988 5.656 1 94.94 321 LYS B N 1
ATOM 5433 C CA . LYS B 1 321 ? -14.578 -1.758 6.797 1 94.94 321 LYS B CA 1
ATOM 5434 C C . LYS B 1 321 ? -13.086 -2.049 6.668 1 94.94 321 LYS B C 1
ATOM 5436 O O . LYS B 1 321 ? -12.344 -1.957 7.645 1 94.94 321 LYS B O 1
ATOM 5441 N N . ARG B 1 322 ? -12.672 -2.406 5.469 1 93.5 322 ARG B N 1
ATOM 5442 C CA . ARG B 1 322 ? -11.258 -2.645 5.195 1 93.5 322 ARG B CA 1
ATOM 5443 C C . ARG B 1 322 ? -10.43 -1.397 5.477 1 93.5 322 ARG B C 1
ATOM 5445 O O . ARG B 1 322 ? -9.359 -1.482 6.082 1 93.5 322 ARG B O 1
ATOM 5452 N N . TYR B 1 323 ? -10.93 -0.244 5.066 1 95.62 323 TYR B N 1
ATOM 5453 C CA . TYR B 1 323 ? -10.273 1.029 5.336 1 95.62 323 TYR B CA 1
ATOM 5454 C C . TYR B 1 323 ? -10.148 1.271 6.836 1 95.62 323 TYR B C 1
ATOM 5456 O O . TYR B 1 323 ? -9.07 1.586 7.332 1 95.62 323 TYR B O 1
ATOM 5464 N N . GLU B 1 324 ? -11.227 1.085 7.527 1 95.25 324 GLU B N 1
ATOM 5465 C CA . GLU B 1 324 ? -11.219 1.312 8.969 1 95.25 324 GLU B CA 1
ATOM 5466 C C . GLU B 1 324 ? -10.211 0.403 9.664 1 95.25 324 GLU B C 1
ATOM 5468 O O . GLU B 1 324 ? -9.406 0.867 10.477 1 95.25 324 GLU B O 1
ATOM 5473 N N . LEU B 1 325 ? -10.188 -0.813 9.336 1 90.88 325 LEU B N 1
ATOM 5474 C CA . LEU B 1 325 ? -9.305 -1.789 9.969 1 90.88 325 LEU B CA 1
ATOM 5475 C C . LEU B 1 325 ? -7.844 -1.433 9.727 1 90.88 325 LEU B C 1
ATOM 5477 O O . LEU B 1 325 ? -7.012 -1.577 10.625 1 90.88 325 LEU B O 1
ATOM 5481 N N . ARG B 1 326 ? -7.551 -0.934 8.594 1 89.25 326 ARG B N 1
ATOM 5482 C CA . ARG B 1 326 ? -6.164 -0.648 8.234 1 89.25 326 ARG B CA 1
ATOM 5483 C C . ARG B 1 326 ? -5.719 0.694 8.805 1 89.25 326 ARG B C 1
ATOM 5485 O O . ARG B 1 326 ? -4.586 0.83 9.273 1 89.25 326 ARG B O 1
ATOM 5492 N N . ALA B 1 327 ? -6.609 1.636 8.797 1 92.75 327 ALA B N 1
ATOM 5493 C CA . ALA B 1 327 ? -6.215 3.01 9.094 1 92.75 327 ALA B CA 1
ATOM 5494 C C . ALA B 1 327 ? -6.414 3.326 10.57 1 92.75 327 ALA B C 1
ATOM 5496 O O . ALA B 1 327 ? -5.621 4.055 11.172 1 92.75 327 ALA B O 1
ATOM 5497 N N . ALA B 1 328 ? -7.438 2.76 11.18 1 92.19 328 ALA B N 1
ATOM 5498 C CA . ALA B 1 328 ? -7.891 3.211 12.492 1 92.19 328 ALA B CA 1
ATOM 5499 C C . ALA B 1 328 ? -6.852 2.906 13.57 1 92.19 328 ALA B C 1
ATOM 5501 O O . ALA B 1 328 ? -6.41 3.805 14.289 1 92.19 328 ALA B O 1
ATOM 5502 N N . GLN B 1 329 ? -6.438 1.657 13.586 1 88.06 329 GLN B N 1
ATOM 5503 C CA . GLN B 1 329 ? -5.52 1.286 14.664 1 88.06 329 GLN B CA 1
ATOM 5504 C C . GLN B 1 329 ? -4.207 2.059 14.555 1 88.06 329 GLN B C 1
ATOM 5506 O O . GLN B 1 329 ? -3.703 2.576 15.555 1 88.06 329 GLN B O 1
ATOM 5511 N N . ARG B 1 330 ? -3.695 2.082 13.398 1 90 330 ARG B N 1
ATOM 5512 C CA . ARG B 1 330 ? -2.457 2.826 13.195 1 90 330 ARG B CA 1
ATOM 5513 C C . ARG B 1 330 ? -2.629 4.293 13.578 1 90 330 ARG B C 1
ATOM 5515 O O . ARG B 1 330 ? -1.75 4.879 14.211 1 90 330 ARG B O 1
ATOM 5522 N N . SER B 1 331 ? -3.723 4.883 13.227 1 94.5 331 SER B N 1
ATOM 5523 C CA . SER B 1 331 ? -4 6.277 13.547 1 94.5 331 SER B CA 1
ATOM 5524 C C . SER B 1 331 ? -4.105 6.488 15.055 1 94.5 331 SER B C 1
ATOM 5526 O O . SER B 1 331 ? -3.549 7.445 15.594 1 94.5 331 SER B O 1
ATOM 5528 N N . ARG B 1 332 ? -4.73 5.57 15.703 1 94.31 332 ARG B N 1
ATOM 5529 C CA . ARG B 1 332 ? -4.859 5.656 17.156 1 94.31 332 ARG B CA 1
ATOM 5530 C C . ARG B 1 332 ? -3.496 5.559 17.828 1 94.31 332 ARG B C 1
ATOM 5532 O O . ARG B 1 332 ? -3.211 6.301 18.766 1 94.31 332 ARG B O 1
ATOM 5539 N N . ASP B 1 333 ? -2.709 4.668 17.328 1 93.62 333 ASP B N 1
ATOM 5540 C CA . ASP B 1 333 ? -1.374 4.508 17.906 1 93.62 333 ASP B CA 1
ATOM 5541 C C . ASP B 1 333 ? -0.53 5.762 17.688 1 93.62 333 ASP B C 1
ATOM 5543 O O . ASP B 1 333 ? 0.212 6.18 18.578 1 93.62 333 ASP B O 1
ATOM 5547 N N . MET B 1 334 ? -0.643 6.301 16.531 1 93.69 334 MET B N 1
ATOM 5548 C CA . MET B 1 334 ? 0.082 7.535 16.234 1 93.69 334 MET B CA 1
ATOM 5549 C C . MET B 1 334 ? -0.386 8.672 17.141 1 93.69 334 MET B C 1
ATOM 5551 O O . MET B 1 334 ? 0.43 9.43 17.656 1 93.69 334 MET B O 1
ATOM 5555 N N . LEU B 1 335 ? -1.664 8.766 17.312 1 94.5 335 LEU B N 1
ATOM 5556 C CA . LEU B 1 335 ? -2.232 9.789 18.188 1 94.5 335 LEU B CA 1
ATOM 5557 C C . LEU B 1 335 ? -1.741 9.625 19.609 1 94.5 335 LEU B C 1
ATOM 5559 O O . LEU B 1 335 ? -1.458 10.617 20.297 1 94.5 335 LEU B O 1
ATOM 5563 N N . LYS B 1 336 ? -1.632 8.414 20.031 1 93.62 336 LYS B N 1
ATOM 5564 C CA . LYS B 1 336 ? -1.134 8.141 21.391 1 93.62 336 LYS B CA 1
ATOM 5565 C C . LYS B 1 336 ? 0.318 8.594 21.531 1 93.62 336 LYS B C 1
ATOM 5567 O O . LYS B 1 336 ? 0.692 9.18 22.547 1 93.62 336 LYS B O 1
ATOM 5572 N N . VAL B 1 337 ? 1.094 8.305 20.531 1 92.81 337 VAL B N 1
ATOM 5573 C CA . VAL B 1 337 ? 2.486 8.742 20.547 1 92.81 337 VAL B CA 1
ATOM 5574 C C . VAL B 1 337 ? 2.549 10.266 20.609 1 92.81 337 VAL B C 1
ATOM 5576 O O . VAL B 1 337 ? 3.33 10.828 21.391 1 92.81 337 VAL B O 1
ATOM 5579 N N . MET B 1 338 ? 1.729 10.898 19.859 1 91.31 338 MET B N 1
ATOM 5580 C CA . MET B 1 338 ? 1.697 12.359 19.844 1 91.31 338 MET B CA 1
ATOM 5581 C C . MET B 1 338 ? 1.256 12.914 21.188 1 91.31 338 MET B C 1
ATOM 5583 O O . MET B 1 338 ? 1.792 13.922 21.656 1 91.31 338 MET B O 1
ATOM 5587 N N . ARG B 1 339 ? 0.351 12.289 21.766 1 90.81 339 ARG B N 1
ATOM 5588 C CA . ARG B 1 339 ? -0.12 12.703 23.094 1 90.81 339 ARG B CA 1
ATOM 5589 C C . ARG B 1 339 ? 0.984 12.578 24.141 1 90.81 339 ARG B C 1
ATOM 5591 O O . ARG B 1 339 ? 1.163 13.461 24.969 1 90.81 339 ARG B O 1
ATOM 5598 N N . ASP B 1 340 ? 1.664 11.484 24.109 1 91.81 340 ASP B N 1
ATOM 5599 C CA . ASP B 1 340 ? 2.75 11.273 25.062 1 91.81 340 ASP B CA 1
ATOM 5600 C C . ASP B 1 340 ? 3.85 12.32 24.891 1 91.81 340 ASP B C 1
ATOM 5602 O O . ASP B 1 340 ? 4.402 12.812 25.875 1 91.81 340 ASP B O 1
ATOM 5606 N N . MET B 1 341 ? 4.129 12.586 23.656 1 90.69 341 MET B N 1
ATOM 5607 C CA . MET B 1 341 ? 5.133 13.617 23.375 1 90.69 341 MET B CA 1
ATOM 5608 C C . MET B 1 341 ? 4.652 14.984 23.844 1 90.69 341 MET B C 1
ATOM 5610 O O . MET B 1 341 ? 5.43 15.766 24.406 1 90.69 341 MET B O 1
ATOM 5614 N N . THR B 1 342 ? 3.461 15.234 23.609 1 90.62 342 THR B N 1
ATOM 5615 C CA . THR B 1 342 ? 2.857 16.5 24.031 1 90.62 342 THR B CA 1
ATOM 5616 C C . THR B 1 342 ? 2.908 16.625 25.562 1 90.62 342 THR B C 1
ATOM 5618 O O . THR B 1 342 ? 3.273 17.672 26.078 1 90.62 342 THR B O 1
ATOM 5621 N N . ASP B 1 343 ? 2.594 15.609 26.234 1 90.5 343 ASP B N 1
ATOM 5622 C CA . ASP B 1 343 ? 2.637 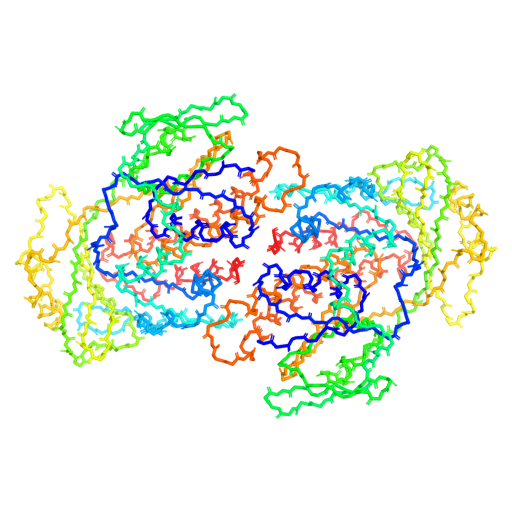15.617 27.688 1 90.5 343 ASP B CA 1
ATOM 5623 C C . ASP B 1 343 ? 4.047 15.906 28.203 1 90.5 343 ASP B C 1
ATOM 5625 O O . ASP B 1 343 ? 4.234 16.688 29.141 1 90.5 343 ASP B O 1
ATOM 5629 N N . LEU B 1 344 ? 4.953 15.32 27.562 1 89.19 344 LEU B N 1
ATOM 5630 C CA . LEU B 1 344 ? 6.344 15.516 27.969 1 89.19 344 LEU B CA 1
ATOM 5631 C C . LEU B 1 344 ? 6.77 16.969 27.766 1 89.19 344 LEU B C 1
ATOM 5633 O O . LEU B 1 344 ? 7.426 17.547 28.641 1 89.19 344 LEU B O 1
ATOM 5637 N N . TYR B 1 345 ? 6.328 17.594 26.719 1 88.19 345 TYR B N 1
ATOM 5638 C CA . TYR B 1 345 ? 6.785 18.922 26.359 1 88.19 345 TYR B CA 1
ATOM 5639 C C . TYR B 1 345 ? 6.047 19.984 27.172 1 88.19 345 TYR B C 1
ATOM 5641 O O . TYR B 1 345 ? 6.613 21.031 27.484 1 88.19 345 TYR B O 1
ATOM 5649 N N . TYR B 1 346 ? 4.805 19.719 27.516 1 89.94 346 TYR B N 1
ATOM 5650 C CA . TYR B 1 346 ? 4.004 20.859 27.953 1 89.94 346 TYR B CA 1
ATOM 5651 C C . TYR B 1 346 ? 3.451 20.641 29.359 1 89.94 346 TYR B C 1
ATOM 5653 O O . TYR B 1 346 ? 3 21.578 30.016 1 89.94 346 TYR B O 1
ATOM 5661 N N . PHE B 1 347 ? 3.475 19.453 29.828 1 88.81 347 PHE B N 1
ATOM 5662 C CA . PHE B 1 347 ? 2.729 19.219 31.062 1 88.81 347 PHE B CA 1
ATOM 5663 C C . PHE B 1 347 ? 3.621 18.594 32.125 1 88.81 347 PHE B C 1
ATOM 5665 O O . PHE B 1 347 ? 3.199 18.422 33.281 1 88.81 347 PHE B O 1
ATOM 5672 N N . GLU B 1 348 ? 4.766 18.297 31.719 1 84.56 348 GLU B N 1
ATOM 5673 C CA . GLU B 1 348 ? 5.703 17.781 32.719 1 84.56 348 GLU B CA 1
ATOM 5674 C C . GLU B 1 348 ? 6.66 18.859 33.188 1 84.56 348 GLU B C 1
ATOM 5676 O O . GLU B 1 348 ? 6.812 19.891 32.562 1 84.56 348 GLU B O 1
ATOM 5681 N N . ARG B 1 349 ? 7.305 18.594 34.406 1 77.31 349 ARG B N 1
ATOM 5682 C CA . ARG B 1 349 ? 8.172 19.578 35.031 1 77.31 349 ARG B CA 1
ATOM 5683 C C . ARG B 1 349 ? 9.422 19.828 34.188 1 77.31 349 ARG B C 1
ATOM 5685 O O . ARG B 1 349 ? 9.828 18.969 33.406 1 77.31 349 ARG B O 1
ATOM 5692 N N . GLU B 1 350 ? 9.891 21.031 34.469 1 67.38 350 GLU B N 1
ATOM 5693 C CA . GLU B 1 350 ? 11.109 21.422 33.781 1 67.38 350 GLU B CA 1
ATOM 5694 C C . GLU B 1 350 ? 12.242 20.438 34.031 1 67.38 350 GLU B C 1
ATOM 5696 O O . GLU B 1 350 ? 12.383 19.922 35.125 1 67.38 350 GLU B O 1
ATOM 5701 N N . GLY B 1 351 ? 12.992 20.141 33 1 68.56 351 GLY B N 1
ATOM 5702 C CA . GLY B 1 351 ? 14.094 19.203 33.156 1 68.56 351 GLY B CA 1
ATOM 5703 C C . GLY B 1 351 ? 13.727 17.797 32.75 1 68.56 351 GLY B C 1
ATOM 5704 O O . GLY B 1 351 ? 14.609 16.953 32.531 1 68.56 351 GLY B O 1
ATOM 5705 N N . GLU B 1 352 ? 12.477 17.719 32.594 1 72.25 352 GLU B N 1
ATOM 5706 C CA . GLU B 1 352 ? 12.023 16.359 32.281 1 72.25 352 GLU B CA 1
ATOM 5707 C C . GLU B 1 352 ? 12.203 16.031 30.812 1 72.25 352 GLU B C 1
ATOM 5709 O O . GLU B 1 352 ? 12.242 14.852 30.422 1 72.25 352 GLU B O 1
ATOM 5714 N N . VAL B 1 353 ? 12.359 17.062 30.031 1 81.44 353 VAL B N 1
ATOM 5715 C CA . VAL B 1 353 ? 12.68 16.766 28.641 1 81.44 353 VAL B CA 1
ATOM 5716 C C . VAL B 1 353 ? 14.148 16.359 28.531 1 81.44 353 VAL B C 1
ATOM 5718 O O . VAL B 1 353 ? 15.039 17.203 28.516 1 81.44 353 VAL B O 1
ATOM 5721 N N . SER B 1 354 ? 14.336 15.07 28.562 1 83.69 354 SER B N 1
ATOM 5722 C CA . SER B 1 354 ? 15.664 14.469 28.5 1 83.69 354 SER B CA 1
ATOM 5723 C C . SER B 1 354 ? 15.734 13.391 27.438 1 83.69 354 SER B C 1
ATOM 5725 O O . SER B 1 354 ? 14.703 12.938 26.938 1 83.69 354 SER B O 1
ATOM 5727 N N . LYS B 1 355 ? 16.922 13.102 27.125 1 85.94 355 LYS B N 1
ATOM 5728 C CA . LYS B 1 355 ? 17.125 12.031 26.156 1 85.94 355 LYS B CA 1
ATOM 5729 C C . LYS B 1 355 ? 16.484 10.727 26.609 1 85.94 355 LYS B C 1
ATOM 5731 O O . LYS B 1 355 ? 15.859 10.016 25.828 1 85.94 355 LYS B O 1
ATOM 5736 N N . ALA B 1 356 ? 16.578 10.477 27.844 1 87.94 356 ALA B N 1
ATOM 5737 C CA . ALA B 1 356 ? 16.078 9.234 28.422 1 87.94 356 ALA B CA 1
ATOM 5738 C C . ALA B 1 356 ? 14.555 9.141 28.297 1 87.94 356 ALA B C 1
ATOM 5740 O O . ALA B 1 356 ? 14.008 8.055 28.094 1 87.94 356 ALA B O 1
ATOM 5741 N N . ARG B 1 357 ? 13.875 10.234 28.375 1 88.06 357 ARG B N 1
ATOM 5742 C CA . ARG B 1 357 ? 12.422 10.242 28.312 1 88.06 357 ARG B CA 1
ATOM 5743 C C . ARG B 1 357 ? 11.93 10.359 26.875 1 88.06 357 ARG B C 1
ATOM 5745 O O . ARG B 1 357 ? 10.867 9.828 26.531 1 88.06 357 ARG B O 1
ATOM 5752 N N . LEU B 1 358 ? 12.719 10.969 26.062 1 87.75 358 LEU B N 1
ATOM 5753 C CA . LEU B 1 358 ? 12.344 11.172 24.672 1 87.75 358 LEU B CA 1
ATOM 5754 C C . LEU B 1 358 ? 12.547 9.891 23.859 1 87.75 358 LEU B C 1
ATOM 5756 O O . LEU B 1 358 ? 11.734 9.562 22.984 1 87.75 358 LEU B O 1
ATOM 5760 N N . THR B 1 359 ? 13.492 9.172 24.203 1 88.38 359 THR B N 1
ATOM 5761 C CA . THR B 1 359 ? 13.961 8.062 23.375 1 88.38 359 THR B CA 1
ATOM 5762 C C . THR B 1 359 ? 12.867 7.008 23.219 1 88.38 359 THR B C 1
ATOM 5764 O O . THR B 1 359 ? 12.555 6.598 22.109 1 88.38 359 THR B O 1
ATOM 5767 N N . PRO B 1 360 ? 12.203 6.621 24.328 1 91.25 360 PRO B N 1
ATOM 5768 C CA . PRO B 1 360 ? 11.164 5.598 24.156 1 91.25 360 PRO B CA 1
ATOM 5769 C C . PRO B 1 360 ? 10.008 6.074 23.281 1 91.25 360 PRO B C 1
ATOM 5771 O O . PRO B 1 360 ? 9.414 5.277 22.547 1 91.25 360 PRO B O 1
ATOM 5774 N N . ILE B 1 361 ? 9.664 7.297 23.344 1 90.62 361 ILE B N 1
ATOM 5775 C CA . ILE B 1 361 ? 8.562 7.844 22.547 1 90.62 361 ILE B CA 1
ATOM 5776 C C . ILE B 1 361 ? 8.969 7.906 21.078 1 90.62 361 ILE B C 1
ATOM 5778 O O . ILE B 1 361 ? 8.203 7.496 20.203 1 90.62 361 ILE B O 1
ATOM 5782 N N . VAL B 1 362 ? 10.141 8.297 20.875 1 87.38 362 VAL B N 1
ATOM 5783 C CA . VAL B 1 362 ? 10.664 8.414 19.516 1 87.38 362 VAL B CA 1
ATOM 5784 C C . VAL B 1 362 ? 10.781 7.027 18.891 1 87.38 362 VAL B C 1
ATOM 5786 O O . VAL B 1 362 ? 10.508 6.852 17.703 1 87.38 362 VAL B O 1
ATOM 5789 N N . GLN B 1 363 ? 11.148 6.102 19.688 1 89.06 363 GLN B N 1
ATOM 5790 C CA . GLN B 1 363 ? 11.266 4.734 19.188 1 89.06 363 GLN B CA 1
ATOM 5791 C C . GLN B 1 363 ? 9.906 4.184 18.781 1 89.06 363 GLN B C 1
ATOM 5793 O O . GLN B 1 363 ? 9.789 3.488 17.766 1 89.06 363 GLN B O 1
ATOM 5798 N N . ARG B 1 364 ? 8.891 4.469 19.547 1 91.44 364 ARG B N 1
ATOM 5799 C CA . ARG B 1 364 ? 7.531 4.07 19.172 1 91.44 364 ARG B CA 1
ATOM 5800 C C . ARG B 1 364 ? 7.102 4.738 17.875 1 91.44 364 ARG B C 1
ATOM 5802 O O . ARG B 1 364 ? 6.504 4.094 17 1 91.44 364 ARG B O 1
ATOM 5809 N N . PHE B 1 365 ? 7.445 5.973 17.75 1 89.69 365 PHE B N 1
ATOM 5810 C CA . PHE B 1 365 ? 7.141 6.703 16.516 1 89.69 365 PHE B CA 1
ATOM 5811 C C . PHE B 1 365 ? 7.828 6.059 15.32 1 89.69 365 PHE B C 1
ATOM 5813 O O . PHE B 1 365 ? 7.203 5.844 14.281 1 89.69 365 PHE B O 1
ATOM 5820 N N . HIS B 1 366 ? 9.047 5.742 15.531 1 85.25 366 HIS B N 1
ATOM 5821 C CA . HIS B 1 366 ? 9.828 5.145 14.453 1 85.25 366 HIS B CA 1
ATOM 5822 C C . HIS B 1 366 ? 9.25 3.795 14.031 1 85.25 366 HIS B C 1
ATOM 5824 O O . HIS B 1 366 ? 9.195 3.48 12.844 1 85.25 366 HIS B O 1
ATOM 5830 N N . HIS B 1 367 ? 8.836 3.111 14.961 1 86.62 367 HIS B N 1
ATOM 5831 C CA . HIS B 1 367 ? 8.234 1.816 14.664 1 86.62 367 HIS B CA 1
ATOM 5832 C C . HIS B 1 367 ? 6.977 1.974 13.82 1 86.62 367 HIS B C 1
ATOM 5834 O O . HIS B 1 367 ? 6.789 1.251 12.836 1 86.62 367 HIS B O 1
ATOM 5840 N N . LEU B 1 368 ? 6.191 2.924 14.117 1 85.94 368 LEU B N 1
ATOM 5841 C CA . LEU B 1 368 ? 4.957 3.166 13.383 1 85.94 368 LEU B CA 1
ATOM 5842 C C . LEU B 1 368 ? 5.254 3.725 11.992 1 85.94 368 LEU B C 1
ATOM 5844 O O . LEU B 1 368 ? 4.562 3.396 11.023 1 85.94 368 LEU B O 1
ATOM 5848 N N . ALA B 1 369 ? 6.309 4.461 12.008 1 82.75 369 ALA B N 1
ATOM 5849 C CA . ALA B 1 369 ? 6.66 5.109 10.75 1 82.75 369 ALA B CA 1
ATOM 5850 C C . ALA B 1 369 ? 7.262 4.113 9.766 1 82.75 369 ALA B C 1
ATOM 5852 O O . ALA B 1 369 ? 7.363 4.395 8.57 1 82.75 369 ALA B O 1
ATOM 5853 N N . GLN B 1 370 ? 7.566 2.916 10.273 1 77.88 370 GLN B N 1
ATOM 5854 C CA . GLN B 1 370 ? 8.133 1.88 9.414 1 77.88 370 GLN B CA 1
ATOM 5855 C C . GLN B 1 370 ? 7.047 1.2 8.578 1 77.88 370 GLN B C 1
ATOM 5857 O O . GLN B 1 370 ? 7.34 0.602 7.543 1 77.88 370 GLN B O 1
ATOM 5862 N N . SER B 1 371 ? 5.879 1.221 9.07 1 74.44 371 SER B N 1
ATOM 5863 C CA . SER B 1 371 ? 4.77 0.672 8.297 1 74.44 371 SER B CA 1
ATOM 5864 C C . SER B 1 371 ? 4.262 1.676 7.266 1 74.44 371 SER B C 1
ATOM 5866 O O . SER B 1 371 ? 3.471 2.562 7.594 1 74.44 371 SER B O 1
ATOM 5868 N N . THR B 1 372 ? 4.852 1.559 6.098 1 76.94 372 THR B N 1
ATOM 5869 C CA . THR B 1 372 ? 4.52 2.516 5.051 1 76.94 372 THR B CA 1
ATOM 5870 C C . THR B 1 372 ? 3.42 1.965 4.145 1 76.94 372 THR B C 1
ATOM 5872 O O . THR B 1 372 ? 3.373 0.762 3.877 1 76.94 372 THR B O 1
ATOM 5875 N N . VAL B 1 373 ? 2.525 2.869 3.842 1 81.19 373 VAL B N 1
ATOM 5876 C CA . VAL B 1 373 ? 1.463 2.48 2.92 1 81.19 373 VAL B CA 1
ATOM 5877 C C . VAL B 1 373 ? 1.964 2.586 1.481 1 81.19 373 VAL B C 1
ATOM 5879 O O . VAL B 1 373 ? 1.402 1.965 0.575 1 81.19 373 VAL B O 1
ATOM 5882 N N . PHE B 1 374 ? 3.037 3.414 1.333 1 82.25 374 PHE B N 1
ATOM 5883 C CA . PHE B 1 374 ? 3.617 3.658 0.018 1 82.25 374 PHE B CA 1
ATOM 5884 C C . PHE B 1 374 ? 5.113 3.373 0.025 1 82.25 374 PHE B C 1
ATOM 5886 O O . PHE B 1 374 ? 5.816 3.74 0.969 1 82.25 374 PHE B O 1
#